Protein 6DLH (pdb70)

Solvent-accessible surface area: 29231 Å² total; per-residue (Å²): 131,43,84,44,107,83,5,0,97,28,0,79,38,1,70,12,1,0,0,0,2,0,18,0,66,74,2,3,19,13,47,0,25,1,33,23,0,43,98,0,18,91,52,0,142,97,0,23,17,0,13,0,0,2,0,0,0,0,5,50,70,54,55,1,5,1,0,0,0,1,7,89,29,0,40,62,4,47,127,39,43,85,58,108,106,42,60,21,39,5,0,0,3,0,59,100,110,50,3,26,0,1,62,23,0,0,126,20,0,65,68,30,3,1,55,2,1,0,13,0,1,0,20,0,0,0,25,63,79,97,104,80,105,39,85,42,10,50,58,0,21,51,50,0,50,116,53,0,45,110,50,100,56,0,54,72,40,5,106,65,85,128,68,6,97,48,94,65,44,19,52,28,0,4,0,0,2,55,47,0,0,60,35,0,2,103,97,6,18,90,33,3,8,0,3,2,0,26,9,0,21,56,0,0,62,120,32,0,49,6,60,11,67,19,100,71,35,93,50,0,36,0,0,32,19,0,1,77,4,1,34,52,19,13,88,99,0,0,0,0,7,16,12,63,51,21,70,144,132,41,29,8,9,49,44,2,0,10,19,6,0,0,8,9,9,48,2,18,32,58,104,24,34,3,11,93,97,148,49,25,61,73,64,0,36,80,1,0,51,39,0,80,101,38,85,0,32,1,5,132,86,63,140,50,113,47,0,46,48,0,0,0,1,0,13,0,3,1,0,30,83,38,59,9,21,13,124,67,47,17,5,82,57,103,59,0,25,63,0,0,14,20,0,0,28,118,1,0,0,0,0,1,0,0,0,0,56,92,9,44,22,94,88,71,47,56,23,30,2,21,98,36,0,42,64,1,0,44,78,1,4,91,81,2,54,77,98,44,59,85,17,97,1,24,20,4,18,44,58,10,72,14,57,32,0,39,42,26,70,107,11,82,50,77,0,51,61,27,64,22,0,16,11,9,95,64,119,16,15,90,18,13,80,23,51,66,101,53,4,113,39,21,81,45,45,98,85,55,140,11,23,14,11,0,33,23,71,0,71,124,99,19,85,54,102,35,70,5,54,0,32,0,86,5,99,81,23,65,41,72,36,104,1,135,2,52,43,46,99,76,41,102,54,25,117,76,60,68,92,14,22,0,26,21,110,47,104,62,13,118,28,74,99,2,47,1,38,62,99,10,50,19,22,0,43,69,23,81,25,0,18,1,17,39,46,59,110,6,78,5,63,52,77,56,40,47,140,26,4,66,36,69,87,44,10,102,62,1,16,82,0,25,14,90,0,58,5,67,30,40,34,92,10,52,3,40,0,26,0,24,22,74,159,68,55,32,86,4,59,0,62,1,61,3,61,65,24,91,72,30,100,77,109,64,91,18,8,0,22,10,49,44,109,90,10,111,18,86,80,6,40,0,76,119,80,12,90,66,60,0,73,35,15,87,16,2,0,2,25,74,37,60,96,20,59,4,67,62,80,56,30,53,137,36,0,79,29,142,86,88,77,85,63,6,22,88,0,34,22,69,0,103,67,98,34,60,27,109,11,55,0,45,0,25,0,32,21,141,126,54,53,30,86,6,51,0,35,0,38,2,88,40,72,147

Secondary structure (P-SEA, 3-state):
ccccccccccccccccccbbbbbbccccccccccccaaaaaaaacccccccbbbbbcccccccccccccccaaaaaaacccccccccccccccccccccaaaaaaaaaaaaacccbbbbbcccccccccccccccccccaaaaaaaaaacccccccccccccccccccaaaaaaaaacccaaaaaaaacccccbbbbcccccccccccccccccccccccaaaaaaaaaaaaacccbbbbbcccccccccccccccccccccccccccccccccccaaaaaaaaaaaaaaaaaacccccccccccccccbbbbbbcccccccccccccccccaaaaaaaaaaccccbbbbbcccccccccccccccccccaaaaaaaaaaaaaaacccccccccccccbbbbccccccbbbbbbbbcccccccccccccccccccccccccbbbbbccccbbbbbbbbcccccbbbbbbbbbbcccbbbbbbbbbbcccccccccccccccccccccccccccccccbbbbbbbbcccccccccccbbbbbbccccccbbbbbccccbbbbbbbbcccccccccbbbbbbcccccbbbbbbbbbbccccccccccccccccccccbbbbbbccbbbbbbbbcccccccccccbbbbbbccccccbbbbbccccbbbbbbbbccccccbbbbbbbbbcccbbbbbbbbbbbbccc

Nearest PDB structures (foldseek):
  6dlh-assembly1_A  TM=1.001E+00  e=0.000E+00  Mariniflexile fucanivorans
  6dms-assembly1_A  TM=1.001E+00  e=0.000E+00  Mariniflexile fucanivorans
  6dns-assembly1_A  TM=9.967E-01  e=0.000E+00  Mariniflexile fucanivorans
  4pbv-assembly2_D  TM=3.579E-01  e=7.797E-08  Gallus gallus
  2oz4-assembly1_A  TM=2.687E-01  e=7.898E-07  Homo sapiens

Radius of gyration: 29.97 Å; Cα contacts (8 Å, |Δi|>4): 1666; chains: 1; bounding box: 86×63×67 Å

InterPro domains:
  IPR013783 Immunoglobulin-like fold [G3DSA:2.60.40.10] (431-518)
  IPR013783 Immunoglobulin-like fold [G3DSA:2.60.40.10] (539-626)
  IPR013783 Immunoglobulin-like fold [G3DSA:2.60.40.10] (630-731)
  IPR015919 Cadherin-like superfamily [SSF49313] (432-517)
  IPR015919 Cadherin-like superfamily [SSF49313] (554-623)
  IPR015919 Cadherin-like superfamily [SSF49313] (654-728)
  IPR026444 Secretion system, C-terminal sorting domain [PF18962] (939-1007)
  IPR026444 Secretion system, C-terminal sorting domain [TIGR04183] (940-1007)

B-factor: mean 43.13, std 13.22, range [18.62, 89.32]

Organism: NCBI:txid264023

Structure (mmCIF, N/CA/C/O backbone):
data_6DLH
#
_entry.id   6DLH
#
_cell.length_a   156.600
_cell.length_b   156.600
_cell.length_c   84.571
_cell.angle_alpha   90.000
_cell.angle_beta   90.000
_cell.angle_gamma   120.000
#
_symmetry.space_group_name_H-M   'P 31 2 1'
#
loop_
_entity.id
_entity.type
_entity.pdbx_description
1 polymer Alpha-1,4-endofucoidanase
2 non-polymer 1,2-ETHANEDIOL
3 non-polymer 'CALCIUM ION'
4 non-polymer 'SODIUM ION'
5 water water
#
loop_
_atom_site.group_PDB
_atom_site.id
_atom_site.type_symbol
_atom_site.label_atom_id
_atom_site.label_alt_id
_atom_site.label_comp_id
_atom_site.label_asym_id
_atom_site.label_entity_id
_atom_site.label_seq_id
_atom_site.pdbx_PDB_ins_code
_atom_site.Cartn_x
_atom_site.Cartn_y
_atom_site.Cartn_z
_atom_site.occupancy
_atom_site.B_iso_or_equiv
_atom_site.auth_seq_id
_atom_site.auth_comp_id
_atom_site.auth_asym_id
_atom_site.auth_atom_id
_atom_site.pdbx_PDB_model_num
ATOM 1 N N . GLN A 1 29 ? 101.226 80.719 167.565 1.00 69.54 29 GLN A N 1
ATOM 2 C CA . GLN A 1 29 ? 102.366 79.832 167.175 1.00 75.29 29 GLN A CA 1
ATOM 3 C C . GLN A 1 29 ? 101.846 78.636 166.370 1.00 76.67 29 GLN A C 1
ATOM 4 O O . GLN A 1 29 ? 101.968 77.493 166.810 1.00 77.55 29 GLN A O 1
ATOM 6 N N . VAL A 1 30 ? 101.284 78.915 165.183 1.00 73.53 30 VAL A N 1
ATOM 7 C CA . VAL A 1 30 ? 100.634 77.925 164.333 1.00 72.24 30 VAL A CA 1
ATOM 8 C C . VAL A 1 30 ? 101.556 77.573 163.166 1.00 71.14 30 VAL A C 1
ATOM 9 O O . VAL A 1 30 ? 101.987 78.466 162.439 1.00 75.28 30 VAL A O 1
ATOM 11 N N . PRO A 1 31 ? 101.850 76.276 162.889 1.00 68.99 31 PRO A N 1
ATOM 12 C CA . PRO A 1 31 ? 101.195 75.137 163.542 1.00 65.84 31 PRO A CA 1
ATOM 13 C C . PRO A 1 31 ? 101.661 74.808 164.959 1.00 63.04 31 PRO A C 1
ATOM 14 O O . PRO A 1 31 ? 102.857 74.808 165.247 1.00 62.98 31 PRO A O 1
ATOM 18 N N . ASP A 1 32 ? 100.683 74.475 165.811 1.00 57.03 32 ASP A N 1
ATOM 19 C CA . ASP A 1 32 ? 100.839 74.283 167.243 1.00 54.05 32 ASP A CA 1
ATOM 20 C C . ASP A 1 32 ? 101.500 72.935 167.522 1.00 52.67 32 ASP A C 1
ATOM 21 O O . ASP A 1 32 ? 100.995 71.903 167.097 1.00 57.26 32 ASP A O 1
ATOM 26 N N . PRO A 1 33 ? 102.635 72.886 168.258 1.00 52.43 33 PRO A N 1
ATOM 27 C CA . PRO A 1 33 ? 103.337 71.623 168.510 1.00 50.17 33 PRO A CA 1
ATOM 28 C C . PRO A 1 33 ? 102.712 70.757 169.604 1.00 50.10 33 PRO A C 1
ATOM 29 O O . PRO A 1 33 ? 103.160 69.637 169.849 1.00 46.81 33 PRO A O 1
ATOM 33 N N . ASN A 1 34 ? 101.677 71.291 170.262 1.00 52.01 34 ASN A N 1
ATOM 34 C CA . ASN A 1 34 ? 100.960 70.563 171.297 1.00 52.57 34 ASN A CA 1
ATOM 35 C C . ASN A 1 34 ? 99.666 69.980 170.727 1.00 49.36 34 ASN A C 1
ATOM 36 O O . ASN A 1 34 ? 99.004 69.193 171.400 1.00 52.53 34 ASN A O 1
ATOM 41 N N . GLN A 1 35 ? 99.331 70.363 169.486 1.00 45.68 35 GLN A N 1
ATOM 42 C CA . GLN A 1 35 ? 98.125 69.911 168.803 1.00 44.99 35 GLN A CA 1
ATOM 43 C C . GLN A 1 35 ? 98.007 68.392 168.883 1.00 42.75 35 GLN A C 1
ATOM 44 O O . GLN A 1 35 ? 98.905 67.665 168.459 1.00 42.21 35 GLN A O 1
ATOM 50 N N . GLY A 1 36 ? 96.878 67.932 169.430 1.00 40.84 36 GLY A N 1
ATOM 51 C CA . GLY A 1 36 ? 96.600 66.512 169.516 1.00 39.45 36 GLY A CA 1
ATOM 52 C C . GLY A 1 36 ? 97.206 65.898 170.772 1.00 41.54 36 GLY A C 1
ATOM 53 O O . GLY A 1 36 ? 96.524 65.166 171.482 1.00 41.95 36 GLY A O 1
ATOM 54 N N . LEU A 1 37 ? 98.486 66.199 171.032 1.00 43.08 37 LEU A N 1
ATOM 55 C CA . LEU A 1 37 ? 99.190 65.677 172.196 1.00 43.64 37 LEU A CA 1
ATOM 56 C C . LEU A 1 37 ? 98.408 65.996 173.470 1.00 41.44 37 LEU A C 1
ATOM 57 O O . LEU A 1 37 ? 98.401 65.210 174.417 1.00 40.35 37 LEU A O 1
ATOM 62 N N . ARG A 1 38 ? 97.737 67.150 173.478 1.00 39.86 38 ARG A N 1
ATOM 63 C CA . ARG A 1 38 ? 97.037 67.582 174.674 1.00 44.22 38 ARG A CA 1
ATOM 64 C C . ARG A 1 38 ? 95.715 66.830 174.844 1.00 43.95 38 ARG A C 1
ATOM 65 O O . ARG A 1 38 ? 95.002 67.067 175.818 1.00 45.00 38 ARG A O 1
ATOM 73 N N . ALA A 1 39 ? 95.414 65.914 173.910 1.00 40.57 39 ALA A N 1
ATOM 74 C CA . ALA A 1 39 ? 94.252 65.044 173.992 1.00 36.99 39 ALA A CA 1
ATOM 75 C C . ALA A 1 39 ? 94.698 63.589 174.126 1.00 39.00 39 ALA A C 1
ATOM 76 O O . ALA A 1 39 ? 93.948 62.666 173.801 1.00 38.33 39 ALA A O 1
ATOM 78 N N . GLU A 1 40 ? 95.918 63.377 174.634 1.00 36.31 40 GLU A N 1
ATOM 79 C CA . GLU A 1 40 ? 96.466 62.030 174.708 1.00 36.67 40 GLU A CA 1
ATOM 80 C C . GLU A 1 40 ? 95.642 61.180 175.679 1.00 34.55 40 GLU A C 1
ATOM 81 O O . GLU A 1 40 ? 95.594 59.955 175.560 1.00 33.64 40 GLU A O 1
ATOM 87 N N . TRP A 1 41 ? 94.991 61.842 176.643 1.00 32.99 41 TRP A N 1
ATOM 88 C CA . TRP A 1 41 ? 94.195 61.160 177.652 1.00 32.01 41 TRP A CA 1
ATOM 89 C C . TRP A 1 41 ? 92.925 60.597 177.017 1.00 31.15 41 TRP A C 1
ATOM 90 O O . TRP A 1 41 ? 92.302 59.703 177.579 1.00 31.39 41 TRP A O 1
ATOM 101 N N . MET A 1 42 ? 92.561 61.153 175.855 1.00 30.98 42 MET A N 1
ATOM 102 C CA . MET A 1 42 ? 91.369 60.790 175.109 1.00 34.22 42 MET A CA 1
ATOM 103 C C . MET A 1 42 ? 91.527 59.394 174.495 1.00 33.09 42 MET A C 1
ATOM 104 O O . MET A 1 42 ? 90.533 58.719 174.231 1.00 31.97 42 MET A O 1
ATOM 109 N N . ARG A 1 43 ? 92.777 58.949 174.300 1.00 30.79 43 ARG A N 1
ATOM 110 C CA . ARG A 1 43 ? 93.043 57.610 173.793 1.00 29.52 43 ARG A CA 1
ATOM 111 C C . ARG A 1 43 ? 92.681 56.573 174.854 1.00 29.92 43 ARG A C 1
ATOM 112 O O . ARG A 1 43 ? 93.223 56.596 175.959 1.00 30.10 43 ARG A O 1
ATOM 120 N N . GLY A 1 44 ? 91.749 55.674 174.499 1.00 29.01 44 GLY A N 1
ATOM 121 C CA . GLY A 1 44 ? 91.235 54.659 175.407 1.00 27.96 44 GLY A CA 1
ATOM 122 C C . GLY A 1 44 ? 90.101 55.171 176.298 1.00 27.81 44 GLY A C 1
ATOM 123 O O . GLY A 1 44 ? 89.617 54.439 177.159 1.00 30.54 44 GLY A O 1
ATOM 124 N N . ALA A 1 45 ? 89.659 56.411 176.062 1.00 25.88 45 ALA A N 1
ATOM 125 C CA . ALA A 1 45 ? 88.760 57.120 176.967 1.00 27.01 45 ALA A CA 1
ATOM 126 C C . ALA A 1 45 ? 87.297 56.857 176.616 1.00 25.97 45 ALA A C 1
ATOM 127 O O . ALA A 1 45 ? 86.920 56.864 175.446 1.00 25.15 45 ALA A O 1
ATOM 129 N N . LEU A 1 46 ? 86.482 56.676 177.665 1.00 25.90 46 LEU A N 1
ATOM 130 C CA . LEU A 1 46 ? 85.061 56.393 177.548 1.00 24.51 46 LEU A CA 1
ATOM 131 C C . LEU A 1 46 ? 84.269 57.563 178.127 1.00 24.22 46 LEU A C 1
ATOM 132 O O . LEU A 1 46 ? 84.427 57.899 179.302 1.00 23.80 46 LEU A O 1
ATOM 137 N N . GLY A 1 47 ? 83.402 58.162 177.300 1.00 22.40 47 GLY A N 1
ATOM 138 C CA . GLY A 1 47 ? 82.637 59.328 177.723 1.00 22.09 47 GLY A CA 1
ATOM 139 C C . GLY A 1 47 ? 81.127 59.110 177.660 1.00 21.73 47 GLY A C 1
ATOM 140 O O . GLY A 1 47 ? 80.651 58.183 177.013 1.00 21.47 47 GLY A O 1
ATOM 141 N N . MET A 1 48 ? 80.384 59.979 178.354 1.00 22.44 48 MET A N 1
ATOM 142 C CA . MET A 1 48 ? 78.931 59.942 178.384 1.00 22.03 48 MET A CA 1
ATOM 143 C C . MET A 1 48 ? 78.416 61.347 178.079 1.00 23.06 48 MET A C 1
ATOM 144 O O . MET A 1 48 ? 79.209 62.285 177.965 1.00 22.37 48 MET A O 1
ATOM 149 N N . LEU A 1 49 ? 77.089 61.482 177.939 1.00 22.71 49 LEU A N 1
ATOM 150 C CA . LEU A 1 49 ? 76.497 62.761 177.586 1.00 22.91 49 LEU A CA 1
ATOM 151 C C . LEU A 1 49 ? 75.353 63.073 178.540 1.00 23.59 49 LEU A C 1
ATOM 152 O O . LEU A 1 49 ? 74.459 62.246 178.721 1.00 24.73 49 LEU A O 1
ATOM 157 N N . TRP A 1 50 ? 75.378 64.288 179.105 1.00 23.21 50 TRP A N 1
ATOM 158 C CA . TRP A 1 50 ? 74.329 64.758 179.998 1.00 24.13 50 TRP A CA 1
ATOM 159 C C . TRP A 1 50 ? 73.805 66.103 179.502 1.00 24.68 50 TRP A C 1
ATOM 160 O O . TRP A 1 50 ? 74.479 67.132 179.620 1.00 25.00 50 TRP A O 1
ATOM 171 N N . LEU A 1 51 ? 72.609 66.074 178.903 1.00 24.76 51 LEU A N 1
ATOM 172 C CA . LEU A 1 51 ? 72.135 67.226 178.153 1.00 25.54 51 LEU A CA 1
ATOM 173 C C . LEU A 1 51 ? 70.656 67.463 178.447 1.00 26.09 51 LEU A C 1
ATOM 174 O O . LEU A 1 51 ? 69.777 66.811 177.882 1.00 25.16 51 LEU A O 1
ATOM 179 N N . PRO A 1 52 ? 70.334 68.395 179.372 1.00 26.70 52 PRO A N 1
ATOM 180 C CA . PRO A 1 52 ? 68.955 68.860 179.544 1.00 28.19 52 PRO A CA 1
ATOM 181 C C . PRO A 1 52 ? 68.549 69.761 178.382 1.00 29.15 52 PRO A C 1
ATOM 182 O O . PRO A 1 52 ? 69.404 70.305 177.674 1.00 28.59 52 PRO A O 1
ATOM 186 N N . GLU A 1 53 ? 67.234 69.908 178.199 1.00 29.22 53 GLU A N 1
ATOM 187 C CA . GLU A 1 53 ? 66.712 70.688 177.092 1.00 32.53 53 GLU A CA 1
ATOM 188 C C . GLU A 1 53 ? 65.850 71.838 177.612 1.00 34.06 53 GLU A C 1
ATOM 189 O O . GLU A 1 53 ? 65.371 71.803 178.747 1.00 33.56 53 GLU A O 1
ATOM 195 N N . ARG A 1 54 ? 65.656 72.837 176.738 1.00 37.39 54 ARG A N 1
ATOM 196 C CA . ARG A 1 54 ? 64.837 74.020 176.973 1.00 35.27 54 ARG A CA 1
ATOM 197 C C . ARG A 1 54 ? 65.341 74.729 178.225 1.00 33.01 54 ARG A C 1
ATOM 198 O O . ARG A 1 54 ? 64.680 74.715 179.252 1.00 35.61 54 ARG A O 1
ATOM 206 N N . THR A 1 55 ? 66.537 75.319 178.131 1.00 33.57 55 THR A N 1
ATOM 207 C CA . THR A 1 55 ? 67.276 75.748 179.306 1.00 35.96 55 THR A CA 1
ATOM 208 C C . THR A 1 55 ? 67.042 77.226 179.608 1.00 38.79 55 THR A C 1
ATOM 209 O O . THR A 1 55 ? 67.506 77.716 180.633 1.00 36.98 55 THR A O 1
ATOM 213 N N . PHE A 1 56 ? 66.324 77.916 178.711 1.00 40.66 56 PHE A N 1
ATOM 214 C CA . PHE A 1 56 ? 66.210 79.368 178.688 1.00 42.22 56 PHE A CA 1
ATOM 215 C C . PHE A 1 56 ? 65.255 79.866 179.776 1.00 44.11 56 PHE A C 1
ATOM 216 O O . PHE A 1 56 ? 64.477 79.092 180.329 1.00 47.94 56 PHE A O 1
ATOM 224 N N . ASN A 1 57 ? 65.322 81.178 180.049 1.00 44.75 57 ASN A N 1
ATOM 225 C CA . ASN A 1 57 ? 64.318 81.913 180.808 1.00 42.22 57 ASN A CA 1
ATOM 226 C C . ASN A 1 57 ? 64.235 81.385 182.236 1.00 41.68 57 ASN A C 1
ATOM 227 O O . ASN A 1 57 ? 63.139 81.192 182.760 1.00 39.28 57 ASN A O 1
ATOM 232 N N . GLY A 1 58 ? 65.414 81.138 182.822 1.00 42.79 58 GLY A N 1
ATOM 233 C CA . GLY A 1 58 ? 65.557 80.688 184.198 1.00 45.93 58 GLY A CA 1
ATOM 234 C C . GLY A 1 58 ? 65.447 79.173 184.378 1.00 43.48 58 GLY A C 1
ATOM 235 O O . GLY A 1 58 ? 65.798 78.660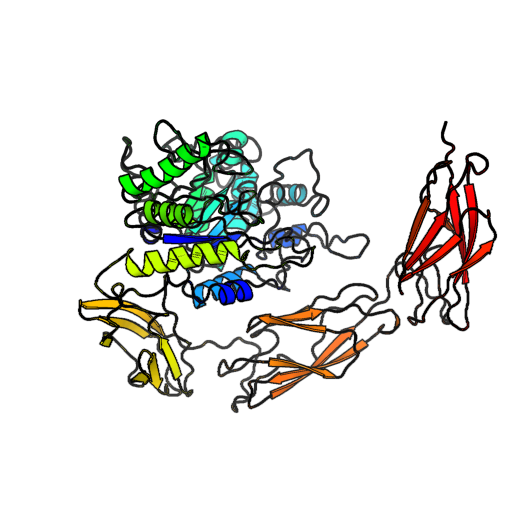 185.440 1.00 45.03 58 GLY A O 1
ATOM 236 N N . ASN A 1 59 ? 64.959 78.468 183.348 1.00 42.32 59 ASN A N 1
ATOM 237 C CA . ASN A 1 59 ? 64.721 77.031 183.406 1.00 42.16 59 ASN A CA 1
ATOM 238 C C . ASN A 1 59 ? 65.910 76.259 183.988 1.00 40.31 59 ASN A C 1
ATOM 239 O O . ASN A 1 59 ? 65.698 75.314 184.736 1.00 40.85 59 ASN A O 1
ATOM 244 N N . ILE A 1 60 ? 67.149 76.659 183.666 1.00 39.93 60 ILE A N 1
ATOM 245 C CA . ILE A 1 60 ? 68.333 75.875 184.006 1.00 39.19 60 ILE A CA 1
ATOM 246 C C . ILE A 1 60 ? 68.821 76.183 185.423 1.00 39.68 60 ILE A C 1
ATOM 247 O O . ILE A 1 60 ? 69.641 75.450 185.976 1.00 37.30 60 ILE A O 1
ATOM 252 N N . GLU A 1 61 ? 68.337 77.283 186.005 1.00 41.73 61 GLU A N 1
ATOM 253 C CA . GLU A 1 61 ? 68.742 77.669 187.348 1.00 41.43 61 GLU A CA 1
ATOM 254 C C . GLU A 1 61 ? 68.433 76.538 188.329 1.00 38.32 61 GLU A C 1
ATOM 255 O O . GLU A 1 61 ? 67.311 76.033 188.368 1.00 36.50 61 GLU A O 1
ATOM 261 N N . GLY A 1 62 ? 69.454 76.129 189.092 1.00 36.25 62 GLY A N 1
ATOM 262 C CA . GLY A 1 62 ? 69.275 75.178 190.180 1.00 37.69 62 GLY A CA 1
ATOM 263 C C . GLY A 1 62 ? 69.380 73.711 189.754 1.00 36.80 62 GLY A C 1
ATOM 264 O O . GLY A 1 62 ? 69.259 72.821 190.591 1.00 36.54 62 GLY A O 1
ATOM 265 N N . ILE A 1 63 ? 69.610 73.461 188.458 1.00 35.57 63 ILE A N 1
ATOM 266 C CA . ILE A 1 63 ? 69.657 72.104 187.936 1.00 32.23 63 ILE A CA 1
ATOM 267 C C . ILE A 1 63 ? 71.007 71.499 188.301 1.00 31.99 63 ILE A C 1
ATOM 268 O O . ILE A 1 63 ? 72.019 72.196 188.267 1.00 30.76 63 ILE A O 1
ATOM 273 N N . ARG A 1 64 ? 70.999 70.209 188.674 1.00 32.01 64 ARG A N 1
ATOM 274 C CA . ARG A 1 64 ? 72.183 69.566 189.229 1.00 32.42 64 ARG A CA 1
ATOM 275 C C . ARG A 1 64 ? 72.408 68.207 188.563 1.00 30.72 64 ARG A C 1
ATOM 276 O O . ARG A 1 64 ? 71.454 67.543 188.176 1.00 30.13 64 ARG A O 1
ATOM 284 N N . ILE A 1 65 ? 73.680 67.792 188.467 1.00 31.41 65 ILE A N 1
ATOM 285 C CA . ILE A 1 65 ? 74.042 66.529 187.841 1.00 29.45 65 ILE A CA 1
ATOM 286 C C . ILE A 1 65 ? 74.174 65.411 188.883 1.00 30.06 65 ILE A C 1
ATOM 287 O O . ILE A 1 65 ? 74.495 64.275 188.527 1.00 29.98 65 ILE A O 1
ATOM 292 N N . ASP A 1 66 ? 73.911 65.720 190.164 1.00 29.63 66 ASP A N 1
ATOM 293 C CA . ASP A 1 66 ? 74.245 64.842 191.283 1.00 29.91 66 ASP A CA 1
ATOM 294 C C . ASP A 1 66 ? 73.490 63.512 191.253 1.00 27.62 66 ASP A C 1
ATOM 295 O O . ASP A 1 66 ? 74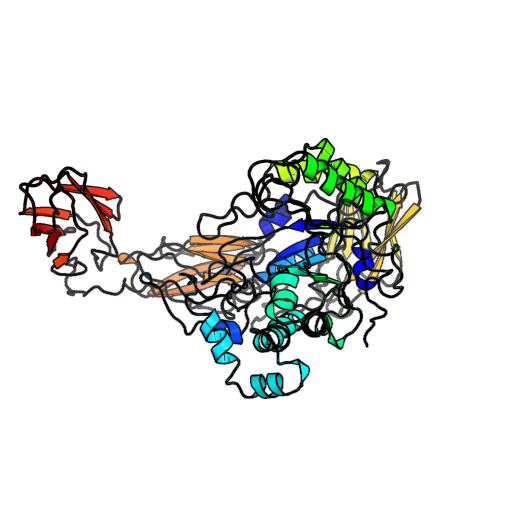.057 62.479 191.600 1.00 27.86 66 ASP A O 1
ATOM 300 N N . ASP A 1 67 ? 72.210 63.539 190.876 1.00 27.73 67 ASP A N 1
ATOM 301 C CA . ASP A 1 67 ? 71.420 62.319 190.789 1.00 27.83 67 ASP A CA 1
ATOM 302 C C . ASP A 1 67 ? 72.025 61.385 189.741 1.00 28.70 67 ASP A C 1
ATOM 303 O O . ASP A 1 67 ? 72.132 60.178 189.967 1.00 29.89 67 ASP A O 1
ATOM 308 N N . PHE A 1 68 ? 72.421 61.959 188.597 1.00 26.39 68 PHE A N 1
ATOM 309 C CA . PHE A 1 68 ? 73.069 61.195 187.546 1.00 24.71 68 PHE A CA 1
ATOM 310 C C . PHE A 1 68 ? 74.315 60.524 188.120 1.00 24.40 68 PHE A C 1
ATOM 311 O O . PHE A 1 68 ? 74.505 59.320 187.967 1.00 22.90 68 PHE A O 1
ATOM 319 N N . LEU A 1 69 ? 75.145 61.306 188.811 1.00 25.04 69 LEU A N 1
ATOM 320 C CA . LEU A 1 69 ? 76.410 60.790 189.306 1.00 24.65 69 LEU A CA 1
ATOM 321 C C . LEU A 1 69 ? 76.181 59.687 190.341 1.00 24.87 69 LEU A C 1
ATOM 322 O O . LEU A 1 69 ? 76.956 58.731 190.381 1.00 24.94 69 LEU A O 1
ATOM 327 N N . THR A 1 70 ? 75.118 59.804 191.150 1.00 23.70 70 THR A N 1
ATOM 328 C CA . THR A 1 70 ? 74.757 58.751 192.094 1.00 24.06 70 THR A CA 1
ATOM 329 C C . THR A 1 70 ? 74.449 57.466 191.328 1.00 23.63 70 THR A C 1
ATOM 330 O O . THR A 1 70 ? 74.943 56.399 191.682 1.00 24.55 70 THR A O 1
ATOM 334 N N . GLN A 1 71 ? 73.644 57.591 190.269 1.00 23.56 71 GLN A N 1
ATOM 335 C CA . GLN A 1 71 ? 73.217 56.456 189.469 1.00 24.52 71 GLN A CA 1
ATOM 336 C C . GLN A 1 71 ? 74.408 55.715 188.859 1.00 25.75 71 GLN A C 1
ATOM 337 O O . GLN A 1 71 ? 74.327 54.504 188.672 1.00 27.18 71 GLN A O 1
ATOM 343 N N . ILE A 1 72 ? 75.506 56.420 188.553 1.00 25.37 72 ILE A N 1
ATOM 344 C CA . ILE A 1 72 ? 76.591 55.791 187.811 1.00 25.96 72 ILE A CA 1
ATOM 345 C C . ILE A 1 72 ? 77.783 55.494 188.723 1.00 28.07 72 ILE A C 1
ATOM 346 O O . ILE A 1 72 ? 78.899 55.276 188.238 1.00 25.49 72 ILE A O 1
ATOM 351 N N . LYS A 1 73 ? 77.529 55.442 190.041 1.00 28.77 73 LYS A N 1
ATOM 352 C CA . LYS A 1 73 ? 78.567 55.219 191.038 1.00 31.05 73 LYS A CA 1
ATOM 353 C C . LYS A 1 73 ? 79.359 53.955 190.718 1.00 29.66 73 LYS A C 1
ATOM 354 O O . LYS A 1 73 ? 80.568 53.924 190.916 1.00 29.12 73 LYS A O 1
ATOM 360 N N . ASP A 1 74 ? 78.668 52.929 190.214 1.00 30.29 74 ASP A N 1
ATOM 361 C CA . ASP A 1 74 ? 79.251 51.611 190.009 1.00 32.51 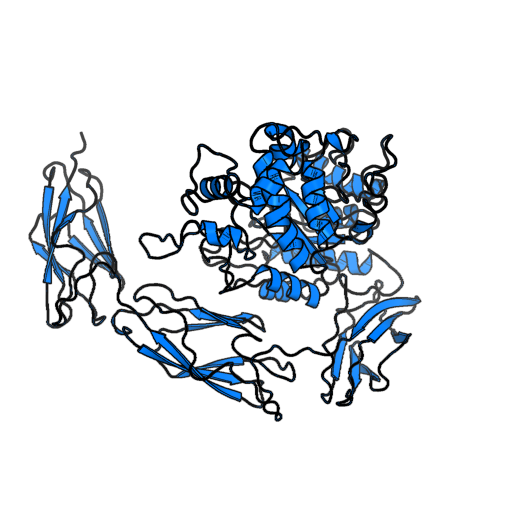74 ASP A CA 1
ATOM 362 C C . ASP A 1 74 ? 80.028 51.530 188.689 1.00 31.54 74 ASP A C 1
ATOM 363 O O . ASP A 1 74 ? 80.647 50.506 188.406 1.00 32.38 74 ASP A O 1
ATOM 368 N N . ILE A 1 75 ? 80.025 52.609 187.893 1.00 27.71 75 ILE A N 1
ATOM 369 C CA . ILE A 1 75 ? 80.764 52.625 186.636 1.00 25.92 75 ILE A CA 1
ATOM 370 C C . ILE A 1 75 ? 82.168 53.182 186.863 1.00 25.94 75 ILE A C 1
ATOM 371 O O . ILE A 1 75 ? 82.352 54.386 187.003 1.00 26.47 75 ILE A O 1
ATOM 376 N N . ARG A 1 76 ? 83.169 52.299 186.860 1.00 25.69 76 ARG A N 1
ATOM 377 C CA . ARG A 1 76 ? 84.478 52.670 187.372 1.00 26.10 76 ARG A CA 1
ATOM 378 C C . ARG A 1 76 ? 85.451 53.046 186.254 1.00 27.08 76 ARG A C 1
ATOM 379 O O . ARG A 1 76 ? 86.476 53.657 186.555 1.00 24.76 76 ARG A O 1
ATOM 387 N N . THR A 1 77 ? 85.139 52.679 184.991 1.00 25.69 77 THR A N 1
ATOM 388 C CA . THR A 1 77 ? 86.089 52.847 183.895 1.00 25.97 77 THR A CA 1
ATOM 389 C C . THR A 1 77 ? 85.757 54.050 183.021 1.00 25.61 77 THR A C 1
ATOM 390 O O . THR A 1 77 ? 86.551 54.410 182.149 1.00 26.96 77 THR A O 1
ATOM 394 N N . VAL A 1 78 ? 84.597 54.670 183.255 1.00 25.26 78 VAL A N 1
ATOM 395 C CA . VAL A 1 78 ? 84.223 55.867 182.518 1.00 24.86 78 VAL A CA 1
ATOM 396 C C . VAL A 1 78 ? 85.193 57.002 182.865 1.00 25.46 78 VAL A C 1
ATOM 397 O O . VAL A 1 78 ? 85.683 57.088 183.986 1.00 24.24 78 VAL A O 1
ATOM 401 N N . ASP A 1 79 ? 85.449 57.884 181.891 1.00 26.80 79 ASP A N 1
ATOM 402 C CA . ASP A 1 79 ? 86.544 58.835 181.974 1.00 24.70 79 ASP A CA 1
ATOM 403 C C . ASP A 1 79 ? 86.015 60.268 182.005 1.00 24.72 79 ASP A C 1
ATOM 404 O O . ASP A 1 79 ? 86.595 61.125 182.667 1.00 24.37 79 ASP A O 1
ATOM 409 N N . TYR A 1 80 ? 84.915 60.532 181.295 1.00 24.40 80 TYR A N 1
ATOM 410 C CA . TYR A 1 80 ? 84.468 61.908 181.140 1.00 23.73 80 TYR A CA 1
ATOM 411 C C . TYR A 1 80 ? 82.988 61.964 180.765 1.00 23.69 80 TYR A C 1
ATOM 412 O O . TYR A 1 80 ? 82.401 60.962 180.349 1.00 23.27 80 TYR A O 1
ATOM 421 N N . VAL A 1 81 ? 82.404 63.159 180.929 1.00 23.66 81 VAL A N 1
ATOM 422 C CA . VAL A 1 81 ? 81.028 63.453 180.568 1.00 22.93 81 VAL A CA 1
ATOM 423 C C . VAL A 1 81 ? 81.006 64.755 179.762 1.00 25.48 81 VAL A C 1
ATOM 424 O O . VAL A 1 81 ? 81.687 65.718 180.120 1.00 25.31 81 VAL A O 1
ATOM 428 N N . GLN A 1 82 ? 80.208 64.769 178.682 1.00 24.86 82 GLN A N 1
ATOM 429 C CA . GLN A 1 82 ? 79.963 65.958 177.881 1.00 25.74 82 GLN A CA 1
ATOM 430 C C . GLN A 1 82 ? 78.773 66.726 178.452 1.00 25.47 82 GLN A C 1
ATOM 431 O O . GLN A 1 82 ? 77.727 66.140 178.726 1.00 24.45 82 GLN A O 1
ATOM 437 N N . LEU A 1 83 ? 78.968 68.041 178.624 1.00 25.00 83 LEU A N 1
ATOM 438 C CA . LEU A 1 83 ? 77.962 68.961 179.131 1.00 26.50 83 LEU A CA 1
ATOM 439 C C . LEU A 1 83 ? 77.709 70.044 178.087 1.00 27.32 83 LEU A C 1
ATOM 440 O O . LEU A 1 83 ? 78.604 70.398 177.323 1.00 29.31 83 LEU A O 1
ATOM 445 N N . PRO A 1 84 ? 76.501 70.639 178.029 1.00 28.21 84 PRO A N 1
ATOM 446 C CA . PRO A 1 84 ? 76.297 71.815 177.185 1.00 29.32 84 PRO A CA 1
ATOM 447 C C . PRO A 1 84 ? 77.007 72.995 177.839 1.00 31.07 84 PRO A C 1
ATOM 448 O O . PRO A 1 84 ? 77.114 73.038 179.066 1.00 29.27 84 PRO A O 1
ATOM 452 N N . LEU A 1 85 ? 77.553 73.895 177.005 1.00 33.02 85 LEU A N 1
ATOM 453 C CA . LEU A 1 85 ? 77.582 75.312 177.341 1.00 34.65 85 LEU A CA 1
ATOM 454 C C . LEU A 1 85 ? 76.398 75.968 176.637 1.00 35.89 85 LEU A C 1
ATOM 455 O O . LEU A 1 85 ? 75.682 76.754 177.250 1.00 36.26 85 LEU A O 1
ATOM 460 N N . THR A 1 86 ? 76.197 75.609 175.357 1.00 36.14 86 THR A N 1
ATOM 461 C CA . THR A 1 86 ? 74.986 75.956 174.625 1.00 34.71 86 THR A CA 1
ATOM 462 C C . THR A 1 86 ? 74.262 74.677 174.230 1.00 33.41 86 THR A C 1
ATOM 463 O O . THR A 1 86 ? 74.845 73.597 174.283 1.00 35.04 86 THR A O 1
ATOM 467 N N . SER A 1 87 ? 72.996 74.823 173.829 1.00 31.53 87 SER A N 1
ATOM 468 C CA . SER A 1 87 ? 72.218 73.735 173.266 1.00 32.75 87 SER A CA 1
ATOM 469 C C . SER A 1 87 ? 72.388 73.715 171.746 1.00 34.96 87 SER A C 1
ATOM 470 O O . SER A 1 87 ? 72.959 74.641 171.176 1.00 36.06 87 SER A O 1
ATOM 473 N N . PRO A 1 88 ? 72.014 72.622 171.041 1.00 36.72 88 PRO A N 1
ATOM 474 C CA . PRO A 1 88 ? 72.152 72.577 169.580 1.00 38.55 88 PRO A CA 1
ATOM 475 C C . PRO A 1 88 ? 71.150 73.401 168.766 1.00 39.39 88 PRO A C 1
ATOM 476 O O . PRO A 1 88 ? 70.163 73.896 169.296 1.00 36.11 88 PRO A O 1
ATOM 480 N N . ASN A 1 89 ? 71.424 73.546 167.461 1.00 43.67 89 ASN A N 1
ATOM 481 C CA . ASN A 1 89 ? 70.404 73.898 166.482 1.00 45.03 89 ASN A CA 1
ATOM 482 C C . ASN A 1 89 ? 69.840 75.287 166.793 1.00 44.07 89 ASN A C 1
ATOM 483 O O . ASN A 1 89 ? 70.595 76.210 167.094 1.00 40.44 89 ASN A O 1
ATOM 488 N N . ILE A 1 90 ? 68.507 75.421 166.740 1.00 43.79 90 ILE A N 1
ATOM 489 C CA . ILE A 1 90 ? 67.837 76.696 166.959 1.00 45.10 90 ILE A CA 1
ATOM 490 C C . ILE A 1 90 ? 67.930 77.108 168.428 1.00 47.50 90 ILE A C 1
ATOM 491 O O . ILE A 1 90 ? 67.475 78.190 168.788 1.00 50.84 90 ILE A O 1
ATOM 496 N N . PHE A 1 91 ? 68.534 76.256 169.266 1.00 45.32 91 PHE A N 1
ATOM 497 C CA . PHE A 1 91 ? 68.697 76.556 170.682 1.00 40.25 91 PHE A CA 1
ATOM 498 C C . PHE A 1 91 ? 70.133 76.987 170.972 1.00 38.56 91 PHE A C 1
ATOM 499 O O . PHE A 1 91 ? 70.523 77.116 172.132 1.00 40.87 91 PHE A O 1
ATOM 507 N N . SER A 1 92 ? 70.907 77.239 169.912 1.00 36.36 92 SER A N 1
ATOM 508 C CA . SER A 1 92 ? 72.308 77.607 170.059 1.00 39.09 92 SER A CA 1
ATOM 509 C C . SER A 1 92 ? 72.511 78.886 170.876 1.00 41.43 92 SER A C 1
ATOM 510 O O . SER A 1 92 ? 73.583 79.056 171.454 1.00 43.42 92 SER A O 1
ATOM 513 N N . PRO A 1 93 ? 71.561 79.856 170.919 1.00 42.34 93 PRO A N 1
ATOM 514 C CA . PRO A 1 93 ? 71.686 81.006 171.821 1.00 45.14 93 PRO A CA 1
ATOM 515 C C . PRO A 1 93 ? 71.595 80.702 173.318 1.00 44.31 93 PRO A C 1
ATOM 516 O O . PRO A 1 93 ? 72.208 81.396 174.128 1.00 41.32 93 PRO A O 1
ATOM 520 N N . THR A 1 94 ? 70.829 79.665 173.679 1.00 43.51 94 THR A N 1
ATOM 521 C CA . THR A 1 94 ? 70.567 79.358 175.077 1.00 41.65 94 THR A CA 1
ATOM 522 C C . THR A 1 94 ? 71.815 78.767 175.733 1.00 41.61 94 THR A C 1
ATOM 523 O O . THR A 1 94 ? 72.273 77.695 175.340 1.00 43.04 94 THR A O 1
ATOM 527 N N . HIS A 1 95 ? 72.348 79.490 176.729 1.00 36.18 95 HIS A N 1
ATOM 528 C CA . HIS A 1 95 ? 73.520 79.093 177.494 1.00 36.91 95 HIS A CA 1
ATOM 529 C C . HIS A 1 95 ? 73.087 78.599 178.873 1.00 38.03 95 HIS A C 1
ATOM 530 O O . HIS A 1 95 ? 72.005 78.951 179.342 1.00 38.99 95 HIS A O 1
ATOM 537 N N . VAL A 1 96 ? 73.959 77.812 179.519 1.00 36.15 96 VAL A N 1
ATOM 538 C CA . VAL A 1 96 ? 73.673 77.238 180.826 1.00 36.31 96 VAL A CA 1
ATOM 539 C C . VAL A 1 96 ? 74.608 77.832 181.879 1.00 36.41 96 VAL A C 1
ATOM 540 O O . VAL A 1 96 ? 74.607 77.385 183.021 1.00 35.42 96 VAL A O 1
ATOM 544 N N . ALA A 1 97 ? 75.419 78.823 181.483 1.00 38.67 97 ALA A N 1
ATOM 545 C CA . ALA A 1 97 ? 76.348 79.482 182.388 1.00 41.16 97 ALA A CA 1
ATOM 546 C C . ALA A 1 97 ? 76.172 80.994 182.277 1.00 46.58 97 ALA A C 1
ATOM 547 O O . ALA A 1 97 ? 75.902 81.499 181.190 1.00 51.48 97 ALA A O 1
ATOM 549 N N . PRO A 1 98 ? 76.306 81.765 183.383 1.00 47.06 98 PRO A N 1
ATOM 550 C CA . PRO A 1 98 ? 75.953 83.185 183.370 1.00 47.88 98 PRO A CA 1
ATOM 551 C C . PRO A 1 98 ? 77.039 84.058 182.742 1.00 48.84 98 PRO A C 1
ATOM 552 O O . PRO A 1 98 ? 78.233 83.817 182.936 1.00 49.23 98 PRO A O 1
ATOM 556 N N . HIS A 1 99 ? 76.595 85.071 181.987 1.00 49.73 99 HIS A N 1
ATOM 557 C CA . HIS A 1 99 ? 77.478 86.043 181.361 1.00 51.84 99 HIS A CA 1
ATOM 558 C C . HIS A 1 99 ? 76.820 87.423 181.381 1.00 50.89 99 HIS A C 1
ATOM 559 O O . HIS A 1 99 ? 75.656 87.565 181.001 1.00 48.21 99 HIS A O 1
ATOM 566 N N . PRO A 1 100 ? 77.555 88.471 181.828 1.00 53.31 100 PRO A N 1
ATOM 567 C CA . PRO A 1 100 ? 77.035 89.842 181.873 1.00 53.48 100 PRO A CA 1
ATOM 568 C C . PRO A 1 100 ? 76.395 90.314 180.568 1.00 53.72 100 PRO A C 1
ATOM 569 O O . PRO A 1 100 ? 75.275 90.830 180.572 1.00 51.31 100 PRO A O 1
ATOM 573 N N . ILE A 1 101 ? 77.118 90.120 179.456 1.00 54.80 101 ILE A N 1
ATOM 574 C CA . ILE A 1 101 ? 76.685 90.560 178.137 1.00 51.79 101 ILE A CA 1
ATOM 575 C C . ILE A 1 101 ? 75.382 89.858 177.752 1.00 52.79 101 ILE A C 1
ATOM 576 O O . ILE A 1 101 ? 74.446 90.509 177.291 1.00 52.64 101 ILE A O 1
ATOM 581 N N . ILE A 1 102 ? 75.314 88.535 177.963 1.00 51.46 102 ILE A N 1
ATOM 582 C CA . ILE A 1 102 ? 74.147 87.767 177.550 1.00 50.21 102 ILE A CA 1
ATOM 583 C C . ILE A 1 102 ? 72.946 88.151 178.416 1.00 49.98 102 ILE A C 1
ATOM 584 O O . ILE A 1 102 ? 71.809 88.160 177.938 1.00 46.16 102 ILE A O 1
ATOM 589 N N . GLU A 1 103 ? 73.208 88.448 179.696 1.00 51.54 103 GLU A N 1
ATOM 590 C CA . GLU A 1 103 ? 72.148 88.805 180.630 1.00 54.29 103 GLU A CA 1
ATOM 591 C C . GLU A 1 103 ? 71.541 90.159 180.252 1.00 53.02 103 GLU A C 1
ATOM 592 O O . GLU A 1 103 ? 70.328 90.341 180.351 1.00 50.31 103 GLU A O 1
ATOM 598 N N . SER A 1 104 ? 72.392 91.087 179.791 1.00 54.01 104 SER A N 1
ATOM 599 C CA . SER A 1 104 ? 71.952 92.404 179.351 1.00 57.99 104 SER A CA 1
ATOM 600 C C . SER A 1 104 ? 70.939 92.290 178.210 1.00 58.78 104 SER A C 1
ATOM 601 O O . SER A 1 104 ? 69.978 93.059 178.159 1.00 61.23 104 SER A O 1
ATOM 604 N N . LEU A 1 105 ? 71.163 91.321 177.311 1.00 54.28 105 LEU A N 1
ATOM 605 C CA . LEU A 1 105 ? 70.314 91.081 176.155 1.00 51.82 105 LEU A CA 1
ATOM 606 C C . LEU A 1 105 ? 68.888 90.767 176.601 1.00 52.56 105 LEU A C 1
ATOM 607 O O . LEU A 1 105 ? 67.954 90.847 175.805 1.00 51.40 105 LEU A O 1
ATOM 612 N N . TRP A 1 106 ? 68.736 90.369 177.868 1.00 52.84 106 TRP A N 1
ATOM 613 C CA . TRP A 1 106 ? 67.427 90.072 178.429 1.00 53.10 106 TRP A CA 1
ATOM 614 C C . TRP A 1 106 ? 66.564 91.332 178.429 1.00 56.73 106 TRP A C 1
ATOM 615 O O . TRP A 1 106 ? 65.480 91.334 177.848 1.00 60.55 106 TRP A O 1
ATOM 626 N N . GLN A 1 107 ? 67.060 92.384 179.100 1.00 61.58 107 GLN A N 1
ATOM 627 C CA . GLN A 1 107 ? 66.372 93.659 179.262 1.00 68.04 107 GLN A CA 1
ATOM 628 C C . GLN A 1 107 ? 65.113 93.484 180.114 1.00 69.92 107 GLN A C 1
ATOM 629 O O . GLN A 1 107 ? 64.251 94.361 180.140 1.00 74.07 107 GLN A O 1
ATOM 635 N N . GLY A 1 108 ? 65.018 92.341 180.804 1.00 66.27 108 GLY A N 1
ATOM 636 C CA . GLY A 1 108 ? 63.994 92.111 181.811 1.00 63.27 108 GLY A CA 1
ATOM 637 C C . GLY A 1 108 ? 62.605 91.862 181.228 1.00 61.82 108 GLY A C 1
ATOM 638 O O . GLY A 1 108 ? 61.615 91.971 181.946 1.00 64.47 108 GLY A O 1
ATOM 639 N N . ASP A 1 109 ? 62.534 91.507 179.938 1.00 63.71 109 ASP A N 1
ATOM 640 C CA . ASP A 1 109 ? 61.250 91.325 179.273 1.00 65.14 109 ASP A CA 1
ATOM 641 C C . ASP A 1 109 ? 60.528 90.134 179.897 1.00 66.68 109 ASP A C 1
ATOM 642 O O . ASP A 1 109 ? 61.172 89.192 180.359 1.00 66.09 109 ASP A O 1
ATOM 647 N N . THR A 1 110 ? 59.189 90.191 179.912 1.00 66.64 110 THR A N 1
ATOM 648 C CA . THR A 1 110 ? 58.399 89.184 180.604 1.00 69.97 110 THR A CA 1
ATOM 649 C C . THR A 1 110 ? 57.240 88.692 179.741 1.00 70.06 110 THR A C 1
ATOM 650 O O . THR A 1 110 ? 56.918 89.266 178.704 1.00 71.83 110 THR A O 1
ATOM 654 N N . ASP A 1 111 ? 56.612 87.618 180.220 1.00 72.60 111 ASP A N 1
ATOM 655 C CA . ASP A 1 111 ? 55.582 86.878 179.516 1.00 74.74 111 ASP A CA 1
ATOM 656 C C . ASP A 1 111 ? 54.225 87.311 180.074 1.00 76.31 111 ASP A C 1
ATOM 657 O O . ASP A 1 111 ? 54.165 88.021 181.075 1.00 76.75 111 ASP A O 1
ATOM 662 N N . ALA A 1 112 ? 53.138 86.885 179.419 1.00 78.36 112 ALA A N 1
ATOM 663 C CA . ALA A 1 112 ? 51.784 87.160 179.881 1.00 80.40 112 ALA A CA 1
ATOM 664 C C . ALA A 1 112 ? 51.493 86.438 181.200 1.00 80.77 112 ALA A C 1
ATOM 665 O O . ALA A 1 112 ? 50.369 86.489 181.701 1.00 82.73 112 ALA A O 1
ATOM 667 N N . ASN A 1 113 ? 52.514 85.774 181.760 1.00 75.85 113 ASN A N 1
ATOM 668 C CA . ASN A 1 113 ? 52.387 85.086 183.036 1.00 70.38 113 ASN A CA 1
ATOM 669 C C . ASN A 1 113 ? 53.433 85.604 184.021 1.00 65.84 113 ASN A C 1
ATOM 670 O O . ASN A 1 113 ? 53.474 85.167 185.169 1.00 66.75 113 ASN A O 1
ATOM 675 N N . GLY A 1 114 ? 54.265 86.545 183.558 1.00 61.50 114 GLY A N 1
ATOM 676 C CA . GLY A 1 114 ? 55.290 87.160 184.387 1.00 60.58 114 GLY A CA 1
ATOM 677 C C . GLY A 1 114 ? 56.620 86.416 184.298 1.00 61.67 114 GLY A C 1
ATOM 678 O O . GLY A 1 114 ? 57.634 86.882 184.817 1.00 60.68 114 GLY A O 1
ATOM 679 N N . ASP A 1 115 ? 56.594 85.254 183.633 1.00 61.43 115 ASP A N 1
ATOM 680 C CA . ASP A 1 115 ? 57.775 84.429 183.434 1.00 58.97 115 ASP A CA 1
ATOM 681 C C . ASP A 1 115 ? 58.711 85.142 182.463 1.00 54.61 115 ASP A C 1
ATOM 682 O O . ASP A 1 115 ? 58.243 85.812 181.545 1.00 56.48 115 ASP A O 1
ATOM 687 N N . PRO A 1 116 ? 60.050 85.039 182.641 1.00 51.74 116 PRO A N 1
ATOM 688 C CA . PRO A 1 116 ? 61.002 85.670 181.724 1.00 51.16 116 PRO A CA 1
ATOM 689 C C . PRO A 1 116 ? 60.867 85.257 180.256 1.00 53.25 116 PRO A C 1
ATOM 690 O O . PRO A 1 116 ? 60.267 84.229 179.922 1.00 51.21 116 PRO A O 1
ATOM 694 N N . ILE A 1 117 ? 61.414 86.118 179.390 1.00 53.75 117 ILE A N 1
ATOM 695 C CA . ILE A 1 117 ? 61.471 85.931 177.950 1.00 53.40 117 ILE A CA 1
ATOM 696 C C . ILE A 1 117 ? 62.724 86.661 177.468 1.00 53.16 117 ILE A C 1
ATOM 697 O O . ILE A 1 117 ? 63.129 87.652 178.074 1.00 51.61 117 ILE A O 1
ATOM 702 N N . ASN A 1 118 ? 63.373 86.118 176.431 1.00 52.65 118 ASN A N 1
ATOM 703 C CA . ASN A 1 118 ? 64.627 86.653 175.916 1.00 49.16 118 ASN A CA 1
ATOM 704 C C . ASN A 1 118 ? 65.766 86.473 176.917 1.00 47.61 118 ASN A C 1
ATOM 705 O O . ASN A 1 118 ? 66.799 87.126 176.788 1.00 46.95 118 ASN A O 1
ATOM 710 N N . LEU A 1 119 ? 65.592 85.587 177.908 1.00 47.29 119 LEU A N 1
ATOM 711 C CA . LEU A 1 119 ? 66.685 85.276 178.818 1.00 48.12 119 LEU A CA 1
ATOM 712 C C . LEU A 1 119 ? 67.309 83.938 178.418 1.00 48.04 119 LEU A C 1
ATOM 713 O O . LEU A 1 119 ? 66.658 82.896 178.496 1.00 46.93 119 LEU A O 1
ATOM 718 N N . VAL A 1 120 ? 68.572 83.987 177.979 1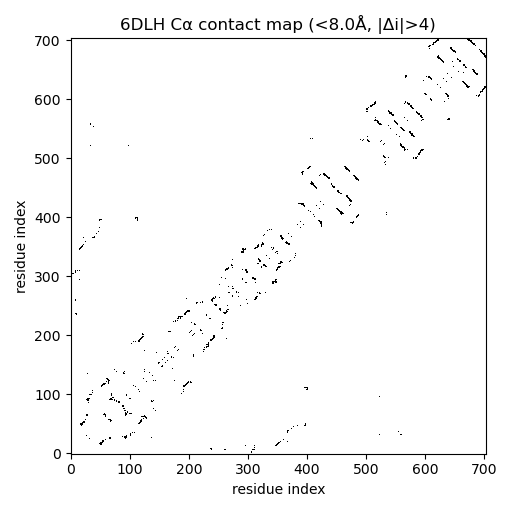.00 44.55 120 VAL A N 1
ATOM 719 C CA . VAL A 1 120 ? 69.208 82.828 177.372 1.00 45.04 120 VAL A CA 1
ATOM 720 C C . VAL A 1 120 ? 70.485 82.489 178.130 1.00 45.80 120 VAL A C 1
ATOM 721 O O . VAL A 1 120 ? 71.380 81.842 177.592 1.00 46.79 120 VAL A O 1
ATOM 725 N N . ALA A 1 121 ? 70.554 82.946 179.383 1.00 45.51 121 ALA A N 1
ATOM 726 C CA . ALA A 1 121 ? 71.527 82.443 180.337 1.00 44.15 121 ALA A CA 1
ATOM 727 C C . ALA A 1 121 ? 70.863 82.351 181.709 1.00 47.19 121 ALA A C 1
ATOM 728 O O . ALA A 1 121 ? 69.764 82.869 181.902 1.00 44.38 121 ALA A O 1
ATOM 730 N N . PRO A 1 122 ? 71.477 81.650 182.689 1.00 48.92 122 PRO A N 1
ATOM 731 C CA . PRO A 1 122 ? 71.046 81.761 184.083 1.00 49.33 122 PRO A CA 1
ATOM 732 C C . PRO A 1 122 ? 71.499 83.110 184.642 1.00 48.32 122 PRO A C 1
ATOM 733 O O . PRO A 1 122 ? 72.633 83.531 184.405 1.00 46.70 122 PRO A O 1
ATOM 737 N N . ARG A 1 123 ? 70.601 83.776 185.384 1.00 48.70 123 ARG A N 1
ATOM 738 C CA . ARG A 1 123 ? 70.881 85.078 185.980 1.00 49.09 123 ARG A CA 1
ATOM 739 C C . ARG A 1 123 ? 72.062 84.949 186.939 1.00 50.76 123 ARG A C 1
ATOM 740 O O . ARG A 1 123 ? 72.062 84.091 187.820 1.00 55.89 123 ARG A O 1
ATOM 748 N N . GLU A 1 124 ? 73.067 85.809 186.751 1.00 53.63 124 GLU A N 1
ATOM 749 C CA . GLU A 1 124 ? 74.332 85.720 187.467 1.00 55.89 124 GLU A CA 1
ATOM 750 C C . GLU A 1 124 ? 74.108 85.740 188.979 1.00 58.16 124 GLU A C 1
ATOM 751 O O . GLU A 1 124 ? 74.930 85.227 189.737 1.00 60.49 124 GLU A O 1
ATOM 757 N N . SER A 1 125 ? 72.993 86.333 189.418 1.00 56.44 125 SER A N 1
ATOM 758 C CA . SER A 1 125 ? 72.747 86.516 190.841 1.00 56.88 125 SER A CA 1
ATOM 759 C C . SER A 1 125 ? 72.035 85.298 191.434 1.00 55.06 125 SER A C 1
ATOM 760 O O . SER A 1 125 ? 71.882 85.199 192.651 1.00 51.41 125 SER A O 1
ATOM 763 N N . VAL A 1 126 ? 71.621 84.367 190.566 1.00 53.18 126 VAL A N 1
ATOM 764 C CA . VAL A 1 126 ? 70.814 83.228 190.976 1.00 50.71 126 VAL A CA 1
ATOM 765 C C . VAL A 1 126 ? 71.671 81.964 191.031 1.00 50.70 126 VAL A C 1
ATOM 766 O O . VAL A 1 126 ? 71.809 81.365 192.094 1.00 52.17 126 VAL A O 1
ATOM 770 N N . ASP A 1 127 ? 72.253 81.566 189.891 1.00 48.52 127 ASP A N 1
ATOM 771 C CA . ASP A 1 127 ? 72.932 80.279 189.828 1.00 44.95 127 ASP A CA 1
ATOM 772 C C . ASP A 1 127 ? 73.907 80.208 188.654 1.00 44.01 127 ASP A C 1
ATOM 773 O O . ASP A 1 127 ? 73.625 80.718 187.568 1.00 45.51 127 ASP A O 1
ATOM 778 N N . ASP A 1 128 ? 75.048 79.547 188.894 1.00 42.61 128 ASP A N 1
ATOM 779 C CA . ASP A 1 128 ? 75.902 79.031 187.834 1.00 41.22 128 ASP A CA 1
ATOM 780 C C . ASP A 1 128 ? 75.804 77.502 187.801 1.00 38.11 128 ASP A C 1
ATOM 781 O O . ASP A 1 128 ? 76.614 76.815 188.423 1.00 37.90 128 ASP A O 1
ATOM 786 N N . PRO A 1 129 ? 74.823 76.915 187.075 1.00 36.56 129 PRO A N 1
ATOM 787 C CA . PRO A 1 129 ? 74.675 75.456 187.005 1.00 35.44 129 PRO A CA 1
ATOM 788 C C . PRO A 1 129 ? 75.898 74.717 186.460 1.00 36.68 129 PRO A C 1
ATOM 789 O O . PRO A 1 129 ? 76.266 73.662 186.970 1.00 37.82 129 PRO A O 1
ATOM 793 N N . LEU A 1 130 ? 76.552 75.293 185.448 1.00 36.28 130 LEU A N 1
ATOM 794 C CA . LEU A 1 130 ? 77.696 74.652 184.820 1.00 37.21 130 LEU A CA 1
ATOM 795 C C . LEU A 1 130 ? 78.825 74.446 185.828 1.00 39.12 130 LEU A C 1
ATOM 796 O O . LEU A 1 130 ? 79.408 73.363 185.875 1.00 43.68 130 LEU A O 1
ATOM 801 N N . LEU A 1 131 ? 79.132 75.476 186.629 1.00 37.52 131 LEU A N 1
ATOM 802 C CA . LEU A 1 131 ? 80.199 75.368 187.614 1.00 36.18 131 LEU A CA 1
ATOM 803 C C . LEU A 1 131 ? 79.878 74.249 188.600 1.00 35.20 131 LEU A C 1
ATOM 804 O O . LEU A 1 131 ? 80.776 73.536 189.056 1.00 37.01 131 LEU A O 1
ATOM 809 N N . SER A 1 132 ? 78.589 74.122 188.930 1.00 31.85 132 SER A N 1
ATOM 810 C CA . SER A 1 132 ? 78.127 73.048 189.791 1.00 32.67 132 SER A CA 1
ATOM 811 C C . SER A 1 132 ? 78.513 71.692 189.185 1.00 31.73 132 SER A C 1
ATOM 812 O O . SER A 1 132 ? 79.223 70.898 189.816 1.00 29.27 132 SER A O 1
ATOM 815 N N . TRP A 1 133 ? 78.072 71.465 187.938 1.00 30.26 133 TRP A N 1
ATOM 816 C CA . TRP A 1 133 ? 78.286 70.208 187.236 1.00 28.77 133 TRP A CA 1
ATOM 817 C C . TRP A 1 133 ? 79.782 69.934 187.098 1.00 30.91 133 TRP A C 1
ATOM 818 O O . TRP A 1 133 ? 80.241 68.814 187.348 1.00 31.67 133 TRP A O 1
ATOM 829 N N . LEU A 1 134 ? 80.543 70.978 186.741 1.00 31.22 134 LEU A N 1
ATOM 830 C CA . LEU A 1 134 ? 81.979 70.855 186.531 1.00 29.86 134 LEU A CA 1
ATOM 831 C C . LEU A 1 134 ? 82.668 70.346 187.800 1.00 29.68 134 LEU A C 1
ATOM 832 O O . LEU A 1 134 ? 83.537 69.477 187.724 1.00 30.00 134 LEU A O 1
ATOM 837 N N . LYS A 1 135 ? 82.274 70.880 188.964 1.00 30.21 135 LYS A N 1
ATOM 838 C CA . LYS A 1 135 ? 82.923 70.542 190.227 1.00 31.92 135 LYS A CA 1
ATOM 839 C C . LYS A 1 135 ? 82.480 69.163 190.711 1.00 29.02 135 LYS A C 1
ATOM 840 O O . LYS A 1 135 ? 83.287 68.405 191.242 1.00 30.72 135 LYS A O 1
ATOM 846 N N . ALA A 1 136 ? 81.202 68.841 190.510 1.00 28.22 136 ALA A N 1
ATOM 847 C CA . ALA A 1 136 ? 80.675 67.524 190.840 1.00 28.74 136 ALA A CA 1
ATOM 848 C C . ALA A 1 136 ? 81.381 66.438 190.023 1.00 28.45 136 ALA A C 1
ATOM 849 O O . ALA A 1 136 ? 81.677 65.358 190.538 1.00 28.40 136 ALA A O 1
ATOM 851 N N . LEU A 1 137 ? 81.683 66.742 188.755 1.00 28.89 137 LEU A N 1
ATOM 852 C CA . LEU A 1 137 ? 82.357 65.783 187.896 1.00 28.85 137 LEU A CA 1
ATOM 853 C C . LEU A 1 137 ? 83.801 65.595 188.351 1.00 30.37 137 LEU A C 1
ATOM 854 O O . LEU A 1 137 ? 84.298 64.467 188.387 1.00 30.69 137 LEU A O 1
ATOM 859 N N . ARG A 1 138 ? 84.458 66.710 188.699 1.00 31.84 138 ARG A N 1
ATOM 860 C CA . ARG A 1 138 ? 85.811 66.680 189.236 1.00 30.93 138 ARG A CA 1
ATOM 861 C C . ARG A 1 138 ? 85.827 65.814 190.492 1.00 30.61 138 ARG A C 1
ATOM 862 O O . ARG A 1 138 ? 86.650 64.912 190.618 1.00 30.80 138 ARG A O 1
ATOM 870 N N . ALA A 1 139 ? 84.900 66.087 191.416 1.00 29.56 139 ALA A N 1
ATOM 871 C CA . ALA A 1 139 ? 84.906 65.388 192.691 1.00 30.20 139 ALA A CA 1
ATOM 872 C C . ALA A 1 139 ? 84.656 63.900 192.457 1.00 31.64 139 ALA A C 1
ATOM 873 O O . ALA A 1 139 ? 85.110 63.067 193.242 1.00 33.78 139 ALA A O 1
ATOM 875 N N . ALA A 1 140 ? 83.974 63.583 191.344 1.00 31.60 140 ALA A N 1
ATOM 876 C CA . ALA A 1 140 ? 83.574 62.219 191.027 1.00 29.06 140 ALA A CA 1
ATOM 877 C C . ALA A 1 140 ? 84.676 61.504 190.248 1.00 29.63 140 ALA A C 1
ATOM 878 O O . ALA A 1 140 ? 84.525 60.336 189.885 1.00 28.16 140 ALA A O 1
ATOM 880 N N . GLY A 1 141 ? 85.786 62.215 190.000 1.00 28.83 141 GLY A N 1
ATOM 881 C CA . GLY A 1 141 ? 86.962 61.620 189.391 1.00 29.07 141 GLY A CA 1
ATOM 882 C C . GLY A 1 141 ? 86.936 61.643 187.861 1.00 29.00 141 GLY A C 1
ATOM 883 O O . GLY A 1 141 ? 87.696 60.907 187.232 1.00 29.35 141 GLY A O 1
ATOM 884 N N . LEU A 1 142 ? 86.118 62.533 187.280 1.00 29.63 142 LEU A N 1
ATOM 885 C CA . LEU A 1 142 ? 85.851 62.555 185.846 1.00 30.36 142 LEU A CA 1
ATOM 886 C C . LEU A 1 142 ? 86.342 63.860 185.215 1.00 30.24 142 LEU A C 1
ATOM 887 O O . LEU A 1 142 ? 86.257 64.918 185.829 1.00 30.17 142 LEU A O 1
ATOM 892 N N . ARG A 1 143 ? 86.821 63.765 183.964 1.00 30.69 143 ARG A N 1
ATOM 893 C CA . ARG A 1 143 ? 87.152 64.906 183.120 1.00 29.97 143 ARG A CA 1
ATOM 894 C C . ARG A 1 143 ? 85.879 65.380 182.427 1.00 29.56 143 ARG A C 1
ATOM 895 O O . ARG A 1 143 ? 84.834 64.748 182.563 1.00 28.48 143 ARG A O 1
ATOM 903 N N . THR A 1 144 ? 85.960 66.512 181.716 1.00 29.55 144 THR A N 1
ATOM 904 C CA . THR A 1 144 ? 84.774 67.104 181.113 1.00 29.85 144 THR A CA 1
ATOM 905 C C . THR A 1 144 ? 85.047 67.489 179.659 1.00 28.48 144 THR A C 1
ATOM 906 O O . THR A 1 144 ? 86.178 67.809 179.284 1.00 27.73 144 THR A O 1
ATOM 910 N N . GLU A 1 145 ? 83.979 67.422 178.856 1.00 28.13 145 GLU A N 1
ATOM 911 C CA . GLU A 1 145 ? 83.940 67.857 177.467 1.00 27.08 145 GLU A CA 1
ATOM 912 C C . GLU A 1 145 ? 82.759 68.811 177.361 1.00 27.20 145 GLU A C 1
ATOM 913 O O . GLU A 1 145 ? 81.689 68.515 177.887 1.00 29.57 145 GLU A O 1
ATOM 919 N N . ILE A 1 146 ? 82.957 69.952 176.694 1.00 27.06 146 ILE A N 1
ATOM 920 C CA . ILE A 1 146 ? 81.928 70.977 176.674 1.00 27.28 146 ILE A CA 1
ATOM 921 C C . ILE A 1 146 ? 81.430 71.172 175.249 1.00 28.08 146 ILE A C 1
ATOM 922 O O . ILE A 1 146 ? 82.230 71.371 174.334 1.00 29.37 146 ILE A O 1
ATOM 927 N N . TYR A 1 147 ? 80.101 71.123 175.091 1.00 28.53 147 TYR A N 1
ATOM 928 C CA . TYR A 1 147 ? 79.458 71.274 173.799 1.00 31.15 147 TYR A CA 1
ATOM 929 C C . TYR A 1 147 ? 79.069 72.731 173.567 1.00 33.67 147 TYR A C 1
ATOM 930 O O . TYR A 1 147 ? 78.416 73.345 174.408 1.00 34.37 147 TYR A O 1
ATOM 939 N N . VAL A 1 148 ? 79.450 73.252 172.393 1.00 35.18 148 VAL A N 1
ATOM 940 C CA . VAL A 1 148 ? 79.071 74.583 171.946 1.00 34.44 148 VAL A CA 1
ATOM 941 C C . VAL A 1 148 ? 78.624 74.478 170.494 1.00 34.33 148 VAL A C 1
ATOM 942 O O . VAL A 1 148 ? 79.345 73.940 169.662 1.00 34.21 148 VAL A O 1
ATOM 946 N N . ASN A 1 149 ? 77.415 74.962 170.208 1.00 35.03 149 ASN A N 1
ATOM 947 C CA . ASN A 1 149 ? 76.987 75.054 168.827 1.00 38.04 149 ASN A CA 1
ATOM 948 C C . ASN A 1 149 ? 77.614 76.310 168.232 1.00 42.49 149 ASN A C 1
ATOM 949 O O . ASN A 1 149 ? 77.597 77.370 168.856 1.00 43.81 149 ASN A O 1
ATOM 954 N N . SER A 1 150 ? 78.180 76.163 167.031 1.00 42.12 150 SER A N 1
ATOM 955 C CA . SER A 1 150 ? 79.028 77.178 166.426 1.00 40.88 150 SER A CA 1
ATOM 956 C C . SER A 1 150 ? 78.239 78.442 166.086 1.00 38.98 150 SER A C 1
ATOM 957 O O . SER A 1 150 ? 78.817 79.525 166.073 1.00 40.02 150 SER A O 1
ATOM 960 N N . TYR A 1 151 ? 76.933 78.290 165.824 1.00 37.98 151 TYR A N 1
ATOM 961 C CA . TYR A 1 151 ? 76.044 79.387 165.469 1.00 40.19 151 TYR A CA 1
ATOM 962 C C . TYR A 1 151 ? 75.803 80.294 166.674 1.00 43.85 151 TYR A C 1
ATOM 963 O O . TYR A 1 151 ? 75.405 81.442 166.501 1.00 43.20 151 TYR A O 1
ATOM 972 N N . ASN A 1 152 ? 76.004 79.748 167.882 1.00 45.84 152 ASN A N 1
ATOM 973 C CA . ASN A 1 152 ? 75.996 80.493 169.132 1.00 46.52 152 ASN A CA 1
ATOM 974 C C . ASN A 1 152 ? 74.782 81.423 169.187 1.00 47.35 152 ASN A C 1
ATOM 975 O O . ASN A 1 152 ? 73.657 80.972 168.981 1.00 48.61 152 ASN A O 1
ATOM 980 N N . LEU A 1 153 ? 75.018 82.721 169.426 1.00 51.66 153 LEU A N 1
ATOM 981 C CA . LEU A 1 153 ? 73.957 83.694 169.659 1.00 52.06 153 LEU A CA 1
ATOM 982 C C . LEU A 1 153 ? 73.258 84.110 168.361 1.00 51.61 153 LEU A C 1
ATOM 983 O O . LEU A 1 153 ? 72.153 84.653 168.404 1.00 51.14 153 LEU A O 1
ATOM 988 N N . LEU A 1 154 ? 73.880 83.828 167.209 1.00 51.99 154 LEU A N 1
ATOM 989 C CA . LEU A 1 154 ? 73.264 84.105 165.917 1.00 50.79 154 LEU A CA 1
ATOM 990 C C . LEU A 1 154 ? 72.062 83.189 165.706 1.00 52.13 154 LEU A C 1
ATOM 991 O O . LEU A 1 154 ? 71.932 82.162 166.371 1.00 54.31 154 LEU A O 1
ATOM 996 N N . ALA A 1 155 ? 71.189 83.578 164.772 1.00 51.80 155 ALA A N 1
ATOM 997 C CA . ALA A 1 155 ? 70.030 82.779 164.413 1.00 54.43 155 ALA A CA 1
ATOM 998 C C . ALA A 1 155 ? 70.367 81.889 163.218 1.00 57.03 155 ALA A C 1
ATOM 999 O O . ALA A 1 155 ? 70.789 82.377 162.172 1.00 59.78 155 ALA A O 1
ATOM 1001 N N . ARG A 1 156 ? 70.164 80.580 163.392 1.00 57.51 156 ARG A N 1
ATOM 1002 C CA . ARG A 1 156 ? 70.492 79.595 162.375 1.00 58.32 156 ARG A CA 1
ATOM 1003 C C . ARG A 1 156 ? 69.553 79.778 161.187 1.00 58.99 156 ARG A C 1
ATOM 1004 O O . ARG A 1 156 ? 69.990 79.751 160.040 1.00 60.40 156 ARG A O 1
ATOM 1012 N N . ILE A 1 157 ? 68.263 79.954 161.488 1.00 59.70 157 ILE A N 1
ATOM 1013 C CA . ILE A 1 157 ? 67.234 80.244 160.504 1.00 60.92 157 ILE A CA 1
ATOM 1014 C C . ILE A 1 157 ? 66.744 81.670 160.761 1.00 64.42 157 ILE A C 1
ATOM 1015 O O . ILE A 1 157 ? 65.810 81.869 161.539 1.00 62.53 157 ILE A O 1
ATOM 1020 N N . PRO A 1 158 ? 67.365 82.706 160.142 1.00 65.71 158 PRO A N 1
ATOM 1021 C CA . PRO A 1 158 ? 66.999 84.105 160.398 1.00 68.31 158 PRO A CA 1
ATOM 1022 C C . PRO A 1 158 ? 65.563 84.507 160.054 1.00 66.79 158 PRO A C 1
ATOM 1023 O O . PRO A 1 158 ? 65.061 85.497 160.580 1.00 65.93 158 PRO A O 1
ATOM 1027 N N . GLU A 1 159 ? 64.913 83.735 159.175 1.00 70.35 159 GLU A N 1
ATOM 1028 C CA . GLU A 1 159 ? 63.540 84.001 158.769 1.00 75.21 159 GLU A CA 1
ATOM 1029 C C . GLU A 1 159 ? 62.577 83.158 159.605 1.00 77.55 159 GLU A C 1
ATOM 1030 O O . GLU A 1 159 ? 61.417 82.976 159.235 1.00 73.10 159 GLU A O 1
ATOM 1032 N N . ASP A 1 160 ? 63.089 82.635 160.728 1.00 78.80 160 ASP A N 1
ATOM 1033 C CA . ASP A 1 160 ? 62.274 82.066 161.790 1.00 77.21 160 ASP A CA 1
ATOM 1034 C C . ASP A 1 160 ? 62.410 82.955 163.026 1.00 71.81 160 ASP A C 1
ATOM 1035 O O . ASP A 1 160 ? 63.410 83.658 163.179 1.00 64.31 160 ASP A O 1
ATOM 1040 N N . THR A 1 161 ? 61.385 82.931 163.889 1.00 68.13 161 THR A N 1
ATOM 1041 C CA . THR A 1 161 ? 61.420 83.643 165.158 1.00 67.25 161 THR A CA 1
ATOM 1042 C C . THR A 1 161 ? 61.201 82.643 166.292 1.00 62.42 161 THR A C 1
ATOM 1043 O O . THR A 1 161 ? 60.297 81.809 166.223 1.00 60.05 161 THR A O 1
ATOM 1047 N N . GLN A 1 162 ? 62.041 82.748 167.328 1.00 57.09 162 GLN A N 1
ATOM 1048 C CA . GLN A 1 162 ? 61.997 81.831 168.457 1.00 56.98 162 GLN A CA 1
ATOM 1049 C C . GLN A 1 162 ? 61.160 82.432 169.586 1.00 53.24 162 GLN A C 1
ATOM 1050 O O . GLN A 1 162 ? 61.592 83.363 170.258 1.00 52.69 162 GLN A O 1
ATOM 1056 N N . ALA A 1 163 ? 59.974 81.849 169.799 1.00 54.74 163 ALA A N 1
ATOM 1057 C CA . ALA A 1 163 ? 58.929 82.412 170.642 1.00 55.30 163 ALA A CA 1
ATOM 1058 C C . ALA A 1 163 ? 59.278 82.352 172.131 1.00 57.14 163 ALA A C 1
ATOM 1059 O O . ALA A 1 163 ? 58.401 82.577 172.965 1.00 58.74 163 ALA A O 1
ATOM 1061 N N . ASP A 1 164 ? 60.546 82.066 172.466 1.00 53.23 164 ASP A N 1
ATOM 1062 C CA . ASP A 1 164 ? 60.985 82.038 173.855 1.00 52.86 164 ASP A CA 1
ATOM 1063 C C . ASP A 1 164 ? 62.105 83.052 174.072 1.00 52.16 164 ASP A C 1
ATOM 1064 O O . ASP A 1 164 ? 62.300 83.537 175.184 1.00 51.53 164 ASP A O 1
ATOM 1069 N N . TYR A 1 165 ? 62.842 83.350 172.998 1.00 54.50 165 TYR A N 1
ATOM 1070 C CA . TYR A 1 165 ? 63.860 84.389 172.992 1.00 56.39 165 TYR A CA 1
ATOM 1071 C C . TYR A 1 165 ? 63.741 85.169 171.682 1.00 59.76 165 TYR A C 1
ATOM 1072 O O . TYR A 1 165 ? 64.716 85.297 170.941 1.00 58.35 165 TYR A O 1
ATOM 1081 N N . PRO A 1 166 ? 62.549 85.749 171.383 1.00 63.79 166 PRO A N 1
ATOM 1082 C CA . PRO A 1 166 ? 62.218 86.241 170.041 1.00 63.38 166 PRO A CA 1
ATOM 1083 C C . PRO A 1 166 ? 63.214 87.171 169.351 1.00 60.10 166 PRO A C 1
ATOM 1084 O O . PRO A 1 166 ? 63.305 87.149 168.127 1.00 60.66 166 PRO A O 1
ATOM 1088 N N . ASP A 1 167 ? 63.965 87.966 170.123 1.00 58.44 167 ASP A N 1
ATOM 1089 C CA . ASP A 1 167 ? 64.846 88.947 169.502 1.00 61.51 167 ASP A CA 1
ATOM 1090 C C . ASP A 1 167 ? 66.195 89.041 170.212 1.00 59.92 167 ASP A C 1
ATOM 1091 O O . ASP A 1 167 ? 66.825 90.096 170.190 1.00 61.16 167 ASP A O 1
ATOM 1096 N N . VAL A 1 168 ? 66.652 87.925 170.796 1.00 59.90 168 VAL A N 1
ATOM 1097 C CA . VAL A 1 168 ? 67.970 87.871 171.411 1.00 56.87 168 VAL A CA 1
ATOM 1098 C C . VAL A 1 168 ? 69.044 87.914 170.325 1.00 57.10 168 VAL A C 1
ATOM 1099 O O . VAL A 1 168 ? 70.082 88.551 170.508 1.00 52.68 168 VAL A O 1
ATOM 1103 N N . SER A 1 169 ? 68.790 87.219 169.205 1.00 59.00 169 SER A N 1
ATOM 1104 C CA . SER A 1 169 ? 69.737 87.183 168.100 1.00 63.74 169 SER A CA 1
ATOM 1105 C C . SER A 1 169 ? 69.970 88.600 167.575 1.00 65.16 169 SER A C 1
ATOM 1106 O O . SER A 1 169 ? 71.117 89.040 167.439 1.00 62.67 169 SER A O 1
ATOM 1109 N N . ALA A 1 170 ? 68.858 89.307 167.319 1.00 65.12 170 ALA A N 1
ATOM 1110 C CA . ALA A 1 170 ? 68.869 90.709 166.920 1.00 63.41 170 ALA A CA 1
ATOM 1111 C C . ALA A 1 170 ? 69.734 91.527 167.877 1.00 59.15 170 ALA A C 1
ATOM 1112 O O . ALA A 1 170 ? 70.665 92.205 167.445 1.00 57.32 170 ALA A O 1
ATOM 1114 N N . ARG A 1 171 ? 69.447 91.415 169.182 1.00 55.82 171 ARG A N 1
ATOM 1115 C CA . ARG A 1 171 ? 70.067 92.266 170.185 1.00 53.89 171 ARG A CA 1
ATOM 1116 C C . ARG A 1 171 ? 71.560 91.973 170.309 1.00 53.49 171 ARG A C 1
ATOM 1117 O O . ARG A 1 171 ? 72.339 92.871 170.629 1.00 56.60 171 ARG A O 1
ATOM 1125 N N . TRP A 1 172 ? 71.952 90.714 170.081 1.00 52.09 172 TRP A N 1
ATOM 1126 C CA . TRP A 1 172 ? 73.361 90.353 170.152 1.00 51.33 172 TRP A CA 1
ATOM 1127 C C . TRP A 1 172 ? 74.141 91.099 169.074 1.00 51.69 172 TRP A C 1
ATOM 1128 O O . TRP A 1 172 ? 75.191 91.674 169.357 1.00 50.24 172 TRP A O 1
ATOM 1139 N N . MET A 1 173 ? 73.620 91.044 167.840 1.00 55.72 173 MET A N 1
ATOM 1140 C CA . MET A 1 173 ? 74.188 91.758 166.706 1.00 60.92 173 MET A CA 1
ATOM 1141 C C . MET A 1 173 ? 74.193 93.257 167.012 1.00 62.71 173 MET A C 1
ATOM 1142 O O . MET A 1 173 ? 75.212 93.921 166.830 1.00 58.30 173 MET A O 1
ATOM 1147 N N . GLU A 1 174 ? 73.056 93.759 167.522 1.00 65.68 174 GLU A N 1
ATOM 1148 C CA . GLU A 1 174 ? 72.901 95.145 167.938 1.00 68.17 174 GLU A CA 1
ATOM 1149 C C . GLU A 1 174 ? 74.043 95.543 168.870 1.00 68.47 174 GLU A C 1
ATOM 1150 O O . GLU A 1 174 ? 74.700 96.557 168.644 1.00 71.20 174 GLU A O 1
ATOM 1156 N N . TRP A 1 175 ? 74.281 94.727 169.907 1.00 66.14 175 TRP A N 1
ATOM 1157 C CA . TRP A 1 175 ? 75.320 95.004 170.888 1.00 65.35 175 TRP A CA 1
ATOM 1158 C C . TRP A 1 175 ? 76.684 95.089 170.208 1.00 66.15 175 TRP A C 1
ATOM 1159 O O . TRP A 1 175 ? 77.583 95.776 170.692 1.00 67.37 175 TRP A O 1
ATOM 1170 N N . CYS A 1 176 ? 76.824 94.373 169.088 1.00 70.26 176 CYS A N 1
ATOM 1171 C CA . CYS A 1 176 ? 78.124 94.123 168.490 1.00 75.46 176 CYS A CA 1
ATOM 1172 C C . CYS A 1 176 ? 78.616 95.344 167.713 1.00 77.82 176 CYS A C 1
ATOM 1173 O O . CYS A 1 176 ? 79.787 95.708 167.820 1.00 74.96 176 CYS A O 1
ATOM 1176 N N . ASP A 1 177 ? 77.713 95.975 166.950 1.00 79.72 177 ASP A N 1
ATOM 1177 C CA . ASP A 1 177 ? 78.073 97.127 166.136 1.00 82.83 177 ASP A CA 1
ATOM 1178 C C . ASP A 1 177 ? 77.702 98.430 166.846 1.00 82.21 177 ASP A C 1
ATOM 1183 N N . THR A 1 178 ? 77.936 98.470 168.166 1.00 79.92 178 THR A N 1
ATOM 1184 C CA . THR A 1 178 ? 77.908 99.686 168.966 1.00 75.96 178 THR A CA 1
ATOM 1185 C C . THR A 1 178 ? 78.380 99.365 170.381 1.00 71.92 178 THR A C 1
ATOM 1186 O O . THR A 1 178 ? 77.561 99.159 171.273 1.00 68.51 178 THR A O 1
ATOM 1190 N N . ASN A 1 179 ? 79.705 99.314 170.564 1.00 68.92 179 ASN A N 1
ATOM 1191 C CA . ASN A 1 179 ? 80.305 99.082 171.869 1.00 69.98 179 ASN A CA 1
ATOM 1192 C C . ASN A 1 179 ? 81.774 99.490 171.828 1.00 71.27 179 ASN A C 1
ATOM 1193 O O . ASN A 1 179 ? 82.526 99.041 170.965 1.00 68.75 179 ASN A O 1
ATOM 1198 N N . THR A 1 180 ? 82.166 100.337 172.785 1.00 77.73 180 THR A N 1
ATOM 1199 C CA . THR A 1 180 ? 83.524 100.852 172.875 1.00 85.31 180 THR A CA 1
ATOM 1200 C C . THR A 1 180 ? 84.532 99.737 172.590 1.00 87.65 180 THR A C 1
ATOM 1201 O O . THR A 1 180 ? 85.307 99.834 171.639 1.00 89.32 180 THR A O 1
ATOM 1203 N N . GLU A 1 181 ? 84.501 98.673 173.405 1.00 85.99 181 GLU A N 1
ATOM 1204 C CA . GLU A 1 181 ? 85.479 97.598 173.316 1.00 80.16 181 GLU A CA 1
ATOM 1205 C C . GLU A 1 181 ? 85.202 96.729 172.088 1.00 77.60 181 GLU A C 1
ATOM 1206 O O . GLU A 1 181 ? 86.137 96.222 171.467 1.00 70.41 181 GLU A O 1
ATOM 1208 N N . ALA A 1 182 ? 83.916 96.602 171.731 1.00 76.25 182 ALA A N 1
ATOM 1209 C CA . ALA A 1 182 ? 83.445 95.644 170.740 1.00 75.31 182 ALA A CA 1
ATOM 1210 C C . ALA A 1 182 ? 83.345 96.271 169.352 1.00 74.81 182 ALA A C 1
ATOM 1211 O O . ALA A 1 182 ? 82.521 95.857 168.536 1.00 72.38 182 ALA A O 1
ATOM 1213 N N . GLN A 1 183 ? 84.177 97.283 169.098 1.00 72.50 183 GLN A N 1
ATOM 1214 C CA . GLN A 1 183 ? 84.413 97.760 167.745 1.00 68.29 183 GLN A CA 1
ATOM 1215 C C . GLN A 1 183 ? 85.914 97.971 167.596 1.00 67.32 183 GLN A C 1
ATOM 1216 O O . GLN A 1 183 ? 86.499 97.674 166.557 1.00 63.84 183 GLN A O 1
ATOM 1222 N N . ALA A 1 184 ? 86.521 98.455 168.682 1.00 69.53 184 ALA A N 1
ATOM 1223 C CA . ALA A 1 184 ? 87.961 98.407 168.853 1.00 71.92 184 ALA A CA 1
ATOM 1224 C C . ALA A 1 184 ? 88.451 96.976 168.632 1.00 72.47 184 ALA A C 1
ATOM 1225 O O . ALA A 1 184 ? 89.618 96.774 168.305 1.00 74.31 184 ALA A O 1
ATOM 1227 N N . PHE A 1 185 ? 87.552 95.992 168.803 1.00 70.74 185 PHE A N 1
ATOM 1228 C CA . PHE A 1 185 ? 87.903 94.609 168.515 1.00 63.28 185 PHE A CA 1
ATOM 1229 C C . PHE A 1 185 ? 87.582 94.245 167.065 1.00 57.53 185 PHE A C 1
ATOM 1230 O O . PHE A 1 185 ? 88.454 93.751 166.355 1.00 54.30 185 PHE A O 1
ATOM 1238 N N . ILE A 1 186 ? 86.334 94.481 166.636 1.00 55.98 186 ILE A N 1
ATOM 1239 C CA . ILE A 1 186 ? 85.925 94.168 165.274 1.00 56.48 186 ILE A CA 1
ATOM 1240 C C . ILE A 1 186 ? 86.905 94.796 164.281 1.00 62.47 186 ILE A C 1
ATOM 1241 O O . ILE A 1 186 ? 87.147 94.225 163.220 1.00 63.68 186 ILE A O 1
ATOM 1246 N N . ASN A 1 187 ? 87.469 95.962 164.635 1.00 67.79 187 ASN A N 1
ATOM 1247 C CA . ASN A 1 187 ? 88.333 96.715 163.735 1.00 67.19 187 ASN A CA 1
ATOM 1248 C C . ASN A 1 187 ? 89.805 96.473 164.064 1.00 66.07 187 ASN A C 1
ATOM 1249 O O . ASN A 1 187 ? 90.676 96.921 163.321 1.00 65.26 187 ASN A O 1
ATOM 1254 N N . SER A 1 188 ? 90.073 95.747 165.158 1.00 64.00 188 SER A N 1
ATOM 1255 C CA . SER A 1 188 ? 91.435 95.548 165.638 1.00 68.86 188 SER A CA 1
ATOM 1256 C C . SER A 1 188 ? 92.265 94.735 164.647 1.00 69.86 188 SER A C 1
ATOM 1257 O O . SER A 1 188 ? 93.491 94.763 164.705 1.00 75.53 188 SER A O 1
ATOM 1260 N N . GLN A 1 189 ? 91.587 94.006 163.754 1.00 73.01 189 GLN A N 1
ATOM 1261 C CA . GLN A 1 189 ? 92.253 93.159 162.777 1.00 75.17 189 GLN A CA 1
ATOM 1262 C C . GLN A 1 189 ? 91.488 93.214 161.457 1.00 77.49 189 GLN A C 1
ATOM 1263 O O . GLN A 1 189 ? 90.304 93.546 161.433 1.00 76.60 189 GLN A O 1
ATOM 1269 N N . THR A 1 190 ? 92.186 92.871 160.367 1.00 81.22 190 THR A N 1
ATOM 1270 C CA . THR A 1 190 ? 91.662 92.993 159.014 1.00 82.11 190 THR A CA 1
ATOM 1271 C C . THR A 1 190 ? 90.797 91.780 158.666 1.00 79.22 190 THR A C 1
ATOM 1272 O O . THR A 1 190 ? 89.793 91.912 157.968 1.00 76.42 190 THR A O 1
ATOM 1276 N N . TYR A 1 191 ? 91.194 90.606 159.176 1.00 78.86 191 TYR A N 1
ATOM 1277 C CA . TYR A 1 191 ? 90.579 89.333 158.829 1.00 75.49 191 TYR A CA 1
ATOM 1278 C C . TYR A 1 191 ? 89.308 89.090 159.642 1.00 73.76 191 TYR A C 1
ATOM 1279 O O . TYR A 1 191 ? 88.720 88.014 159.558 1.00 74.57 191 TYR A O 1
ATOM 1288 N N . HIS A 1 192 ? 88.893 90.096 160.421 1.00 70.20 192 HIS A N 1
ATOM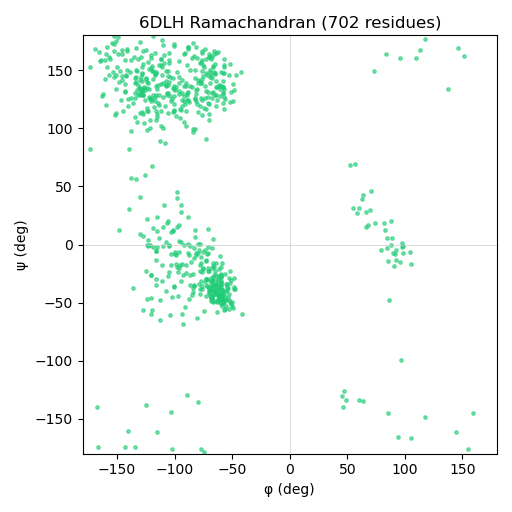 1289 C CA . HIS A 1 192 ? 87.704 89.995 161.251 1.00 69.18 192 HIS A CA 1
ATOM 1290 C C . HIS A 1 192 ? 86.448 90.122 160.395 1.00 67.57 192 HIS A C 1
ATOM 1291 O O . HIS A 1 192 ? 85.381 89.664 160.798 1.00 72.25 192 HIS A O 1
ATOM 1298 N N . GLU A 1 193 ? 86.582 90.758 159.225 1.00 66.78 193 GLU A N 1
ATOM 1299 C CA . GLU A 1 193 ? 85.426 91.026 158.384 1.00 63.21 193 GLU A CA 1
ATOM 1300 C C . GLU A 1 193 ? 85.495 90.185 157.109 1.00 58.52 193 GLU A C 1
ATOM 1301 O O . GLU A 1 193 ? 86.560 89.699 156.732 1.00 55.16 193 GLU A O 1
ATOM 1307 N N . GLY A 1 194 ? 84.331 90.013 156.472 1.00 54.25 194 GLY A N 1
ATOM 1308 C CA . GLY A 1 194 ? 84.164 89.112 155.345 1.00 54.34 194 GLY A CA 1
ATOM 1309 C C . GLY A 1 194 ? 82.696 88.739 155.156 1.00 58.86 194 GLY A C 1
ATOM 1310 O O . GLY A 1 194 ? 81.811 89.550 155.431 1.00 58.33 194 GLY A O 1
ATOM 1311 N N . ASN A 1 195 ? 82.456 87.491 154.727 1.00 58.77 195 ASN A N 1
ATOM 1312 C CA . ASN A 1 195 ? 81.155 87.048 154.243 1.00 61.63 195 ASN A CA 1
ATOM 1313 C C . ASN A 1 195 ? 80.208 86.774 155.411 1.00 60.81 195 ASN A C 1
ATOM 1314 O O . ASN A 1 195 ? 80.651 86.503 156.526 1.00 62.66 195 ASN A O 1
ATOM 1319 N N . GLY A 1 196 ? 78.898 86.846 155.130 1.00 58.03 196 GLY A N 1
ATOM 1320 C CA . GLY A 1 196 ? 77.851 86.605 156.111 1.00 57.50 196 GLY A CA 1
ATOM 1321 C C . GLY A 1 196 ? 78.117 87.322 157.434 1.00 59.46 196 GLY A C 1
ATOM 1322 O O . GLY A 1 196 ? 78.605 88.451 157.445 1.00 59.75 196 GLY A O 1
ATOM 1323 N N . ARG A 1 197 ? 77.829 86.628 158.543 1.00 56.80 197 ARG A N 1
ATOM 1324 C CA . ARG A 1 197 ? 77.852 87.210 159.877 1.00 51.47 197 ARG A CA 1
ATOM 1325 C C . ARG A 1 197 ? 79.206 86.979 160.547 1.00 49.17 197 ARG A C 1
ATOM 1326 O O . ARG A 1 197 ? 79.276 86.844 161.767 1.00 51.54 197 ARG A O 1
ATOM 1334 N N . ARG A 1 198 ? 80.276 86.989 159.744 1.00 47.24 198 ARG A N 1
ATOM 1335 C CA . ARG A 1 198 ? 81.627 86.675 160.185 1.00 49.52 198 ARG A CA 1
ATOM 1336 C C . ARG A 1 198 ? 82.043 87.513 161.395 1.00 54.29 198 ARG A C 1
ATOM 1337 O O . ARG A 1 198 ? 82.674 86.988 162.315 1.00 57.07 198 ARG A O 1
ATOM 1345 N N . LYS A 1 199 ? 81.728 88.818 161.379 1.00 57.48 199 LYS A N 1
ATOM 1346 C CA . LYS A 1 199 ? 82.275 89.721 162.386 1.00 59.37 199 LYS A CA 1
ATOM 1347 C C . LYS A 1 199 ? 81.713 89.362 163.762 1.00 56.80 199 LYS A C 1
ATOM 1348 O O . LYS A 1 199 ? 82.443 89.379 164.753 1.00 53.75 199 LYS A O 1
ATOM 1354 N N . TYR A 1 200 ? 80.423 89.001 163.788 1.00 57.50 200 TYR A N 1
ATOM 1355 C CA . TYR A 1 200 ? 79.724 88.597 164.998 1.00 60.04 200 TYR A CA 1
ATOM 1356 C C . TYR A 1 200 ? 80.336 87.322 165.580 1.00 60.40 200 TYR A C 1
ATOM 1357 O O . TYR A 1 200 ? 80.365 87.153 166.797 1.00 61.40 200 TYR A O 1
ATOM 1366 N N . MET A 1 201 ? 80.826 86.429 164.707 1.00 58.63 201 MET A N 1
ATOM 1367 C CA . MET A 1 201 ? 81.422 85.174 165.144 1.00 54.27 201 MET A CA 1
ATOM 1368 C C . MET A 1 201 ? 82.671 85.456 165.973 1.00 53.29 201 MET A C 1
ATOM 1369 O O . MET A 1 201 ? 82.891 84.808 166.996 1.00 49.34 201 MET A O 1
ATOM 1374 N N . PHE A 1 202 ? 83.475 86.428 165.523 1.00 54.17 202 PHE A N 1
ATOM 1375 C CA . PHE A 1 202 ? 84.688 86.816 166.231 1.00 53.10 202 PHE A CA 1
ATOM 1376 C C . PHE A 1 202 ? 84.329 87.504 167.550 1.00 53.51 202 PHE A C 1
ATOM 1377 O O . PHE A 1 202 ? 85.082 87.403 168.517 1.00 51.20 202 PHE A O 1
ATOM 1385 N N . CYS A 1 203 ? 83.180 88.199 167.574 1.00 55.72 203 CYS A N 1
ATOM 1386 C CA . CYS A 1 203 ? 82.645 88.789 168.794 1.00 60.08 203 CYS A CA 1
ATOM 1387 C C . CYS A 1 203 ? 82.555 87.706 169.870 1.00 62.21 203 CYS A C 1
ATOM 1388 O O . CYS A 1 203 ? 83.132 87.848 170.950 1.00 59.55 203 CYS A O 1
ATOM 1391 N N . TYR A 1 204 ? 81.853 86.614 169.530 1.00 58.59 204 TYR A N 1
ATOM 1392 C CA . TYR A 1 204 ? 81.557 85.524 170.446 1.00 55.54 204 TYR A CA 1
ATOM 1393 C C . TYR A 1 204 ? 82.843 84.921 171.006 1.00 53.62 204 TYR A C 1
ATOM 1394 O O . TYR A 1 204 ? 82.959 84.719 172.214 1.00 54.29 204 TYR A O 1
ATOM 1403 N N . ALA A 1 205 ? 83.810 84.646 170.128 1.00 50.76 205 ALA A N 1
ATOM 1404 C CA . ALA A 1 205 ? 85.058 84.036 170.558 1.00 51.09 205 ALA A CA 1
ATOM 1405 C C . ALA A 1 205 ? 85.761 84.909 171.598 1.00 54.25 205 ALA A C 1
ATOM 1406 O O . ALA A 1 205 ? 86.282 84.390 172.585 1.00 53.63 205 ALA A O 1
ATOM 1408 N N . GLU A 1 206 ? 85.760 86.232 171.378 1.00 55.01 206 GLU A N 1
ATOM 1409 C CA . GLU A 1 206 ? 86.587 87.136 172.168 1.00 56.04 206 GLU A CA 1
ATOM 1410 C C . GLU A 1 206 ? 85.884 87.533 173.466 1.00 51.45 206 GLU A C 1
ATOM 1411 O O . GLU A 1 206 ? 86.520 87.552 174.514 1.00 48.57 206 GLU A O 1
ATOM 1417 N N . PHE A 1 207 ? 84.583 87.838 173.394 1.00 53.78 207 PHE A N 1
ATOM 1418 C CA . PHE A 1 207 ? 83.887 88.444 174.521 1.00 60.07 207 PHE A CA 1
ATOM 1419 C C . PHE A 1 207 ? 83.058 87.430 175.312 1.00 62.00 207 PHE A C 1
ATOM 1420 O O . PHE A 1 207 ? 82.956 87.540 176.536 1.00 56.42 207 PHE A O 1
ATOM 1428 N N . ILE A 1 208 ? 82.460 86.458 174.611 1.00 58.99 208 ILE A N 1
ATOM 1429 C CA . ILE A 1 208 ? 81.643 85.456 175.275 1.00 57.27 208 ILE A CA 1
ATOM 1430 C C . ILE A 1 208 ? 82.489 84.227 175.601 1.00 55.12 208 ILE A C 1
ATOM 1431 O O . ILE A 1 208 ? 82.639 83.884 176.772 1.00 58.69 208 ILE A O 1
ATOM 1436 N N . LEU A 1 209 ? 83.059 83.589 174.570 1.00 52.94 209 LEU A N 1
ATOM 1437 C CA . LEU A 1 209 ? 83.689 82.285 174.717 1.00 49.54 209 LEU A CA 1
ATOM 1438 C C . LEU A 1 209 ? 84.921 82.357 175.616 1.00 50.21 209 LEU A C 1
ATOM 1439 O O . LEU A 1 209 ? 85.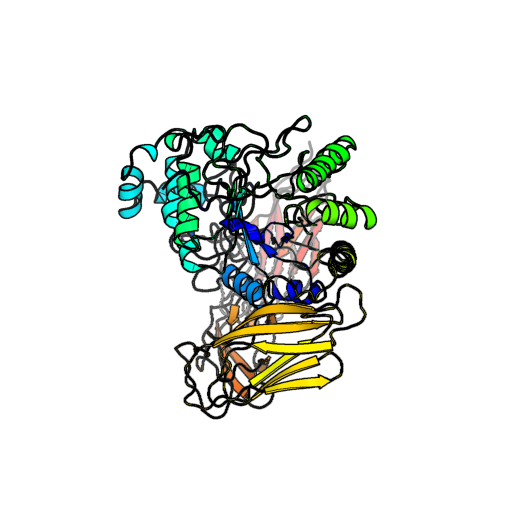138 81.457 176.426 1.00 53.65 209 LEU A O 1
ATOM 1444 N N . LYS A 1 210 ? 85.721 83.424 175.481 1.00 50.21 210 LYS A N 1
ATOM 1445 C CA . LYS A 1 210 ? 86.994 83.492 176.186 1.00 49.36 210 LYS A CA 1
ATOM 1446 C C . LYS A 1 210 ? 86.771 83.707 177.683 1.00 45.67 210 LYS A C 1
ATOM 1447 O O . LYS A 1 210 ? 87.581 83.263 178.494 1.00 45.10 210 LYS A O 1
ATOM 1453 N N . GLU A 1 211 ? 85.673 84.387 178.036 1.00 44.07 211 GLU A N 1
ATOM 1454 C CA . GLU A 1 211 ? 85.379 84.726 179.422 1.00 46.82 211 GLU A CA 1
ATOM 1455 C C . GLU A 1 211 ? 85.071 83.439 180.186 1.00 47.02 211 GLU A C 1
ATOM 1456 O O . GLU A 1 211 ? 85.587 83.210 181.282 1.00 49.36 211 GLU A O 1
ATOM 1458 N N . TYR A 1 212 ? 84.234 82.598 179.568 1.00 43.40 212 TYR A N 1
ATOM 1459 C CA . TYR A 1 212 ? 83.912 81.281 180.087 1.00 38.97 212 TYR A CA 1
ATOM 1460 C C . TYR A 1 212 ? 85.184 80.462 180.305 1.00 39.33 212 TYR A C 1
ATOM 1461 O O . TYR A 1 212 ? 85.416 79.955 181.399 1.00 40.18 212 TYR A O 1
ATOM 1470 N N . ALA A 1 213 ? 86.025 80.360 179.272 1.00 39.59 213 ALA A N 1
ATOM 1471 C CA . ALA A 1 213 ? 87.179 79.479 179.348 1.00 43.56 213 ALA A CA 1
ATOM 1472 C C . ALA A 1 213 ? 88.093 79.903 180.494 1.00 46.28 213 ALA A C 1
ATOM 1473 O O . ALA A 1 213 ? 88.639 79.052 181.200 1.00 47.83 213 ALA A O 1
ATOM 1475 N N . GLN A 1 214 ? 88.226 81.226 180.676 1.00 48.29 214 GLN A N 1
ATOM 1476 C CA . GLN A 1 214 ? 89.117 81.807 181.672 1.00 48.37 214 GLN A CA 1
ATOM 1477 C C . GLN A 1 214 ? 88.578 81.559 183.081 1.00 43.99 214 GLN A C 1
ATOM 1478 O O . GLN A 1 214 ? 89.338 81.246 183.994 1.00 42.89 214 GLN A O 1
ATOM 1484 N N . ARG A 1 215 ? 87.258 81.689 183.231 1.00 40.52 215 ARG A N 1
ATOM 1485 C CA . ARG A 1 215 ? 86.560 81.416 184.474 1.00 42.12 215 ARG A CA 1
ATOM 1486 C C . ARG A 1 215 ? 86.847 79.986 184.939 1.00 44.77 215 ARG A C 1
ATOM 1487 O O . ARG A 1 215 ? 87.325 79.778 186.056 1.00 44.58 215 ARG A O 1
ATOM 1495 N N . TYR A 1 216 ? 86.580 79.005 184.062 1.00 44.75 216 TYR A N 1
ATOM 1496 C CA . TYR A 1 216 ? 86.483 77.615 184.486 1.00 41.25 216 TYR A CA 1
ATOM 1497 C C . TYR A 1 216 ? 87.853 76.951 184.558 1.00 41.57 216 TYR A C 1
ATOM 1498 O O . TYR A 1 216 ? 88.029 76.018 185.338 1.00 45.31 216 TYR A O 1
ATOM 1507 N N . GLY A 1 217 ? 88.821 77.455 183.783 1.00 39.95 217 GLY A N 1
ATOM 1508 C CA . GLY A 1 217 ? 90.176 76.936 183.857 1.00 37.35 217 GLY A CA 1
ATOM 1509 C C . GLY A 1 217 ? 90.226 75.449 183.516 1.00 40.67 217 GLY A C 1
ATOM 1510 O O . GLY A 1 217 ? 89.610 75.006 182.546 1.00 42.47 217 GLY A O 1
ATOM 1511 N N . ASP A 1 218 ? 90.947 74.680 184.337 1.00 40.77 218 ASP A N 1
ATOM 1512 C CA . ASP A 1 218 ? 91.212 73.280 184.051 1.00 41.37 218 ASP A CA 1
ATOM 1513 C C . ASP A 1 218 ? 90.036 72.393 184.475 1.00 40.23 218 ASP A C 1
ATOM 1514 O O . ASP A 1 218 ? 90.169 71.170 184.525 1.00 38.29 218 ASP A O 1
ATOM 1519 N N . LEU A 1 219 ? 88.888 73.009 184.783 1.00 37.52 219 LEU A N 1
ATOM 1520 C CA . LEU A 1 219 ? 87.679 72.257 185.076 1.00 37.09 219 LEU A CA 1
ATOM 1521 C C . LEU A 1 219 ? 87.071 71.739 183.769 1.00 38.89 219 LEU A C 1
ATOM 1522 O O . LEU A 1 219 ? 86.162 70.906 183.790 1.00 36.00 219 LEU A O 1
ATOM 1527 N N . ILE A 1 220 ? 87.596 72.242 182.640 1.00 39.14 220 ILE A N 1
ATOM 1528 C CA . ILE A 1 220 ? 87.156 71.896 181.294 1.00 39.13 220 ILE A CA 1
ATOM 1529 C C . ILE A 1 220 ? 88.322 71.248 180.553 1.00 38.22 220 ILE A C 1
ATOM 1530 O O . ILE A 1 220 ? 89.339 71.903 180.339 1.00 43.03 220 ILE A O 1
ATOM 1535 N N . ASP A 1 221 ? 88.163 69.983 180.135 1.00 33.25 221 ASP A N 1
ATOM 1536 C CA . ASP A 1 221 ? 89.267 69.277 179.497 1.00 32.36 221 ASP A CA 1
ATOM 1537 C C . ASP A 1 221 ? 89.171 69.336 177.973 1.00 30.49 221 ASP A C 1
ATOM 1538 O O . ASP A 1 221 ? 90.180 69.186 177.291 1.00 29.71 221 ASP A O 1
ATOM 1543 N N . ALA A 1 222 ? 87.958 69.541 177.444 1.00 32.42 222 ALA A N 1
ATOM 1544 C CA . ALA A 1 222 ? 87.720 69.436 176.010 1.00 30.66 222 ALA A CA 1
ATOM 1545 C C . ALA A 1 222 ? 86.538 70.311 175.624 1.00 29.95 222 ALA A C 1
ATOM 1546 O O . ALA A 1 222 ? 85.633 70.492 176.429 1.00 30.44 222 ALA A O 1
ATOM 1548 N N . TRP A 1 223 ? 86.580 70.836 174.390 1.00 29.99 223 TRP A N 1
ATOM 1549 C CA . TRP A 1 223 ? 85.487 71.565 173.768 1.00 29.81 223 TRP A CA 1
ATOM 1550 C C . TRP A 1 223 ? 85.160 70.916 172.423 1.00 29.98 223 TRP A C 1
ATOM 1551 O O . TRP A 1 223 ? 86.055 70.678 171.619 1.00 31.42 223 TRP A O 1
ATOM 1562 N N . CYS A 1 224 ? 83.878 70.669 172.146 1.00 29.23 224 CYS A N 1
ATOM 1563 C CA . CYS A 1 224 ? 83.522 70.234 170.805 1.00 30.16 224 CYS A CA 1
ATOM 1564 C C . CYS A 1 224 ? 82.522 71.219 170.209 1.00 30.75 224 CYS A C 1
ATOM 1565 O O . CYS A 1 224 ? 81.485 71.477 170.817 1.00 31.12 224 CYS A O 1
ATOM 1568 N N . PHE A 1 225 ? 82.853 71.750 169.019 1.00 30.03 225 PHE A N 1
ATOM 1569 C CA . PHE A 1 225 ? 82.063 72.785 168.368 1.00 30.17 225 PHE A CA 1
ATOM 1570 C C . PHE A 1 225 ? 81.283 72.192 167.201 1.00 30.68 225 PHE A C 1
ATOM 1571 O O . PHE A 1 225 ? 81.863 71.799 166.193 1.00 33.90 225 PHE A O 1
ATOM 1579 N N . ASP A 1 226 ? 79.957 72.174 167.345 1.00 31.45 226 ASP A N 1
ATOM 1580 C CA . ASP A 1 226 ? 79.050 71.599 166.370 1.00 33.74 226 ASP A CA 1
ATOM 1581 C C . ASP A 1 226 ? 78.741 72.636 165.292 1.00 36.70 226 ASP A C 1
ATOM 1582 O O . ASP A 1 226 ? 78.940 73.830 165.510 1.00 36.58 226 ASP A O 1
ATOM 1587 N N . SER A 1 227 ? 78.255 72.163 164.134 1.00 34.53 227 SER A N 1
ATOM 1588 C CA . SER A 1 227 ? 77.757 73.013 163.062 1.00 36.34 227 SER A CA 1
ATOM 1589 C C . SER A 1 227 ? 78.834 73.978 162.572 1.00 35.72 227 SER A C 1
ATOM 1590 O O . SER A 1 227 ? 78.512 75.046 162.059 1.00 37.18 227 SER A O 1
ATOM 1593 N N . ALA A 1 228 ? 80.101 73.571 162.718 1.00 36.42 228 ALA A N 1
ATOM 1594 C CA . ALA A 1 228 ? 81.265 74.407 162.468 1.00 37.34 228 ALA A CA 1
ATOM 1595 C C . ALA A 1 228 ? 81.432 74.701 160.975 1.00 39.92 228 ALA A C 1
ATOM 1596 O O . ALA A 1 228 ? 81.685 75.840 160.605 1.00 43.18 228 ALA A O 1
ATOM 1598 N N . ASP A 1 229 ? 81.279 73.690 160.114 1.00 39.08 229 ASP A N 1
ATOM 1599 C CA . ASP A 1 229 ? 81.417 73.931 158.686 1.00 40.97 229 ASP A CA 1
ATOM 1600 C C . ASP A 1 229 ? 80.208 74.700 158.155 1.00 42.68 229 ASP A C 1
ATOM 1601 O O . ASP A 1 229 ? 80.339 75.452 157.192 1.00 45.84 229 ASP A O 1
ATOM 1606 N N . ASN A 1 230 ? 79.039 74.511 158.785 1.00 41.62 230 ASN A N 1
ATOM 1607 C CA . ASN A 1 230 ? 77.824 75.198 158.369 1.00 40.45 230 ASN A CA 1
ATOM 1608 C C . ASN A 1 230 ? 78.029 76.714 158.403 1.00 42.70 230 ASN A C 1
ATOM 1609 O O . ASN A 1 230 ? 77.592 77.415 157.492 1.00 41.91 230 ASN A O 1
ATOM 1614 N N . VAL A 1 231 ? 78.681 77.217 159.462 1.00 45.01 231 VAL A N 1
ATOM 1615 C CA . VAL A 1 231 ? 78.732 78.652 159.704 1.00 46.03 231 VAL A CA 1
ATOM 1616 C C . VAL A 1 231 ? 80.120 79.216 159.399 1.00 47.27 231 VAL A C 1
ATOM 1617 O O . VAL A 1 231 ? 80.228 80.305 158.838 1.00 51.14 231 VAL A O 1
ATOM 1621 N N . MET A 1 232 ? 81.175 78.484 159.764 1.00 45.13 232 MET A N 1
ATOM 1622 C CA . MET A 1 232 ? 82.526 78.989 159.577 1.00 46.77 232 MET A CA 1
ATOM 1623 C C . MET A 1 232 ? 82.986 78.842 158.129 1.00 49.59 232 MET A C 1
ATOM 1624 O O . MET A 1 232 ? 83.731 79.688 157.638 1.00 49.56 232 MET A O 1
ATOM 1629 N N . GLU A 1 233 ? 82.537 77.775 157.454 1.00 49.13 233 GLU A N 1
ATOM 1630 C CA . GLU A 1 233 ? 82.910 77.557 156.065 1.00 48.08 233 GLU A CA 1
ATOM 1631 C C . GLU A 1 233 ? 81.859 78.169 155.143 1.00 46.70 233 GLU A C 1
ATOM 1632 O O . GLU A 1 233 ? 82.131 79.161 154.474 1.00 48.77 233 GLU A O 1
ATOM 1638 N N . ASP A 1 234 ? 80.660 77.576 155.136 1.00 47.51 234 ASP A N 1
ATOM 1639 C CA . ASP A 1 234 ? 79.622 77.881 154.164 1.00 50.45 234 ASP A CA 1
ATOM 1640 C C . ASP A 1 234 ? 79.161 79.338 154.257 1.00 52.92 234 ASP A C 1
ATOM 1641 O O . ASP A 1 234 ? 78.744 79.911 153.253 1.00 51.21 234 ASP A O 1
ATOM 1646 N N . GLU A 1 235 ? 79.220 79.928 155.458 1.00 52.36 235 GLU A N 1
ATOM 1647 C CA . GLU A 1 235 ? 78.671 81.260 155.665 1.00 55.47 235 GLU A CA 1
ATOM 1648 C C . GLU A 1 235 ? 79.778 82.313 155.699 1.00 53.09 235 GLU A C 1
ATOM 1649 O O . GLU A 1 235 ? 79.650 83.350 155.055 1.00 57.03 235 GLU A O 1
ATOM 1651 N N . CYS A 1 236 ? 80.861 82.034 156.433 1.00 50.88 236 CYS A N 1
ATOM 1652 C CA . CYS A 1 236 ? 81.812 83.064 156.826 1.00 50.52 236 CYS A CA 1
ATOM 1653 C C . CYS A 1 236 ? 83.187 82.835 156.193 1.00 52.87 236 CYS A C 1
ATOM 1654 O O . CYS A 1 236 ? 84.170 83.461 156.594 1.00 53.11 236 CYS A O 1
ATOM 1657 N N . GLY A 1 237 ? 83.251 81.910 155.226 1.00 53.18 237 GLY A N 1
ATOM 1658 C CA . GLY A 1 237 ? 84.293 81.910 154.208 1.00 49.59 237 GLY A CA 1
ATOM 1659 C C . GLY A 1 237 ? 85.613 81.265 154.629 1.00 49.00 237 GLY A C 1
ATOM 1660 O O . GLY A 1 237 ? 86.611 81.398 153.922 1.00 48.67 237 GLY A O 1
ATOM 1661 N N . ASP A 1 238 ? 85.622 80.547 155.757 1.00 47.78 238 ASP A N 1
ATOM 1662 C CA . ASP A 1 238 ? 86.812 79.804 156.145 1.00 45.63 238 ASP A CA 1
ATOM 1663 C C . ASP A 1 238 ? 86.906 78.529 155.310 1.00 42.18 238 ASP A C 1
ATOM 1664 O O . ASP A 1 238 ? 85.901 78.060 154.786 1.00 39.65 238 ASP A O 1
ATOM 1669 N N . ASP A 1 239 ? 88.125 77.989 155.184 1.00 43.21 239 ASP A N 1
ATOM 1670 C CA . ASP A 1 239 ? 88.340 76.732 154.482 1.00 46.01 239 ASP A CA 1
ATOM 1671 C C . ASP A 1 239 ? 88.978 75.715 155.428 1.00 44.68 239 ASP A C 1
ATOM 1672 O O . ASP A 1 239 ? 90.188 75.739 155.657 1.00 43.43 239 ASP A O 1
ATOM 1677 N N . PRO A 1 240 ? 88.178 74.781 155.993 1.00 42.11 240 PRO A N 1
ATOM 1678 C CA . PRO A 1 240 ? 88.698 73.773 156.920 1.00 41.70 240 PRO A CA 1
ATOM 1679 C C . PRO A 1 240 ? 89.683 72.775 156.307 1.00 41.49 240 PRO A C 1
ATOM 1680 O O . PRO A 1 240 ? 90.491 72.194 157.026 1.00 41.07 240 PRO A O 1
ATOM 1684 N N . ALA A 1 241 ? 89.623 72.605 154.979 1.00 42.24 241 ALA A N 1
ATOM 1685 C CA . ALA A 1 241 ? 90.469 71.666 154.251 1.00 43.27 241 ALA A CA 1
ATOM 1686 C C . ALA A 1 241 ? 91.898 72.191 154.103 1.00 44.89 241 ALA A C 1
ATOM 1687 O O . ALA A 1 241 ? 92.821 71.412 153.868 1.00 43.68 241 ALA A O 1
ATOM 1689 N N . SER A 1 242 ? 92.070 73.512 154.238 1.00 49.19 242 SER A N 1
ATOM 1690 C CA . SER A 1 242 ? 93.337 74.178 153.973 1.00 51.29 242 SER A CA 1
ATOM 1691 C C . SER A 1 242 ? 94.331 73.939 155.108 1.00 53.88 242 SER A C 1
ATOM 1692 O O . SER A 1 242 ? 93.948 73.467 156.178 1.00 58.34 242 SER A O 1
ATOM 1695 N N . GLU A 1 243 ? 95.610 74.257 154.860 1.00 53.76 243 GLU A N 1
ATOM 1696 C CA . GLU A 1 243 ? 96.619 74.275 155.912 1.00 54.46 243 GLU A CA 1
ATOM 1697 C C . GLU A 1 243 ? 97.206 75.682 156.051 1.00 54.71 243 GLU A C 1
ATOM 1698 O O . GLU A 1 243 ? 98.224 75.885 156.713 1.00 52.65 243 GLU A O 1
ATOM 1704 N N . ASP A 1 244 ? 96.517 76.655 155.445 1.00 54.80 244 ASP A N 1
ATOM 1705 C CA . ASP A 1 244 ? 96.871 78.059 155.546 1.00 57.40 244 ASP A CA 1
ATOM 1706 C C . ASP A 1 244 ? 96.070 78.694 156.680 1.00 55.68 244 ASP A C 1
ATOM 1707 O O . ASP A 1 244 ? 94.849 78.804 156.601 1.00 52.60 244 ASP A O 1
ATOM 1712 N N . VAL A 1 245 ? 96.790 79.142 157.715 1.00 58.76 245 VAL A N 1
ATOM 1713 C CA . VAL A 1 245 ? 96.209 79.727 158.913 1.00 57.79 245 VAL A CA 1
ATOM 1714 C C . VAL A 1 245 ? 95.255 80.860 158.539 1.00 58.28 245 VAL A C 1
ATOM 1715 O O . VAL A 1 245 ? 94.288 81.118 159.254 1.00 58.92 245 VAL A O 1
ATOM 1719 N N . ASN A 1 246 ? 95.522 81.512 157.400 1.00 57.12 246 ASN A N 1
ATOM 1720 C CA . ASN A 1 246 ? 94.727 82.635 156.930 1.00 55.45 246 ASN A CA 1
ATOM 1721 C C . ASN A 1 246 ? 93.368 82.156 156.421 1.00 56.54 246 ASN A C 1
ATOM 1722 O O . ASN A 1 246 ? 92.455 82.960 156.233 1.00 56.24 246 ASN A O 1
ATOM 1727 N N . ASP A 1 247 ? 93.235 80.842 156.202 1.00 56.75 247 ASP A N 1
ATOM 1728 C CA . ASP A 1 247 ? 91.971 80.280 155.749 1.00 56.93 247 ASP A CA 1
ATOM 1729 C C . ASP A 1 247 ? 91.094 79.882 156.937 1.00 55.37 247 ASP A C 1
ATOM 1730 O O . ASP A 1 247 ? 89.886 79.712 156.777 1.00 52.35 247 ASP A O 1
ATOM 1735 N N . GLN A 1 248 ? 91.708 79.751 158.122 1.00 55.07 248 GLN A N 1
ATOM 1736 C CA . GLN A 1 248 ? 91.035 79.200 159.291 1.00 55.60 248 GLN A CA 1
ATOM 1737 C C . GLN A 1 248 ? 91.144 80.167 160.470 1.00 58.53 248 GLN A C 1
ATOM 1738 O O . GLN A 1 248 ? 91.690 79.810 161.514 1.00 61.46 248 GLN A O 1
ATOM 1744 N N . ARG A 1 249 ? 90.616 81.387 160.303 1.00 56.55 249 ARG A N 1
ATOM 1745 C CA . ARG A 1 249 ? 90.818 82.429 161.300 1.00 55.74 249 ARG A CA 1
ATOM 1746 C C . ARG A 1 249 ? 89.790 82.280 162.417 1.00 55.54 249 ARG A C 1
ATOM 1747 O O . ARG A 1 249 ? 90.127 82.440 163.590 1.00 55.10 249 ARG A O 1
ATOM 1755 N N . ILE A 1 250 ? 88.543 81.975 162.030 1.00 50.02 250 ILE A N 1
ATOM 1756 C CA . ILE A 1 250 ? 87.475 81.705 162.978 1.00 46.94 250 ILE A CA 1
ATOM 1757 C C . ILE A 1 250 ? 87.831 80.469 163.804 1.00 46.36 250 ILE A C 1
ATOM 1758 O O . ILE A 1 250 ? 87.667 80.477 165.021 1.00 46.09 250 ILE A O 1
ATOM 1763 N N . TYR A 1 251 ? 88.343 79.424 163.137 1.00 44.53 251 TYR A N 1
ATOM 1764 C CA . TYR A 1 251 ? 88.785 78.221 163.824 1.00 43.14 251 TYR A CA 1
ATOM 1765 C C . TYR A 1 251 ? 89.803 78.593 164.897 1.00 45.35 251 TYR A C 1
ATOM 1766 O O . TYR A 1 251 ? 89.758 78.059 166.005 1.00 45.50 251 TYR A O 1
ATOM 1775 N N . GLN A 1 252 ? 90.685 79.539 164.551 1.00 46.34 252 GLN A N 1
ATOM 1776 C CA . GLN A 1 252 ? 91.739 80.023 165.430 1.00 48.55 252 GLN A CA 1
ATOM 1777 C C . GLN A 1 252 ? 91.138 80.801 166.598 1.00 47.05 252 GLN A C 1
ATOM 1778 O O . GLN A 1 252 ? 91.536 80.606 167.745 1.00 47.49 252 GLN A O 1
ATOM 1784 N N . ALA A 1 253 ? 90.179 81.680 166.289 1.00 47.02 253 ALA A N 1
ATOM 1785 C CA . ALA A 1 253 ? 89.581 82.543 167.293 1.00 49.82 253 ALA A CA 1
ATOM 1786 C C . ALA A 1 253 ? 89.009 81.688 168.422 1.00 50.84 253 ALA A C 1
ATOM 1787 O O . ALA A 1 253 ? 89.250 81.962 169.598 1.00 52.66 253 ALA A O 1
ATOM 1789 N N . PHE A 1 254 ? 88.295 80.624 168.034 1.00 47.53 254 PHE A N 1
ATOM 1790 C CA . PHE A 1 254 ? 87.605 79.748 168.965 1.00 42.57 254 PHE A CA 1
ATOM 1791 C C . PHE A 1 254 ? 88.618 78.956 169.788 1.00 45.20 254 PHE A C 1
ATOM 1792 O O . PHE A 1 254 ? 88.519 78.918 171.015 1.00 47.00 254 PHE A O 1
ATOM 1800 N N . ALA A 1 255 ? 89.608 78.355 169.115 1.00 44.50 255 ALA A N 1
ATOM 1801 C CA . ALA A 1 255 ? 90.587 77.535 169.811 1.00 46.72 255 ALA A CA 1
ATOM 1802 C C . ALA A 1 255 ? 91.382 78.368 170.817 1.00 48.99 255 ALA A C 1
ATOM 1803 O O . ALA A 1 255 ? 91.562 77.947 171.957 1.00 49.05 255 ALA A O 1
ATOM 1805 N N . ASP A 1 256 ? 91.852 79.547 170.383 1.00 52.18 256 ASP A N 1
ATOM 1806 C CA . ASP A 1 256 ? 92.651 80.440 171.213 1.00 50.87 256 ASP A CA 1
ATOM 1807 C C . ASP A 1 256 ? 91.850 80.907 172.429 1.00 44.94 256 ASP A C 1
ATOM 1808 O O . ASP A 1 256 ? 92.390 81.006 173.526 1.00 47.10 256 ASP A O 1
ATOM 1813 N N . ALA A 1 257 ? 90.564 81.207 172.215 1.00 41.80 257 ALA A N 1
ATOM 1814 C CA . ALA A 1 257 ? 89.676 81.633 173.283 1.00 40.99 257 ALA A CA 1
ATOM 1815 C C . ALA A 1 257 ? 89.585 80.560 174.369 1.00 44.97 257 ALA A C 1
ATOM 1816 O O . ALA A 1 257 ? 89.464 80.892 175.545 1.00 48.88 257 ALA A O 1
ATOM 1818 N N . CYS A 1 258 ? 89.647 79.282 173.961 1.00 41.38 258 CYS A N 1
ATOM 1819 C CA . CYS A 1 258 ? 89.591 78.147 174.868 1.00 41.87 258 CYS A CA 1
ATOM 1820 C C . CYS A 1 258 ? 90.951 77.966 175.540 1.00 43.78 258 CYS A C 1
ATOM 1821 O O . CYS A 1 258 ? 91.029 77.633 176.725 1.00 45.79 258 CYS A O 1
ATOM 1824 N N . HIS A 1 259 ? 92.023 78.178 174.768 1.00 44.10 259 HIS A N 1
ATOM 1825 C CA . HIS A 1 259 ? 93.365 77.905 175.258 1.00 45.53 259 HIS A CA 1
ATOM 1826 C C . HIS A 1 259 ? 93.843 79.017 176.192 1.00 46.23 259 HIS A C 1
ATOM 1827 O O . HIS A 1 259 ? 94.782 78.812 176.957 1.00 44.60 259 HIS A O 1
ATOM 1834 N N . ALA A 1 260 ? 93.177 80.178 176.137 1.00 46.27 260 ALA A N 1
ATOM 1835 C CA . ALA A 1 260 ? 93.455 81.276 177.049 1.00 48.69 260 ALA A CA 1
ATOM 1836 C C . ALA A 1 260 ? 93.140 80.852 178.483 1.00 50.86 260 ALA A C 1
ATOM 1837 O O . ALA A 1 260 ? 93.856 81.232 179.408 1.00 53.24 260 ALA A O 1
ATOM 1839 N N . GLY A 1 261 ? 92.082 80.042 178.648 1.00 49.26 261 GLY A N 1
ATOM 1840 C CA . GLY A 1 261 ? 91.651 79.554 179.953 1.00 46.21 261 GLY A CA 1
ATOM 1841 C C . GLY A 1 261 ? 92.362 78.267 180.369 1.00 46.02 261 GLY A C 1
ATOM 1842 O O . GLY A 1 261 ? 92.825 78.145 181.504 1.00 44.14 261 GLY A O 1
ATOM 1843 N N . ASN A 1 262 ? 92.423 77.303 179.442 1.00 47.30 262 ASN A N 1
ATOM 1844 C CA . ASN A 1 262 ? 93.130 76.051 179.669 1.00 47.82 262 ASN A CA 1
ATOM 1845 C C . ASN A 1 262 ? 93.973 75.741 178.437 1.00 49.23 262 ASN A C 1
ATOM 1846 O O . ASN A 1 262 ? 93.429 75.409 177.388 1.00 51.79 262 ASN A O 1
ATOM 1851 N N . PRO A 1 263 ? 95.321 75.840 178.525 1.00 49.63 263 PRO A N 1
ATOM 1852 C CA . PRO A 1 263 ? 96.178 75.637 177.358 1.00 49.55 263 PRO A CA 1
ATOM 1853 C C . PRO A 1 263 ? 96.237 74.165 176.953 1.00 49.11 263 PRO A C 1
ATOM 1854 O O . PRO A 1 263 ? 96.782 73.835 175.904 1.00 48.68 263 PRO A O 1
ATOM 1858 N N . ASN A 1 264 ? 95.670 73.295 177.796 1.00 47.93 264 ASN A N 1
ATOM 1859 C CA . ASN A 1 264 ? 95.709 71.860 177.569 1.00 46.84 264 ASN A CA 1
ATOM 1860 C C . ASN A 1 264 ? 94.346 71.363 177.091 1.00 44.13 264 ASN A C 1
ATOM 1861 O O . ASN A 1 264 ? 94.171 70.172 176.849 1.00 46.21 264 ASN A O 1
ATOM 1866 N N . ALA A 1 265 ? 93.382 72.279 176.971 1.00 40.03 265 ALA A N 1
ATOM 1867 C CA . ALA A 1 265 ? 92.047 71.915 176.530 1.00 39.73 265 ALA A CA 1
ATOM 1868 C C . ALA A 1 265 ? 92.105 71.397 175.092 1.00 38.71 265 ALA A C 1
ATOM 1869 O O . ALA A 1 265 ? 92.685 72.045 174.223 1.00 38.99 265 ALA A O 1
ATOM 1871 N N . ALA A 1 266 ? 91.510 70.217 174.862 1.00 37.22 266 ALA A N 1
ATOM 1872 C CA . ALA A 1 266 ? 91.447 69.597 173.543 1.00 32.69 266 ALA A CA 1
ATOM 1873 C C . ALA A 1 266 ? 90.231 70.123 172.784 1.00 31.87 266 ALA A C 1
ATOM 1874 O O . ALA A 1 266 ? 89.145 70.232 173.356 1.00 33.31 266 ALA A O 1
ATOM 1876 N N . ILE A 1 267 ? 90.422 70.439 171.494 1.00 31.28 267 ILE A N 1
ATOM 1877 C CA . ILE A 1 267 ? 89.409 71.126 170.695 1.00 30.61 267 ILE A CA 1
ATOM 1878 C C . ILE A 1 267 ? 89.003 70.231 169.528 1.00 30.48 267 ILE A C 1
ATOM 1879 O O . ILE A 1 267 ? 89.856 69.570 168.932 1.00 31.49 267 ILE A O 1
ATOM 1884 N N . ALA A 1 268 ? 87.704 70.250 169.195 1.00 29.38 268 ALA A N 1
ATOM 1885 C CA . ALA A 1 268 ? 87.196 69.542 168.031 1.00 30.94 268 ALA A CA 1
ATOM 1886 C C . ALA A 1 268 ? 86.088 70.360 167.379 1.00 30.88 268 ALA A C 1
ATOM 1887 O O . ALA A 1 268 ? 85.229 70.884 168.077 1.00 32.35 268 ALA A O 1
ATOM 1889 N N . PHE A 1 269 ? 86.106 70.419 166.039 1.00 31.06 269 PHE A N 1
ATOM 1890 C CA . PHE A 1 269 ? 85.095 71.106 165.251 1.00 30.63 269 PHE A CA 1
ATOM 1891 C C . PHE A 1 269 ? 84.343 70.095 164.390 1.00 30.02 269 PHE A C 1
ATOM 1892 O O . PHE A 1 269 ? 84.955 69.223 163.784 1.00 29.28 269 PHE A O 1
ATOM 1900 N N . ASN A 1 270 ? 83.014 70.224 164.333 1.00 30.05 270 ASN A N 1
ATOM 1901 C CA . ASN A 1 270 ? 82.219 69.374 163.463 1.00 30.47 270 ASN A CA 1
ATOM 1902 C C . ASN A 1 270 ? 82.235 69.936 162.042 1.00 31.27 270 ASN A C 1
ATOM 1903 O O . ASN A 1 270 ? 81.477 70.856 161.730 1.00 30.49 270 ASN A O 1
ATOM 1908 N N . ASN A 1 271 ? 83.086 69.352 161.190 1.00 31.84 271 ASN A N 1
ATOM 1909 C CA . ASN A 1 271 ? 83.135 69.696 159.775 1.00 31.76 271 ASN A CA 1
ATOM 1910 C C . ASN A 1 271 ? 82.581 68.540 158.939 1.00 33.43 271 ASN A C 1
ATOM 1911 O O . ASN A 1 271 ? 83.030 68.308 157.813 1.00 35.11 271 ASN A O 1
ATOM 1916 N N . SER A 1 272 ? 81.582 67.837 159.493 1.00 31.71 272 SER A N 1
ATOM 1917 C CA . SER A 1 272 ? 80.845 66.783 158.809 1.00 32.39 272 SER A CA 1
ATOM 1918 C C . SER A 1 272 ? 81.569 65.440 158.885 1.00 30.64 272 SER A C 1
ATOM 1919 O O . SER A 1 272 ? 82.757 65.363 159.205 1.00 30.10 272 SER A O 1
ATOM 1922 N N . VAL A 1 273 ? 80.813 64.379 158.583 1.00 29.25 273 VAL A N 1
ATOM 1923 C CA . VAL A 1 273 ? 81.328 63.019 158.552 1.00 29.61 273 VAL A CA 1
ATOM 1924 C C . VAL A 1 273 ? 82.331 62.892 157.402 1.00 30.57 273 VAL A C 1
ATOM 1925 O O . VAL A 1 273 ? 82.257 63.630 156.421 1.00 30.38 273 VAL A O 1
ATOM 1929 N N . GLY A 1 274 ? 83.284 61.962 157.542 1.00 30.40 274 GLY A N 1
ATOM 1930 C CA . GLY A 1 274 ? 84.238 61.680 156.481 1.00 29.51 274 GLY A CA 1
ATOM 1931 C C . GLY A 1 274 ? 83.657 60.783 155.390 1.00 28.73 274 GLY A C 1
ATOM 1932 O O . GLY A 1 274 ? 82.520 60.963 154.965 1.00 29.18 274 GLY A O 1
ATOM 1933 N N . ASP A 1 275 ? 84.448 59.787 154.982 1.00 31.11 275 ASP A N 1
ATOM 1934 C CA . ASP A 1 275 ? 84.209 59.016 153.772 1.00 32.48 275 ASP A CA 1
ATOM 1935 C C . ASP A 1 275 ? 84.220 57.520 154.091 1.00 32.74 275 ASP A C 1
ATOM 1936 O O . ASP A 1 275 ? 85.173 57.012 154.684 1.00 32.55 275 ASP A O 1
ATOM 1941 N N . ARG A 1 276 ? 83.162 56.820 153.655 1.00 33.23 276 ARG A N 1
ATOM 1942 C CA . ARG A 1 276 ? 83.018 55.381 153.837 1.00 32.03 276 ARG A CA 1
ATOM 1943 C C . ARG A 1 276 ? 84.060 54.626 153.010 1.00 32.51 276 ARG A C 1
ATOM 1944 O O . ARG A 1 276 ? 84.328 53.456 153.273 1.00 31.92 276 ARG A O 1
ATOM 1952 N N . GLU A 1 277 ? 84.612 55.282 151.981 1.00 33.21 277 GLU A N 1
ATOM 1953 C CA . GLU A 1 277 ? 85.604 54.644 151.128 1.00 33.01 277 GLU A CA 1
ATOM 1954 C C . GLU A 1 277 ? 87.002 55.058 151.578 1.00 32.82 277 GLU A C 1
ATOM 1955 O O . GLU A 1 277 ? 87.969 54.864 150.845 1.00 34.47 277 GLU A O 1
ATOM 1961 N N . GLY A 1 278 ? 87.115 55.625 152.786 1.00 29.79 278 GLY A N 1
ATOM 1962 C CA . GLY A 1 278 ? 88.390 56.201 153.179 1.00 27.68 278 GLY A CA 1
ATOM 1963 C C . GLY A 1 278 ? 88.431 56.518 154.667 1.00 27.94 278 GLY A C 1
ATOM 1964 O O . GLY A 1 278 ? 87.933 55.748 155.482 1.00 27.35 278 GLY A O 1
ATOM 1965 N N . ASN A 1 279 ? 89.026 57.667 154.999 1.00 28.26 279 ASN A N 1
ATOM 1966 C CA . ASN A 1 279 ? 89.075 58.122 156.377 1.00 28.60 279 ASN A CA 1
ATOM 1967 C C . ASN A 1 279 ? 87.668 58.543 156.792 1.00 28.53 279 ASN A C 1
ATOM 1968 O O . ASN A 1 279 ? 87.043 59.379 156.141 1.00 27.41 279 ASN A O 1
ATOM 1973 N N . PRO A 1 280 ? 87.101 57.932 157.857 1.00 27.52 280 PRO A N 1
ATOM 1974 C CA . PRO A 1 280 ? 85.757 58.290 158.316 1.00 26.78 280 PRO A CA 1
ATOM 1975 C C . PRO A 1 280 ? 85.689 59.662 158.985 1.00 27.00 280 PRO A C 1
ATOM 1976 O O . PRO A 1 280 ? 84.597 60.123 159.315 1.00 26.46 280 PRO A O 1
ATOM 1980 N N . PHE A 1 281 ? 86.856 60.292 159.198 1.00 25.24 281 PHE A N 1
ATOM 1981 C CA . PHE A 1 281 ? 86.894 61.608 159.812 1.00 27.08 281 PHE A CA 1
ATOM 1982 C C . PHE A 1 281 ? 87.323 62.651 158.783 1.00 29.56 281 PHE A C 1
ATOM 1983 O O . PHE A 1 281 ? 88.351 62.491 158.125 1.00 29.19 281 PHE A O 1
ATOM 1991 N N . THR A 1 282 ? 86.510 63.705 158.644 1.00 30.97 282 THR A N 1
ATOM 1992 C CA . THR A 1 282 ? 86.923 64.924 157.965 1.00 34.62 282 THR A CA 1
ATOM 1993 C C . THR A 1 282 ? 88.275 65.374 158.529 1.00 34.72 282 THR A C 1
ATOM 1994 O O . THR A 1 282 ? 88.508 65.303 159.735 1.00 32.91 282 THR A O 1
ATOM 1998 N N . SER A 1 283 ? 89.171 65.806 157.635 1.00 34.95 283 SER A N 1
ATOM 1999 C CA . SER A 1 283 ? 90.551 66.114 157.976 1.00 34.71 283 SER A CA 1
ATOM 2000 C C . SER A 1 283 ? 90.639 67.188 159.062 1.00 33.71 283 SER A C 1
ATOM 2001 O O . SER A 1 283 ? 89.804 68.087 159.138 1.00 34.65 283 SER A O 1
ATOM 2004 N N . ALA A 1 284 ? 91.673 67.082 159.898 1.00 32.40 284 ALA A N 1
ATOM 2005 C CA . ALA A 1 284 ? 91.909 68.030 160.974 1.00 35.04 284 ALA A CA 1
ATOM 2006 C C . ALA A 1 284 ? 92.192 69.423 160.408 1.00 37.25 284 ALA A C 1
ATOM 2007 O O . ALA A 1 284 ? 92.960 69.571 159.455 1.00 36.29 284 ALA A O 1
ATOM 2009 N N . THR A 1 285 ? 91.560 70.443 161.007 1.00 37.41 285 THR A N 1
ATOM 2010 C CA . THR A 1 285 ? 92.023 71.808 160.837 1.00 38.02 285 THR A CA 1
ATOM 2011 C C . THR A 1 285 ? 93.292 71.975 161.667 1.00 40.28 285 THR A C 1
ATOM 2012 O O . THR A 1 285 ? 93.753 71.024 162.296 1.00 39.19 285 THR A O 1
ATOM 2016 N N . LEU A 1 286 ? 93.849 73.191 161.667 1.00 44.20 286 LEU A N 1
ATOM 2017 C CA . LEU A 1 286 ? 95.042 73.471 162.450 1.00 46.08 286 LEU A CA 1
ATOM 2018 C C . LEU A 1 286 ? 94.687 73.542 163.937 1.00 45.87 286 LEU A C 1
ATOM 2019 O O . LEU A 1 286 ? 95.574 73.665 164.778 1.00 47.77 286 LEU A O 1
ATOM 2024 N N . PHE A 1 287 ? 93.391 73.435 164.259 1.00 45.68 287 PHE A N 1
ATOM 2025 C CA . PHE A 1 287 ? 92.933 73.736 165.608 1.00 46.87 287 PHE A CA 1
ATOM 2026 C C . PHE A 1 287 ? 92.189 72.556 166.237 1.00 44.61 287 PHE A C 1
ATOM 2027 O O . PHE A 1 287 ? 91.703 72.670 167.359 1.00 45.68 287 PHE A O 1
ATOM 2035 N N . ASP A 1 288 ? 92.142 71.420 165.525 1.00 42.38 288 ASP A N 1
ATOM 2036 C CA . ASP A 1 288 ? 91.552 70.188 166.028 1.00 36.73 288 ASP A CA 1
ATOM 2037 C C . ASP A 1 288 ? 92.599 69.389 166.802 1.00 35.15 288 ASP A C 1
ATOM 2038 O O . ASP A 1 288 ? 93.643 69.040 166.258 1.00 32.95 288 ASP A O 1
ATOM 2043 N N . ASP A 1 289 ? 92.302 69.092 168.072 1.00 33.54 289 ASP A N 1
ATOM 2044 C CA . ASP A 1 289 ? 93.121 68.188 168.863 1.00 33.14 289 ASP A CA 1
ATOM 2045 C C . ASP A 1 289 ? 92.560 66.775 168.737 1.00 31.59 289 ASP A C 1
ATOM 2046 O O . ASP A 1 289 ? 93.289 65.804 168.910 1.00 30.50 289 ASP A O 1
ATOM 2051 N N . TYR A 1 290 ? 91.252 66.680 168.463 1.00 31.74 290 TYR A N 1
ATOM 2052 C CA . TYR A 1 290 ? 90.603 65.398 168.226 1.00 30.36 290 TYR A CA 1
ATOM 2053 C C . TYR A 1 290 ? 89.496 65.557 167.191 1.00 30.11 290 TYR A C 1
ATOM 2054 O O . TYR A 1 290 ? 89.055 66.672 166.910 1.00 29.59 290 TYR A O 1
ATOM 2063 N N . THR A 1 291 ? 89.057 64.422 166.637 1.00 29.07 291 THR A N 1
ATOM 2064 C CA . THR A 1 291 ? 87.982 64.421 165.661 1.00 28.34 291 THR A CA 1
ATOM 2065 C C . THR A 1 291 ? 86.648 64.500 166.386 1.00 28.03 291 THR A C 1
ATOM 2066 O O . THR A 1 291 ? 86.402 63.729 167.310 1.00 31.20 291 THR A O 1
ATOM 2070 N N . PHE A 1 292 ? 85.803 65.439 165.949 1.00 26.87 292 PHE A N 1
ATOM 2071 C CA . PHE A 1 292 ? 84.446 65.560 166.451 1.00 26.00 292 PHE A CA 1
ATOM 2072 C C . PHE A 1 292 ? 83.752 64.204 166.330 1.00 26.91 292 PHE A C 1
ATOM 2073 O O . PHE A 1 292 ? 83.120 63.732 167.285 1.00 26.36 292 PHE A O 1
ATOM 2081 N N . GLY A 1 293 ? 83.883 63.599 165.143 1.00 24.87 293 GLY A N 1
ATOM 2082 C CA . GLY A 1 293 ? 83.529 62.207 164.906 1.00 25.25 293 GLY A CA 1
ATOM 2083 C C . GLY A 1 293 ? 82.023 61.952 164.925 1.00 24.67 293 GLY A C 1
ATOM 2084 O O . GLY A 1 293 ? 81.568 60.993 165.530 1.00 25.12 293 GLY A O 1
ATOM 2085 N N . HIS A 1 294 ? 81.261 62.812 164.246 1.00 26.46 294 HIS A N 1
ATOM 2086 C CA . HIS A 1 294 ? 79.840 62.610 164.015 1.00 27.42 294 HIS A CA 1
ATOM 2087 C C . HIS A 1 294 ? 79.653 61.320 163.210 1.00 27.19 294 HIS A C 1
ATOM 2088 O O . HIS A 1 294 ? 80.408 61.058 162.276 1.00 25.98 294 HIS A O 1
ATOM 2095 N N . PRO A 1 295 ? 78.667 60.458 163.546 1.00 24.91 295 PRO A N 1
ATOM 2096 C CA . PRO A 1 295 ? 78.432 59.238 162.774 1.00 25.05 295 PRO A CA 1
ATOM 2097 C C . PRO A 1 295 ? 77.861 59.490 161.377 1.00 25.84 295 PRO A C 1
ATOM 2098 O O . PRO A 1 295 ? 77.318 60.555 161.097 1.00 25.32 295 PRO A O 1
ATOM 2102 N N . PHE A 1 296 ? 77.991 58.488 160.502 1.00 25.03 296 PHE A N 1
ATOM 2103 C CA . PHE A 1 296 ? 77.303 58.498 159.225 1.00 25.77 296 PHE A CA 1
ATOM 2104 C C . PHE A 1 296 ? 75.798 58.383 159.461 1.00 26.87 296 PHE A C 1
ATOM 2105 O O . PHE A 1 296 ? 75.362 57.816 160.462 1.00 24.81 296 PHE A O 1
ATOM 2113 N N . GLY A 1 297 ? 75.014 58.912 158.516 1.00 29.72 297 GLY A N 1
ATOM 2114 C CA . GLY A 1 297 ? 73.564 58.895 158.618 1.00 33.63 297 GLY A CA 1
ATOM 2115 C C . GLY A 1 297 ? 73.039 60.198 159.210 1.00 36.91 297 GLY A C 1
ATOM 2116 O O . GLY A 1 297 ? 73.774 60.945 159.847 1.00 37.66 297 GLY A O 1
ATOM 2117 N N . GLY A 1 298 ? 71.756 60.479 158.993 1.00 43.66 298 GLY A N 1
ATOM 2118 C CA . GLY A 1 298 ? 71.248 61.771 159.420 1.00 47.43 298 GLY A CA 1
ATOM 2119 C C . GLY A 1 298 ? 70.729 61.728 160.853 1.00 49.43 298 GLY A C 1
ATOM 2120 O O . GLY A 1 298 ? 71.412 61.267 161.772 1.00 49.27 2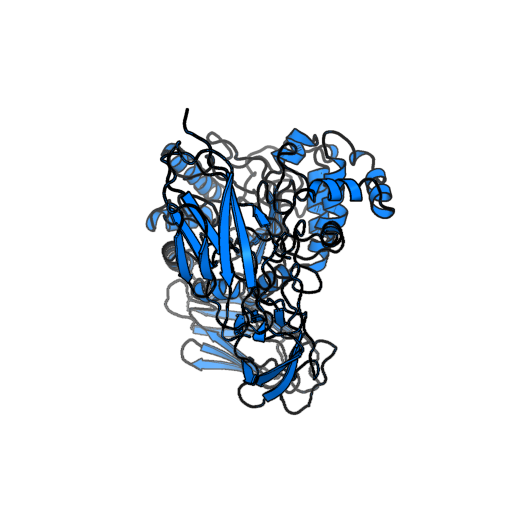98 GLY A O 1
ATOM 2121 N N . ALA A 1 299 ? 69.506 62.237 161.013 1.00 47.77 299 ALA A N 1
ATOM 2122 C CA . ALA A 1 299 ? 68.759 62.092 162.246 1.00 45.48 299 ALA A CA 1
ATOM 2123 C C . ALA A 1 299 ? 68.345 60.630 162.374 1.00 40.44 299 ALA A C 1
ATOM 2124 O O . ALA A 1 299 ? 68.389 59.875 161.403 1.00 41.70 299 ALA A O 1
ATOM 2126 N N . GLY A 1 300 ? 67.942 60.246 163.582 1.00 37.24 300 GLY A N 1
ATOM 2127 C CA . GLY A 1 300 ? 67.394 58.921 163.803 1.00 34.94 300 GLY A CA 1
ATOM 2128 C C . GLY A 1 300 ? 68.480 57.880 164.056 1.00 32.14 300 GLY A C 1
ATOM 2129 O O . GLY A 1 300 ? 69.509 58.166 164.660 1.00 32.32 300 GLY A O 1
ATOM 2130 N N . ASN A 1 301 ? 68.219 56.669 163.570 1.00 28.85 301 ASN A N 1
ATOM 2131 C CA . ASN A 1 301 ? 68.926 55.477 163.992 1.00 26.92 301 ASN A CA 1
ATOM 2132 C C . ASN A 1 301 ? 70.257 55.400 163.246 1.00 25.79 301 ASN A C 1
ATOM 2133 O O . ASN A 1 301 ? 70.273 55.331 162.027 1.00 24.77 301 ASN A O 1
ATOM 2138 N N . MET A 1 302 ? 71.374 55.376 163.978 1.00 25.10 302 MET A N 1
ATOM 2139 C CA . MET A 1 302 ? 72.677 55.429 163.326 1.00 25.68 302 MET A CA 1
ATOM 2140 C C . MET A 1 302 ? 73.093 54.060 162.772 1.00 25.93 302 MET A C 1
ATOM 2141 O O . MET A 1 302 ? 74.178 53.946 162.187 1.00 26.65 302 MET A O 1
ATOM 2146 N N . VAL A 1 303 ? 72.246 53.026 162.939 1.00 24.27 303 VAL A N 1
ATOM 2147 C CA . VAL A 1 303 ? 72.555 51.723 162.357 1.00 24.22 303 VAL A CA 1
ATOM 2148 C C . VAL A 1 303 ? 71.401 51.182 161.508 1.00 26.42 303 VAL A C 1
ATOM 2149 O O . VAL A 1 303 ? 71.462 50.024 161.083 1.00 26.72 303 VAL A O 1
ATOM 2153 N N . VAL A 1 304 ? 70.353 51.995 161.287 1.00 26.36 304 VAL A N 1
ATOM 2154 C CA . VAL A 1 304 ? 69.265 51.648 160.379 1.00 27.67 304 VAL A CA 1
ATOM 2155 C C . VAL A 1 304 ? 68.999 52.830 159.442 1.00 29.55 304 VAL A C 1
ATOM 2156 O O . VAL A 1 304 ? 68.818 53.953 159.908 1.00 30.40 304 VAL A O 1
ATOM 2160 N N . PRO A 1 305 ? 68.951 52.648 158.095 1.00 30.67 305 PRO A N 1
ATOM 2161 C CA . PRO A 1 305 ? 69.171 51.352 157.442 1.00 30.48 305 PRO A CA 1
ATOM 2162 C C . PRO A 1 305 ? 70.560 50.728 157.603 1.00 30.64 305 PRO A C 1
ATOM 2163 O O . PRO A 1 305 ? 71.527 51.388 157.991 1.00 30.44 305 PRO A O 1
ATOM 2167 N N . GLU A 1 306 ? 70.615 49.438 157.272 1.00 28.95 306 GLU A N 1
ATOM 2168 C CA . GLU A 1 306 ? 71.668 48.491 157.604 1.00 29.67 306 GLU A CA 1
ATOM 2169 C C . GLU A 1 306 ? 73.057 48.945 157.147 1.00 26.46 306 GLU A C 1
ATOM 2170 O O . GLU A 1 306 ? 74.050 48.616 157.797 1.00 25.06 306 GLU A O 1
ATOM 2176 N N . ALA A 1 307 ? 73.131 49.643 156.006 1.00 24.13 307 ALA A N 1
ATOM 2177 C CA . ALA A 1 307 ? 74.382 50.176 155.484 1.00 25.20 307 ALA A CA 1
ATOM 2178 C C . ALA A 1 307 ? 75.079 51.046 156.534 1.00 25.04 307 ALA A C 1
ATOM 2179 O O . ALA A 1 307 ? 76.306 51.024 156.630 1.00 24.52 307 ALA A O 1
ATOM 2181 N N . LEU A 1 308 ? 74.297 51.801 157.322 1.00 23.40 308 LEU A N 1
ATOM 2182 C CA . LEU A 1 308 ? 74.863 52.661 158.357 1.00 22.98 308 LEU A CA 1
ATOM 2183 C C . LEU A 1 308 ? 75.564 51.826 159.434 1.00 23.23 308 LEU A C 1
ATOM 2184 O O . LEU A 1 308 ? 76.585 52.252 159.984 1.00 21.19 308 LEU A O 1
ATOM 2189 N N . TYR A 1 309 ? 75.039 50.623 159.708 1.00 22.99 309 TYR A N 1
ATOM 2190 C CA . TYR A 1 309 ? 75.708 49.741 160.657 1.00 24.04 309 TYR A CA 1
ATOM 2191 C C . TYR A 1 309 ? 77.157 49.508 160.210 1.00 23.58 309 TYR A C 1
ATOM 2192 O O . TYR A 1 309 ? 78.086 49.626 161.007 1.00 24.90 309 TYR A O 1
ATOM 2201 N N . THR A 1 310 ? 77.341 49.184 158.927 1.00 21.95 310 THR A N 1
ATOM 2202 C CA . THR A 1 310 ? 78.652 48.921 158.361 1.00 23.26 310 THR A CA 1
ATOM 2203 C C . THR A 1 310 ? 79.517 50.175 158.426 1.00 23.26 310 THR A C 1
ATOM 2204 O O . THR A 1 310 ? 80.668 50.103 158.856 1.00 24.31 310 THR A O 1
ATOM 2208 N N . TYR A 1 311 ? 78.965 51.310 157.967 1.00 21.49 311 TYR A N 1
ATOM 2209 C CA . TYR A 1 311 ? 79.732 52.545 157.886 1.00 21.41 311 TYR A CA 1
ATOM 2210 C C . TYR A 1 311 ? 80.234 52.948 159.270 1.00 20.43 311 TYR A C 1
ATOM 2211 O O . TYR A 1 311 ? 81.389 53.339 159.428 1.00 20.20 311 TYR A O 1
ATOM 2220 N N . ASN A 1 312 ? 79.349 52.866 160.265 1.00 20.06 312 ASN A N 1
ATOM 2221 C CA . ASN A 1 312 ? 79.669 53.339 161.602 1.00 20.87 312 ASN A CA 1
ATOM 2222 C C . ASN A 1 312 ? 80.580 52.353 162.331 1.00 21.81 312 ASN A C 1
ATOM 2223 O O . ASN A 1 312 ? 81.439 52.784 163.102 1.00 22.22 312 ASN A O 1
ATOM 2228 N N . HIS A 1 313 ? 80.383 51.046 162.095 1.00 21.38 313 HIS A N 1
ATOM 2229 C CA . HIS A 1 313 ? 81.222 50.044 162.734 1.00 22.41 313 HIS A CA 1
ATOM 2230 C C . HIS A 1 313 ? 82.625 50.065 162.129 1.00 23.36 313 HIS A C 1
ATOM 2231 O O . HIS A 1 313 ? 83.602 49.865 162.846 1.00 24.73 313 HIS A O 1
ATOM 2238 N N . ASP A 1 314 ? 82.721 50.328 160.816 1.00 23.51 314 ASP A N 1
ATOM 2239 C CA . ASP A 1 314 ? 84.012 50.505 160.157 1.00 23.36 314 ASP A CA 1
ATOM 2240 C C . ASP A 1 314 ? 84.747 51.723 160.710 1.00 22.72 314 ASP A C 1
ATOM 2241 O O . ASP A 1 314 ? 85.974 51.754 160.693 1.00 22.62 314 ASP A O 1
ATOM 2246 N N . LEU A 1 315 ? 83.997 52.732 161.173 1.00 21.82 315 LEU A N 1
ATOM 2247 C CA . LEU A 1 315 ? 84.615 53.901 161.782 1.00 22.08 315 LEU A CA 1
ATOM 2248 C C . LEU A 1 315 ? 85.315 53.479 163.074 1.00 22.44 315 LEU A C 1
ATOM 2249 O O . LEU A 1 315 ? 86.427 53.911 163.363 1.00 23.89 315 LEU A O 1
ATOM 2254 N N . VAL A 1 316 ? 84.645 52.629 163.850 1.00 21.86 316 VAL A N 1
ATOM 2255 C CA . VAL A 1 316 ? 85.176 52.177 165.121 1.00 23.89 316 VAL A CA 1
ATOM 2256 C C . VAL A 1 316 ? 86.382 51.265 164.877 1.00 25.11 316 VAL A C 1
ATOM 2257 O O . VAL A 1 316 ? 87.391 51.377 165.572 1.00 23.50 316 VAL A O 1
ATOM 2261 N N . VAL A 1 317 ? 86.302 50.410 163.843 1.00 24.49 317 VAL A N 1
ATOM 2262 C CA . VAL A 1 317 ? 87.414 49.544 163.484 1.00 24.82 317 VAL A CA 1
ATOM 2263 C C . VAL A 1 317 ? 88.593 50.404 163.031 1.00 25.62 317 VAL A C 1
ATOM 2264 O O . VAL A 1 317 ? 89.731 50.113 163.390 1.00 25.13 317 VAL A O 1
ATOM 2268 N N . PHE A 1 318 ? 88.308 51.482 162.285 1.00 25.13 318 PHE A N 1
ATOM 2269 C CA . PHE A 1 318 ? 89.333 52.428 161.855 1.00 25.02 318 PHE A CA 1
ATOM 2270 C C . PHE A 1 318 ? 90.131 52.961 163.048 1.00 27.01 318 PHE A C 1
ATOM 2271 O O . PHE A 1 318 ? 91.339 53.178 162.944 1.00 26.19 318 PHE A O 1
ATOM 2279 N N . MET A 1 319 ? 89.434 53.214 164.165 1.00 26.91 319 MET A N 1
ATOM 2280 C CA . MET A 1 319 ? 90.052 53.749 165.368 1.00 27.34 319 MET A CA 1
ATOM 2281 C C . MET A 1 319 ? 90.995 52.703 165.956 1.00 26.73 319 MET A C 1
ATOM 2282 O O . MET A 1 319 ? 92.091 53.031 166.399 1.00 27.32 319 MET A O 1
ATOM 2287 N N . GLN A 1 320 ? 90.575 51.437 165.911 1.00 27.08 320 GLN A N 1
ATOM 2288 C CA . GLN A 1 320 ? 91.401 50.335 166.377 1.00 27.10 320 GLN A CA 1
ATOM 2289 C C . GLN A 1 320 ? 92.638 50.161 165.493 1.00 28.68 320 GLN A C 1
ATOM 2290 O O . GLN A 1 320 ? 93.753 50.067 166.006 1.00 26.86 320 GLN A O 1
ATOM 2296 N N . THR A 1 321 ? 92.440 50.120 164.165 1.00 30.18 321 THR A N 1
ATOM 2297 C CA . THR A 1 321 ? 93.526 49.827 163.236 1.00 29.65 321 THR A CA 1
ATOM 2298 C C . THR A 1 321 ? 94.628 50.871 163.382 1.00 30.35 321 THR A C 1
ATOM 2299 O O . THR A 1 321 ? 95.809 50.556 163.243 1.00 31.42 321 THR A O 1
ATOM 2303 N N . ASN A 1 322 ? 94.221 52.105 163.693 1.00 29.41 322 ASN A N 1
ATOM 2304 C CA . ASN A 1 322 ? 95.118 53.245 163.676 1.00 29.66 322 ASN A CA 1
ATOM 2305 C C . ASN A 1 322 ? 95.578 53.618 165.087 1.00 30.19 322 ASN A C 1
ATOM 2306 O O . ASN A 1 322 ? 96.137 54.696 165.284 1.00 27.96 322 ASN A O 1
ATOM 2311 N N . ASN A 1 323 ? 95.305 52.741 166.066 1.00 30.65 323 ASN A N 1
ATOM 2312 C CA . ASN A 1 323 ? 95.776 52.902 167.438 1.00 33.68 323 ASN A CA 1
ATOM 2313 C C . ASN A 1 323 ? 95.358 54.251 168.031 1.00 31.86 323 ASN A C 1
ATOM 2314 O O . ASN A 1 323 ? 96.073 54.796 168.867 1.00 32.18 323 ASN A O 1
ATOM 2319 N N . GLY A 1 324 ? 94.204 54.784 167.608 1.00 30.72 324 GLY A N 1
ATOM 2320 C CA . GLY A 1 324 ? 93.649 55.979 168.225 1.00 30.29 324 GLY A CA 1
ATOM 2321 C C . GLY A 1 324 ? 94.136 57.288 167.605 1.00 30.06 324 GLY A C 1
ATOM 2322 O O . GLY A 1 324 ? 93.795 58.355 168.104 1.00 29.34 324 GLY A O 1
ATOM 2323 N N . TYR A 1 325 ? 94.909 57.202 166.514 1.00 30.97 325 TYR A N 1
ATOM 2324 C CA . TYR A 1 325 ? 95.369 58.380 165.786 1.00 30.35 325 TYR A CA 1
ATOM 2325 C C . TYR A 1 325 ? 94.602 58.501 164.472 1.00 29.37 325 TYR A C 1
ATOM 2326 O O . TYR A 1 325 ? 94.506 57.542 163.710 1.00 28.78 325 TYR A O 1
ATOM 2335 N N . ALA A 1 326 ? 94.064 59.694 164.211 1.00 30.02 326 ALA A N 1
ATOM 2336 C CA . ALA A 1 326 ? 93.104 59.861 163.131 1.00 32.35 326 ALA A CA 1
ATOM 2337 C C . ALA A 1 326 ? 93.776 60.037 161.770 1.00 34.41 326 ALA A C 1
ATOM 2338 O O . ALA A 1 326 ? 93.225 59.607 160.759 1.00 34.50 326 ALA A O 1
ATOM 2340 N N . PHE A 1 327 ? 94.942 60.699 161.729 1.00 34.40 327 PHE A N 1
ATOM 2341 C CA . PHE A 1 327 ? 95.407 61.218 160.452 1.00 34.89 327 PHE A CA 1
ATOM 2342 C C . PHE A 1 327 ? 96.856 60.832 160.161 1.00 36.37 327 PHE A C 1
ATOM 2343 O O . PHE A 1 327 ? 97.597 61.632 159.601 1.00 37.85 327 PHE A O 1
ATOM 2351 N N . ARG A 1 328 ? 97.238 59.591 160.479 1.00 36.87 328 ARG A N 1
ATOM 2352 C CA . ARG A 1 328 ? 98.591 59.144 160.181 1.00 39.77 328 ARG A CA 1
ATOM 2353 C C . ARG A 1 328 ? 98.651 58.554 158.771 1.00 40.49 328 ARG A C 1
ATOM 2354 O O . ARG A 1 328 ? 99.560 57.790 158.456 1.00 39.51 328 ARG A O 1
ATOM 2362 N N . ASP A 1 329 ? 97.710 58.972 157.912 1.00 43.40 329 ASP A N 1
ATOM 2363 C CA . ASP A 1 329 ? 97.459 58.317 156.637 1.00 42.96 329 ASP A CA 1
ATOM 2364 C C . ASP A 1 329 ? 97.637 59.288 155.468 1.00 41.27 329 ASP A C 1
ATOM 2365 O O . ASP A 1 329 ? 97.466 58.901 154.319 1.00 44.06 329 ASP A O 1
ATOM 2370 N N . ASP A 1 330 ? 97.968 60.549 155.757 1.00 41.13 330 ASP A N 1
ATOM 2371 C CA . ASP A 1 330 ? 98.054 61.564 154.718 1.00 40.40 330 ASP A CA 1
ATOM 2372 C C . ASP A 1 330 ? 99.495 62.064 154.592 1.00 42.89 330 ASP A C 1
ATOM 2373 O O . ASP A 1 330 ? 100.427 61.422 155.077 1.00 41.37 330 ASP A O 1
ATOM 2378 N N . THR A 1 331 ? 99.654 63.238 153.964 1.00 44.17 331 THR A N 1
ATOM 2379 C CA . THR A 1 331 ? 100.963 63.772 153.617 1.00 48.56 331 THR A CA 1
ATOM 2380 C C . THR A 1 331 ? 101.359 64.919 154.549 1.00 51.22 331 THR A C 1
ATOM 2381 O O . THR A 1 331 ? 102.452 65.462 154.413 1.00 55.84 331 THR A O 1
ATOM 2385 N N . ARG A 1 332 ? 100.478 65.282 155.494 1.00 49.00 332 ARG A N 1
ATOM 2386 C CA . ARG A 1 332 ? 100.759 66.347 156.449 1.00 47.10 332 ARG A CA 1
ATOM 2387 C C . ARG A 1 332 ? 101.291 65.743 157.749 1.00 47.67 332 ARG A C 1
ATOM 2388 O O . ARG A 1 332 ? 100.708 64.803 158.275 1.00 52.24 332 ARG A O 1
ATOM 2396 N N . THR A 1 333 ? 102.395 66.286 158.274 1.00 49.96 333 THR A N 1
ATOM 2397 C CA . THR A 1 333 ? 103.016 65.743 159.477 1.00 49.29 333 THR A CA 1
ATOM 2398 C C . THR A 1 333 ? 102.391 66.347 160.734 1.00 47.07 333 THR A C 1
ATOM 2399 O O . THR A 1 333 ? 102.407 65.737 161.802 1.00 50.47 333 THR A O 1
ATOM 2403 N N . TRP A 1 334 ? 101.856 67.560 160.604 1.00 42.33 334 TRP A N 1
ATOM 2404 C CA . TRP A 1 334 ? 101.517 68.362 161.766 1.00 45.32 334 TRP A CA 1
ATOM 2405 C C . TRP A 1 334 ? 100.278 67.823 162.486 1.00 46.13 334 TRP A C 1
ATOM 2406 O O . TRP A 1 334 ? 100.006 68.229 163.615 1.00 47.54 334 TRP A O 1
ATOM 2417 N N . ASN A 1 335 ? 99.539 66.914 161.833 1.00 42.26 335 ASN A N 1
ATOM 2418 C CA . ASN A 1 335 ? 98.263 66.438 162.347 1.00 40.98 335 ASN A CA 1
ATOM 2419 C C . ASN A 1 335 ? 98.394 65.017 162.890 1.00 40.96 335 ASN A C 1
ATOM 2420 O O . ASN A 1 335 ? 97.390 64.331 163.073 1.00 42.70 335 ASN A O 1
ATOM 2425 N N . ASP A 1 336 ? 99.629 64.594 163.172 1.00 39.55 336 ASP A N 1
ATOM 2426 C CA . ASP A 1 336 ? 99.922 63.191 163.414 1.00 38.40 336 ASP A CA 1
ATOM 2427 C C . ASP A 1 336 ? 99.585 62.777 164.843 1.00 37.05 336 ASP A C 1
ATOM 2428 O O . ASP A 1 336 ? 99.631 61.588 165.154 1.00 38.87 336 ASP A O 1
ATOM 2433 N N . ASN A 1 337 ? 99.263 63.744 165.709 1.00 36.64 337 ASN A N 1
ATOM 2434 C CA . ASN A 1 337 ? 98.933 63.418 167.088 1.00 36.33 337 ASN A CA 1
ATOM 2435 C C . ASN A 1 337 ? 97.449 63.647 167.368 1.00 34.16 337 ASN A C 1
ATOM 2436 O O . ASN A 1 337 ? 96.999 63.389 168.480 1.00 35.22 337 ASN A O 1
ATOM 2441 N N . VAL A 1 338 ? 96.705 64.122 166.361 1.00 33.28 338 VAL A N 1
ATOM 2442 C CA . VAL A 1 338 ? 95.263 64.293 166.474 1.00 33.49 338 VAL A CA 1
ATOM 2443 C C . VAL A 1 338 ? 94.625 62.938 166.810 1.00 31.69 338 VAL A C 1
ATOM 2444 O O . VAL A 1 338 ? 94.936 61.920 166.202 1.00 29.61 338 VAL A O 1
ATOM 2448 N N . VAL A 1 339 ? 93.766 62.929 167.831 1.00 30.75 339 VAL A N 1
ATOM 2449 C CA . VAL A 1 339 ? 93.243 61.691 168.384 1.00 29.78 339 VAL A CA 1
ATOM 2450 C C . VAL A 1 339 ? 91.935 61.314 167.683 1.00 28.01 339 VAL A C 1
ATOM 2451 O O . VAL A 1 339 ? 91.078 62.159 167.431 1.00 26.77 339 VAL A O 1
ATOM 2455 N N . ALA A 1 340 ? 91.801 60.027 167.356 1.00 26.05 340 ALA A N 1
ATOM 2456 C CA . ALA A 1 340 ? 90.578 59.528 166.754 1.00 25.29 340 ALA A CA 1
ATOM 2457 C C . ALA A 1 340 ? 89.500 59.459 167.832 1.00 24.73 340 ALA A C 1
ATOM 2458 O O . ALA A 1 340 ? 89.711 58.852 168.877 1.00 24.36 340 ALA A O 1
ATOM 2460 N N . HIS A 1 341 ? 88.353 60.095 167.570 1.00 24.90 341 HIS A N 1
ATOM 2461 C CA . HIS A 1 341 ? 87.275 60.124 168.543 1.00 25.47 341 HIS A CA 1
ATOM 2462 C C . HIS A 1 341 ? 85.926 60.019 167.836 1.00 25.22 341 HIS A C 1
ATOM 2463 O O . HIS A 1 341 ? 85.748 60.545 166.742 1.00 26.51 341 HIS A O 1
ATOM 2470 N N . PHE A 1 342 ? 84.973 59.356 168.497 1.00 24.48 342 PHE A N 1
ATOM 2471 C CA . PHE A 1 342 ? 83.680 59.037 167.911 1.00 22.65 342 PHE A CA 1
ATOM 2472 C C . PHE A 1 342 ? 82.589 59.605 168.818 1.00 22.37 342 PHE A C 1
ATOM 2473 O O . PHE A 1 342 ? 82.725 59.530 170.040 1.00 21.56 342 PHE A O 1
ATOM 2481 N N . PHE A 1 343 ? 81.529 60.174 168.207 1.00 20.79 343 PHE A N 1
ATOM 2482 C CA . PHE A 1 343 ? 80.373 60.699 168.928 1.00 20.60 343 PHE A CA 1
ATOM 2483 C C . PHE A 1 343 ? 79.090 59.977 168.511 1.00 20.56 343 PHE A C 1
ATOM 2484 O O . PHE A 1 343 ? 78.187 60.586 167.941 1.00 20.12 343 PHE A O 1
ATOM 2492 N N . PRO A 1 344 ? 78.929 58.674 168.839 1.00 20.79 344 PRO A N 1
ATOM 2493 C CA . PRO A 1 344 ? 77.730 57.922 168.451 1.00 20.35 344 PRO A CA 1
ATOM 2494 C C . PRO A 1 344 ? 76.545 58.172 169.384 1.00 20.42 344 PRO A C 1
ATOM 2495 O O . PRO A 1 344 ? 76.702 58.786 170.440 1.00 20.09 344 PRO A O 1
ATOM 2499 N N . LYS A 1 345 ? 75.362 57.691 168.979 1.00 21.07 345 LYS A N 1
ATOM 2500 C CA . LYS A 1 345 ? 74.168 57.713 169.813 1.00 22.66 345 LYS A CA 1
ATOM 2501 C C . LYS A 1 345 ? 73.866 56.298 170.291 1.00 21.36 345 LYS A C 1
ATOM 2502 O O . LYS A 1 345 ? 73.951 55.357 169.509 1.00 20.66 345 LYS A O 1
ATOM 2508 N N . GLN A 1 346 ? 73.437 56.179 171.551 1.00 20.52 346 GLN A N 1
ATOM 2509 C CA . GLN A 1 346 ? 73.142 54.887 172.150 1.00 21.10 346 GLN A CA 1
ATOM 2510 C C . GLN A 1 346 ? 71.701 54.465 171.855 1.00 21.69 346 GLN A C 1
ATOM 2511 O O . GLN A 1 346 ? 71.438 53.278 171.689 1.00 22.44 346 GLN A O 1
ATOM 2517 N N . SER A 1 347 ? 70.780 55.440 171.795 1.00 21.78 347 SER A N 1
ATOM 2518 C CA . SER A 1 347 ? 69.377 55.179 171.500 1.00 22.20 347 SER A CA 1
ATOM 2519 C C . SER A 1 347 ? 69.159 55.213 169.991 1.00 23.26 347 SER A C 1
ATOM 2520 O O . SER A 1 347 ? 70.035 55.660 169.253 1.00 22.04 347 SER A O 1
ATOM 2523 N N . THR A 1 348 ? 67.959 54.792 169.566 1.00 22.71 348 THR A N 1
ATOM 2524 C CA . THR A 1 348 ? 67.569 54.790 168.164 1.00 24.07 348 THR A CA 1
ATOM 2525 C C . THR A 1 348 ? 67.148 56.184 167.696 1.00 25.22 348 THR A C 1
ATOM 2526 O O . THR A 1 348 ? 66.910 56.378 166.508 1.00 27.79 348 THR A O 1
ATOM 2530 N N . THR A 1 349 ? 67.041 57.161 168.604 1.00 27.01 349 THR A N 1
ATOM 2531 C CA . THR A 1 349 ? 66.311 58.371 168.244 1.00 28.70 349 THR A CA 1
ATOM 2532 C C . THR A 1 349 ? 67.167 59.636 168.322 1.00 30.45 349 THR A C 1
ATOM 2533 O O . THR A 1 349 ? 67.108 60.463 167.415 1.00 33.86 349 THR A O 1
ATOM 2537 N N . SER A 1 350 ? 67.933 59.820 169.402 1.00 30.82 350 SER A N 1
ATOM 2538 C CA . SER A 1 350 ? 68.700 61.050 169.542 1.00 28.82 350 SER A CA 1
ATOM 2539 C C . SER A 1 350 ? 69.947 60.811 170.385 1.00 27.90 350 SER A C 1
ATOM 2540 O O . SER A 1 350 ? 70.178 59.694 170.841 1.00 28.21 350 SER A O 1
ATOM 2543 N N . TRP A 1 351 ? 70.745 61.869 170.575 1.00 27.40 351 TRP A N 1
ATOM 2544 C CA . TRP A 1 351 ? 71.998 61.761 171.309 1.00 27.11 351 TRP A CA 1
ATOM 2545 C C . TRP A 1 351 ? 71.761 61.711 172.817 1.00 26.56 351 TRP A C 1
ATOM 2546 O O . TRP A 1 351 ? 72.528 61.078 173.526 1.00 28.12 351 TRP A O 1
ATOM 2557 N N . ASN A 1 352 ? 70.712 62.377 173.312 1.00 26.62 352 ASN A N 1
ATOM 2558 C CA . ASN A 1 352 ? 70.649 62.688 174.733 1.00 25.65 352 ASN A CA 1
ATOM 2559 C C . ASN A 1 352 ? 69.430 62.047 175.395 1.00 25.23 352 ASN A C 1
ATOM 2560 O O . ASN A 1 352 ? 69.250 62.162 176.608 1.00 26.07 352 ASN A O 1
ATOM 2565 N N . ALA A 1 353 ? 68.611 61.362 174.596 1.00 25.84 353 ALA A N 1
ATOM 2566 C CA . ALA A 1 353 ? 67.369 60.771 175.067 1.00 27.22 353 ALA A CA 1
ATOM 2567 C C . ALA A 1 353 ? 66.967 59.660 174.105 1.00 28.33 353 ALA A C 1
ATOM 2568 O O . ALA A 1 353 ? 67.567 59.519 173.040 1.00 28.89 353 ALA A O 1
ATOM 2570 N N . GLY A 1 354 ? 65.961 58.871 174.488 1.00 27.94 354 GLY A N 1
ATOM 2571 C CA . GLY A 1 354 ? 65.485 57.805 173.624 1.00 27.23 354 GLY A CA 1
ATOM 2572 C C . GLY A 1 354 ? 65.217 56.509 174.383 1.00 26.51 354 GLY A C 1
ATOM 2573 O O . GLY A 1 354 ? 66.049 56.043 175.156 1.00 26.24 354 GLY A O 1
ATOM 2574 N N . ASN A 1 355 ? 64.064 55.915 174.083 1.00 28.06 355 ASN A N 1
ATOM 2575 C CA . ASN A 1 355 ? 63.467 54.808 174.808 1.00 30.59 355 ASN A CA 1
ATOM 2576 C C . ASN A 1 355 ? 64.144 53.485 174.450 1.00 29.18 355 ASN A C 1
ATOM 2577 O O . ASN A 1 355 ? 64.059 52.532 175.216 1.00 29.12 355 ASN A O 1
ATOM 2582 N N . THR A 1 356 ? 64.785 53.411 173.273 1.00 27.91 356 THR A N 1
ATOM 2583 C CA . THR A 1 356 ? 65.212 52.132 172.721 1.00 28.15 356 THR A CA 1
ATOM 2584 C C . THR A 1 356 ? 66.693 52.181 172.352 1.00 26.09 356 THR A C 1
ATOM 2585 O O . THR A 1 356 ? 67.134 53.123 171.709 1.00 26.81 356 THR A O 1
ATOM 2589 N N . PRO A 1 357 ? 67.503 51.164 172.730 1.00 26.00 357 PRO A N 1
ATOM 2590 C CA . PRO A 1 357 ? 68.900 51.082 172.292 1.00 25.12 357 PRO A CA 1
ATOM 2591 C C . PRO A 1 357 ? 68.986 50.689 170.817 1.00 25.61 357 PRO A C 1
ATOM 2592 O O . PRO A 1 357 ? 68.146 49.930 170.338 1.00 25.11 357 PRO A O 1
ATOM 2596 N N . CYS A 1 358 ? 70.012 51.190 170.114 1.00 24.43 358 CYS A N 1
ATOM 2597 C CA . CYS A 1 358 ? 70.171 50.895 168.698 1.00 23.83 358 CYS A CA 1
ATOM 2598 C C . CYS A 1 358 ? 71.086 49.688 168.516 1.00 23.95 358 CYS A C 1
ATOM 2599 O O . CYS A 1 358 ? 71.095 49.089 167.437 1.00 23.32 358 CYS A O 1
ATOM 2602 N N . LEU A 1 359 ? 71.832 49.351 169.583 1.00 23.76 359 LEU A N 1
ATOM 2603 C CA . LEU A 1 359 ? 72.744 48.212 169.612 1.00 23.44 359 LEU A CA 1
ATOM 2604 C C . LEU A 1 359 ? 72.262 47.209 170.661 1.00 24.45 359 LEU A C 1
ATOM 2605 O O . LEU A 1 359 ? 71.671 47.591 171.668 1.00 24.43 359 LEU A O 1
ATOM 2610 N N . THR A 1 360 ? 72.508 45.919 170.411 1.00 24.60 360 THR A N 1
ATOM 2611 C CA . THR A 1 360 ? 72.316 44.901 171.431 1.00 24.37 360 THR A CA 1
ATOM 2612 C C . THR A 1 360 ? 73.390 45.108 172.497 1.00 23.74 360 THR A C 1
ATOM 2613 O O . THR A 1 360 ? 74.396 45.761 172.231 1.00 24.89 360 THR A O 1
ATOM 2617 N N . ASP A 1 361 ? 73.182 44.527 173.685 1.00 23.62 361 ASP A N 1
ATOM 2618 C CA . ASP A 1 361 ? 74.167 44.575 174.754 1.00 23.38 361 ASP A CA 1
ATOM 2619 C C . ASP A 1 361 ? 75.521 44.116 174.219 1.00 22.37 361 ASP A C 1
ATOM 2620 O O . ASP A 1 361 ? 76.524 44.792 174.429 1.00 24.66 361 ASP A O 1
ATOM 2625 N N . GLU A 1 362 ? 75.542 42.968 173.531 1.00 22.10 362 GLU A N 1
ATOM 2626 C CA . GLU A 1 362 ? 76.771 42.406 172.982 1.00 22.18 362 GLU A CA 1
ATOM 2627 C C . GLU A 1 362 ? 77.430 43.382 172.001 1.00 22.24 362 GLU A C 1
ATOM 2628 O O . GLU A 1 362 ? 78.645 43.565 172.029 1.00 22.24 362 GLU A O 1
ATOM 2631 N N . GLN A 1 363 ? 76.634 43.974 171.103 1.00 21.89 363 GLN A N 1
ATOM 2632 C CA . GLN A 1 363 ? 77.157 44.911 170.118 1.00 22.02 363 GLN A CA 1
ATOM 2633 C C . GLN A 1 363 ? 77.708 46.153 170.821 1.00 22.77 363 GLN A C 1
ATOM 2634 O O . GLN A 1 363 ? 78.770 46.643 170.451 1.00 23.15 363 GLN A O 1
ATOM 2640 N N . PHE A 1 364 ? 76.999 46.640 171.853 1.00 22.33 364 PHE A N 1
ATOM 2641 C CA . PHE A 1 364 ? 77.419 47.844 172.553 1.00 22.67 364 PHE A CA 1
ATOM 2642 C C . PHE A 1 364 ? 78.820 47.673 173.138 1.00 22.53 364 PHE A C 1
ATOM 2643 O O . PHE A 1 364 ? 79.671 48.545 172.968 1.00 22.04 364 PHE A O 1
ATOM 2651 N N . VAL A 1 365 ? 79.042 46.535 173.810 1.00 22.39 365 VAL A N 1
ATOM 2652 C CA . VAL A 1 365 ? 80.307 46.215 174.455 1.00 22.03 365 VAL A CA 1
ATOM 2653 C C . VAL A 1 365 ? 81.402 46.090 173.396 1.00 23.03 365 VAL A C 1
ATOM 2654 O O . VAL A 1 365 ? 82.513 46.592 173.585 1.00 22.50 365 VAL A O 1
ATOM 2658 N N . GLU A 1 366 ? 81.076 45.424 172.279 1.00 22.80 366 GLU A N 1
ATOM 2659 C CA . GLU A 1 366 ? 82.034 45.188 171.208 1.00 22.72 366 GLU A CA 1
ATOM 2660 C C . GLU A 1 366 ? 82.442 46.509 170.545 1.00 23.63 366 GLU A C 1
ATOM 2661 O O . GLU A 1 366 ? 83.640 46.750 170.369 1.00 25.65 366 GLU A O 1
ATOM 2667 N N . TRP A 1 367 ? 81.461 47.357 170.186 1.00 21.87 367 TRP A N 1
ATOM 2668 C CA . TRP A 1 367 ? 81.763 48.630 169.537 1.00 22.21 367 TRP A CA 1
ATOM 2669 C C . TRP A 1 367 ? 82.688 49.441 170.442 1.00 22.98 367 TRP A C 1
ATOM 2670 O O . TRP A 1 367 ? 83.720 49.948 169.991 1.00 23.17 367 TRP A O 1
ATOM 2681 N N . THR A 1 368 ? 82.306 49.546 171.725 1.00 22.31 368 THR A N 1
ATOM 2682 C CA . THR A 1 368 ? 83.056 50.354 172.672 1.00 22.49 368 THR A CA 1
ATOM 2683 C C . THR A 1 368 ? 84.485 49.827 172.778 1.00 23.19 368 THR A C 1
ATOM 2684 O O . THR A 1 368 ? 85.443 50.589 172.635 1.00 23.59 368 THR A O 1
ATOM 2688 N N . SER A 1 369 ? 84.619 48.512 173.008 1.00 23.69 369 SER A N 1
ATOM 2689 C CA . SER A 1 369 ? 85.925 47.927 173.264 1.00 23.95 369 SER A CA 1
ATOM 2690 C C . SER A 1 369 ? 86.774 47.925 171.993 1.00 24.78 369 SER A C 1
ATOM 2691 O O . SER A 1 369 ? 87.982 48.151 172.063 1.00 24.60 369 SER A O 1
ATOM 2694 N N . THR A 1 370 ? 86.136 47.677 170.838 1.00 23.49 370 THR A N 1
ATOM 2695 C CA . THR A 1 370 ? 86.848 47.746 169.573 1.00 23.45 370 THR A CA 1
ATOM 2696 C C . THR A 1 370 ? 87.395 49.158 169.397 1.00 22.74 370 THR A C 1
ATOM 2697 O O . THR A 1 370 ? 88.534 49.342 168.988 1.00 24.47 370 THR A O 1
ATOM 2701 N N . GLY A 1 371 ? 86.572 50.154 169.724 1.00 23.56 371 GLY A N 1
ATOM 2702 C CA . GLY A 1 371 ? 86.918 51.544 169.471 1.00 24.31 371 GLY A CA 1
ATOM 2703 C C . GLY A 1 371 ? 88.020 52.092 170.383 1.00 25.94 371 GLY A C 1
ATOM 2704 O O . GLY A 1 371 ? 88.812 52.918 169.936 1.00 26.60 371 GLY A O 1
ATOM 2705 N N . ILE A 1 372 ? 88.059 51.667 171.659 1.00 25.41 372 ILE A N 1
ATOM 2706 C CA . ILE A 1 372 ? 88.867 52.373 172.649 1.00 25.20 372 ILE A CA 1
ATOM 2707 C C . ILE A 1 372 ? 90.010 51.519 173.209 1.00 25.91 372 ILE A C 1
ATOM 2708 O O . ILE A 1 372 ? 91.034 52.068 173.610 1.00 25.14 372 ILE A O 1
ATOM 2713 N N . VAL A 1 373 ? 89.860 50.189 173.269 1.00 27.03 373 VAL A N 1
ATOM 2714 C CA . VAL A 1 373 ? 90.925 49.397 173.881 1.00 27.20 373 VAL A CA 1
ATOM 2715 C C . VAL A 1 373 ? 92.151 49.422 172.966 1.00 28.96 373 VAL A C 1
ATOM 2716 O O . VAL A 1 373 ? 92.149 48.805 171.901 1.00 29.34 373 VAL A O 1
ATOM 2720 N N . ASN A 1 374 ? 93.181 50.172 173.389 1.00 29.61 374 ASN A N 1
ATOM 2721 C CA . ASN A 1 374 ? 94.344 50.473 172.568 1.00 29.57 374 ASN A CA 1
ATOM 2722 C C . ASN A 1 374 ? 93.885 51.213 171.312 1.00 31.39 374 ASN A C 1
ATOM 2723 O O . ASN A 1 374 ? 94.483 51.077 170.244 1.00 32.05 374 ASN A O 1
ATOM 2728 N N . GLY A 1 375 ? 92.804 51.988 171.448 1.00 31.02 375 GLY A N 1
ATOM 2729 C CA . GLY A 1 375 ? 92.237 52.711 170.324 1.00 29.15 375 GLY A CA 1
ATOM 2730 C C . GLY A 1 375 ? 92.127 54.204 170.607 1.00 29.09 375 GLY A C 1
ATOM 2731 O O . GLY A 1 375 ? 93.045 54.812 171.157 1.00 28.20 375 GLY A O 1
ATOM 2732 N N . GLY A 1 376 ? 90.993 54.785 170.196 1.00 26.90 376 GLY A N 1
ATOM 2733 C CA . GLY A 1 376 ? 90.726 56.192 170.431 1.00 26.30 376 GLY A CA 1
ATOM 2734 C C . GLY A 1 376 ? 89.742 56.384 171.581 1.00 25.26 376 GLY A C 1
ATOM 2735 O O . GLY A 1 376 ? 89.760 55.634 172.555 1.00 24.38 376 GLY A O 1
ATOM 2736 N N . GLY A 1 377 ? 88.881 57.395 171.442 1.00 24.30 377 GLY A N 1
ATOM 2737 C CA . GLY A 1 377 ? 87.931 57.746 172.485 1.00 24.93 377 GLY A CA 1
ATOM 2738 C C . GLY A 1 377 ? 86.515 57.821 171.936 1.00 23.97 377 GLY A C 1
ATOM 2739 O O . GLY A 1 377 ? 86.329 58.031 170.736 1.00 25.02 377 GLY A O 1
ATOM 2740 N N . ILE A 1 378 ? 85.536 57.621 172.825 1.00 24.11 378 ILE A N 1
ATOM 2741 C CA . ILE A 1 378 ? 84.132 57.646 172.448 1.00 22.77 378 ILE A CA 1
ATOM 2742 C C . ILE A 1 378 ? 83.341 58.432 173.490 1.00 23.08 378 ILE A C 1
ATOM 2743 O O . ILE A 1 378 ? 83.350 58.087 174.674 1.00 22.29 378 ILE A O 1
ATOM 2748 N N . THR A 1 379 ? 82.669 59.497 173.028 1.00 22.28 379 THR A N 1
ATOM 2749 C CA . THR A 1 379 ? 81.594 60.105 173.789 1.00 22.24 379 THR A CA 1
ATOM 2750 C C . THR A 1 379 ? 80.293 59.423 173.389 1.00 22.10 379 THR A C 1
ATOM 2751 O O . THR A 1 379 ? 79.758 59.708 172.325 1.00 23.21 379 THR A O 1
ATOM 2755 N N . TRP A 1 380 ? 79.790 58.512 174.226 1.00 21.96 380 TRP A N 1
ATOM 2756 C CA . TRP A 1 380 ? 78.485 57.952 173.928 1.00 21.42 380 TRP A CA 1
ATOM 2757 C C . TRP A 1 380 ? 77.428 59.018 174.171 1.00 21.67 380 TRP A C 1
ATOM 2758 O O . TRP A 1 380 ? 77.437 59.681 175.207 1.00 21.81 380 TRP A O 1
ATOM 2769 N N . GLY A 1 381 ? 76.536 59.175 173.190 1.00 22.37 381 GLY A N 1
ATOM 2770 C CA . GLY A 1 381 ? 75.291 59.880 173.421 1.00 20.58 381 GLY A CA 1
ATOM 2771 C C . GLY A 1 381 ? 74.379 58.999 174.264 1.00 21.32 381 GLY A C 1
ATOM 2772 O O . GLY A 1 381 ? 73.625 58.197 173.713 1.00 23.44 381 GLY A O 1
ATOM 2773 N N . THR A 1 382 ? 74.477 59.160 175.591 1.00 20.99 382 THR A N 1
ATOM 2774 C CA . THR A 1 382 ? 73.766 58.360 176.575 1.00 21.72 382 THR A CA 1
ATOM 2775 C C . THR A 1 382 ? 72.419 59.005 176.872 1.00 22.22 382 THR A C 1
ATOM 2776 O O . THR A 1 382 ? 72.371 60.164 177.269 1.00 23.52 382 THR A O 1
ATOM 2780 N N . PRO A 1 383 ? 71.285 58.281 176.718 1.00 22.66 383 PRO A N 1
ATOM 2781 C CA . PRO A 1 383 ? 69.958 58.877 176.905 1.00 22.93 383 PRO A CA 1
ATOM 2782 C C . PRO A 1 383 ? 69.486 58.992 178.359 1.00 24.41 383 PRO A C 1
ATOM 2783 O O . PRO A 1 383 ? 69.566 58.040 179.140 1.00 22.98 383 PRO A O 1
ATOM 2787 N N . LEU A 1 384 ? 68.965 60.175 178.704 1.00 25.08 384 LEU A N 1
ATOM 2788 C CA . LEU A 1 384 ? 68.278 60.381 179.965 1.00 25.71 384 LEU A CA 1
ATOM 2789 C C . LEU A 1 384 ? 66.791 60.116 179.745 1.00 26.61 384 LEU A C 1
ATOM 2790 O O . LEU A 1 384 ? 66.328 60.103 178.605 1.00 27.53 384 LEU A O 1
ATOM 2795 N N . VAL A 1 385 ? 66.046 59.925 180.838 1.00 26.37 385 VAL A N 1
ATOM 2796 C CA . VAL A 1 385 ? 64.646 59.527 180.752 1.00 27.81 385 VAL A CA 1
ATOM 2797 C C . VAL A 1 385 ? 63.775 60.646 180.162 1.00 29.10 385 VAL A C 1
ATOM 2798 O O . VAL A 1 385 ? 62.949 60.380 179.294 1.00 29.20 385 VAL A O 1
ATOM 2802 N N . ARG A 1 386 ? 63.935 61.886 180.648 1.00 30.01 386 ARG A N 1
ATOM 2803 C CA . ARG A 1 386 ? 63.141 63.007 180.168 1.00 31.95 386 ARG A CA 1
ATOM 2804 C C . ARG A 1 386 ? 63.952 64.293 180.313 1.00 31.81 386 ARG A C 1
ATOM 2805 O O . ARG A 1 386 ? 64.243 64.747 181.421 1.00 31.36 386 ARG A O 1
ATOM 2813 N N . THR A 1 387 ? 64.308 64.890 179.176 1.00 30.80 387 THR A N 1
ATOM 2814 C CA . THR A 1 387 ? 65.309 65.943 179.177 1.00 31.08 387 THR A CA 1
ATOM 2815 C C . THR A 1 387 ? 64.679 67.336 179.222 1.00 31.37 387 THR A C 1
ATOM 2816 O O . THR A 1 387 ? 65.355 68.295 179.583 1.00 32.12 387 THR A O 1
ATOM 2820 N N . ASN A 1 388 ? 63.400 67.447 178.839 1.00 33.89 388 ASN A N 1
ATOM 2821 C CA . ASN A 1 388 ? 62.704 68.728 178.761 1.00 34.76 388 ASN A CA 1
ATOM 2822 C C . ASN A 1 388 ? 62.467 69.290 180.164 1.00 34.84 388 ASN A C 1
ATOM 2823 O O . ASN A 1 388 ? 61.668 68.743 180.915 1.00 34.22 388 ASN A O 1
ATOM 2828 N N . LEU A 1 389 ? 63.141 70.399 180.493 1.00 36.16 389 LEU A N 1
ATOM 2829 C CA . LEU A 1 389 ? 63.078 70.991 181.823 1.00 38.26 389 LEU A CA 1
ATOM 2830 C C . LEU A 1 389 ? 61.690 71.552 182.141 1.00 40.69 389 LEU A C 1
ATOM 2831 O O . LEU A 1 389 ? 61.396 71.821 183.303 1.00 41.50 389 LEU A O 1
ATOM 2836 N N . GLU A 1 390 ? 60.841 71.732 181.120 1.00 42.38 390 GLU A N 1
ATOM 2837 C CA . GLU A 1 390 ? 59.510 72.293 181.317 1.00 41.78 390 GLU A CA 1
ATOM 2838 C C . GLU A 1 390 ? 58.482 71.182 181.538 1.00 42.97 390 GLU A C 1
ATOM 2839 O O . GLU A 1 390 ? 57.301 71.473 181.725 1.00 42.11 390 GLU A O 1
ATOM 2845 N N . ASN A 1 391 ? 58.928 69.916 181.507 1.00 40.08 391 ASN A N 1
ATOM 2846 C CA . ASN A 1 391 ? 58.010 68.786 181.542 1.00 39.63 391 ASN A CA 1
ATOM 2847 C C . ASN A 1 391 ? 58.498 67.745 182.551 1.00 39.69 391 ASN A C 1
ATOM 2848 O O . ASN A 1 391 ? 58.682 66.580 182.205 1.00 39.16 391 ASN A O 1
ATOM 2853 N N . ALA A 1 392 ? 58.687 68.173 183.804 1.00 37.47 392 ALA A N 1
ATOM 2854 C CA . ALA A 1 392 ? 59.038 67.272 184.893 1.00 37.11 392 ALA A CA 1
ATOM 2855 C C . ALA A 1 392 ? 60.261 66.446 184.498 1.00 35.21 392 ALA A C 1
ATOM 2856 O O . ALA A 1 392 ? 60.166 65.236 184.322 1.00 34.26 392 ALA A O 1
ATOM 2858 N N . PRO A 1 393 ? 61.456 67.062 184.376 1.00 33.17 393 PRO A N 1
ATOM 2859 C CA . PRO A 1 393 ? 62.618 66.354 183.844 1.00 33.00 393 PRO A CA 1
ATOM 2860 C C . PRO A 1 393 ? 63.044 65.209 184.763 1.00 34.37 393 PRO A C 1
ATOM 2861 O O . PRO A 1 393 ? 62.895 65.286 185.983 1.00 33.17 393 PRO A O 1
ATOM 2865 N N . VAL A 1 394 ? 63.547 64.134 184.150 1.00 33.86 394 VAL A N 1
ATOM 2866 C CA . VAL A 1 394 ? 64.200 63.058 184.874 1.00 31.24 394 VAL A CA 1
ATOM 2867 C C . VAL A 1 394 ? 65.595 62.917 184.273 1.00 29.70 394 VAL A C 1
ATOM 2868 O O . VAL A 1 394 ? 65.766 62.335 183.208 1.00 30.77 394 VAL A O 1
ATOM 2872 N N . LEU A 1 395 ? 66.583 63.508 184.946 1.00 27.75 395 LEU A N 1
ATOM 2873 C CA . LEU A 1 395 ? 67.891 63.706 184.350 1.00 26.26 395 LEU A CA 1
ATOM 2874 C C . LEU A 1 395 ? 68.839 62.598 184.799 1.00 24.89 395 LEU A C 1
ATOM 2875 O O . LEU A 1 395 ? 69.978 62.853 185.175 1.00 23.82 395 LEU A O 1
ATOM 2880 N N . THR A 1 396 ? 68.339 61.359 184.748 1.00 25.59 396 THR A N 1
ATOM 2881 C CA . THR A 1 396 ? 69.141 60.168 184.980 1.00 25.03 396 THR A CA 1
ATOM 2882 C C . THR A 1 396 ? 68.974 59.251 183.768 1.00 25.70 396 THR A C 1
ATOM 2883 O O . THR A 1 396 ? 68.079 59.482 182.959 1.00 24.70 396 THR A O 1
ATOM 2887 N N . LEU A 1 397 ? 69.831 58.219 183.661 1.00 25.00 397 LEU A N 1
ATOM 2888 C CA . LEU A 1 397 ? 69.887 57.344 182.499 1.00 24.69 397 LEU A CA 1
ATOM 2889 C C . LEU A 1 397 ? 68.608 56.519 182.402 1.00 25.18 397 LEU A C 1
ATOM 2890 O O . LEU A 1 397 ? 68.057 56.080 183.411 1.00 23.51 397 LEU A O 1
ATOM 2895 N N . GLN A 1 398 ? 68.165 56.306 181.158 1.00 25.55 398 GLN A N 1
ATOM 2896 C CA . GLN A 1 398 ? 67.312 55.176 180.825 1.00 26.08 398 GLN A CA 1
ATOM 2897 C C . GLN A 1 398 ? 67.922 53.906 181.416 1.00 25.46 398 GLN A C 1
ATOM 2898 O O . GLN A 1 398 ? 69.127 53.665 181.292 1.00 25.06 398 GLN A O 1
ATOM 2904 N N . PRO A 1 399 ? 67.111 53.059 182.087 1.00 25.14 399 PRO A N 1
ATOM 2905 C CA . PRO A 1 399 ? 67.613 51.817 182.669 1.00 23.94 399 PRO A CA 1
ATOM 2906 C C . PRO A 1 399 ? 68.460 51.003 181.693 1.00 23.07 399 PRO A C 1
ATOM 2907 O O . PRO A 1 399 ? 69.465 50.434 182.104 1.00 23.28 399 PRO A O 1
ATOM 2911 N N . TYR A 1 400 ? 68.082 50.969 180.405 1.00 21.81 400 TYR A N 1
ATOM 2912 C CA . TYR A 1 400 ? 68.834 50.159 179.450 1.00 22.69 400 TYR A CA 1
ATOM 2913 C C . TYR A 1 400 ? 70.242 50.710 179.234 1.00 22.71 400 TYR A C 1
ATOM 2914 O O . TYR A 1 400 ? 71.186 49.944 179.030 1.00 23.59 400 TYR A O 1
ATOM 2923 N N . ALA A 1 401 ? 70.377 52.037 179.265 1.00 22.15 401 ALA A N 1
ATOM 2924 C CA . ALA A 1 401 ? 71.670 52.654 179.008 1.00 21.93 401 ALA A CA 1
ATOM 2925 C C . ALA A 1 401 ? 72.632 52.306 180.140 1.00 21.83 401 ALA A C 1
ATOM 2926 O O . ALA A 1 401 ? 73.782 51.968 179.876 1.00 23.08 401 ALA A O 1
ATOM 2928 N N . LEU A 1 402 ? 72.137 52.356 181.390 1.00 22.17 402 LEU A N 1
ATOM 2929 C CA . LEU A 1 402 ? 72.896 51.930 182.558 1.00 21.45 402 LEU A CA 1
ATOM 2930 C C . LEU A 1 402 ? 73.302 50.466 182.393 1.00 22.15 402 LEU A C 1
ATOM 2931 O O . LEU A 1 402 ? 74.471 50.123 182.576 1.00 21.62 402 LEU A O 1
ATOM 2936 N N . ASN A 1 403 ? 72.334 49.618 182.013 1.00 21.74 403 ASN A N 1
ATOM 2937 C CA . ASN A 1 403 ? 72.575 48.204 181.757 1.00 21.57 403 ASN A CA 1
ATOM 2938 C C . ASN A 1 403 ? 73.778 48.032 180.826 1.00 22.63 403 ASN A C 1
ATOM 2939 O O . ASN A 1 403 ? 74.743 47.346 181.167 1.00 23.83 403 ASN A O 1
ATOM 2944 N N . GLN A 1 404 ? 73.736 48.697 179.662 1.00 21.44 404 GLN A N 1
ATOM 2945 C CA . GLN A 1 404 ? 74.762 48.524 178.644 1.00 21.42 404 GLN A CA 1
ATOM 2946 C C . GLN A 1 404 ? 76.121 49.025 179.137 1.00 21.75 404 GLN A C 1
ATOM 2947 O O . GLN A 1 404 ? 77.144 48.372 178.920 1.00 22.17 404 GLN A O 1
ATOM 2953 N N . PHE A 1 405 ? 76.117 50.184 179.808 1.00 22.45 405 PHE A N 1
ATOM 2954 C CA . PHE A 1 405 ? 77.310 50.793 180.377 1.00 22.68 405 PHE A CA 1
ATOM 2955 C C . PHE A 1 405 ? 77.920 49.920 181.473 1.00 23.09 405 PHE A C 1
ATOM 2956 O O . PHE A 1 405 ? 79.140 49.820 181.577 1.00 23.17 405 PHE A O 1
ATOM 2964 N N . GLU A 1 406 ? 77.069 49.262 182.271 1.00 24.50 406 GLU A N 1
ATOM 2965 C CA . GLU A 1 406 ? 77.542 48.371 183.321 1.00 23.91 406 GLU A CA 1
ATOM 2966 C C . GLU A 1 406 ? 78.212 47.134 182.720 1.00 24.34 406 GLU A C 1
ATOM 2967 O O . GLU A 1 406 ? 79.284 46.736 183.169 1.00 24.16 406 GLU A O 1
ATOM 2973 N N . LEU A 1 407 ? 77.577 46.520 181.707 1.00 24.01 407 LEU A N 1
ATOM 2974 C CA . LEU A 1 407 ? 78.180 45.376 181.036 1.00 22.95 407 LEU A CA 1
ATOM 2975 C C . LEU A 1 407 ? 79.531 45.783 180.446 1.00 22.78 407 LEU A C 1
ATOM 2976 O O . LEU A 1 407 ? 80.519 45.079 180.617 1.00 24.87 407 LEU A O 1
ATOM 2981 N N . THR A 1 408 ? 79.565 46.936 179.767 1.00 22.36 408 THR A N 1
ATOM 2982 C CA . THR A 1 408 ? 80.797 47.512 179.251 1.00 22.42 408 THR A CA 1
ATOM 2983 C C . THR A 1 408 ? 81.845 47.653 180.357 1.00 22.79 408 THR A C 1
ATOM 2984 O O . THR A 1 408 ? 83.017 47.337 180.142 1.00 22.96 408 THR A O 1
ATOM 2988 N N . ASP A 1 409 ? 81.425 48.154 181.528 1.00 23.11 409 ASP A N 1
ATOM 2989 C CA . ASP A 1 409 ? 82.350 48.418 182.621 1.00 23.14 409 ASP A CA 1
ATOM 2990 C C . ASP A 1 409 ? 83.016 47.115 183.057 1.00 23.25 409 ASP A C 1
ATOM 2991 O O . ASP A 1 409 ? 84.229 47.077 183.221 1.00 22.32 409 ASP A O 1
ATOM 2996 N N . THR A 1 410 ? 82.221 46.044 183.200 1.00 24.61 410 THR A N 1
ATOM 2997 C CA . THR A 1 410 ? 82.737 44.745 183.605 1.00 26.09 410 THR A CA 1
ATOM 2998 C C . THR A 1 410 ? 83.830 44.310 182.632 1.00 27.42 410 THR A C 1
ATOM 2999 O O . THR A 1 410 ? 84.911 43.895 183.043 1.00 26.48 410 THR A O 1
ATOM 3003 N N . TYR A 1 411 ? 83.542 44.431 181.331 1.00 27.58 411 TYR A N 1
ATOM 3004 C CA . TYR A 1 411 ? 84.518 44.083 180.313 1.00 26.11 411 TYR A CA 1
ATOM 3005 C C . TYR A 1 411 ? 85.797 44.914 180.452 1.00 26.07 411 TYR A C 1
ATOM 3006 O O . TYR A 1 411 ? 86.888 44.354 180.473 1.00 26.40 411 TYR A O 1
ATOM 3015 N N . LEU A 1 412 ? 85.680 46.247 180.498 1.00 24.49 412 LEU A N 1
ATOM 3016 C CA . LEU A 1 412 ? 86.869 47.094 180.475 1.00 24.57 412 LEU A CA 1
ATOM 3017 C C . LEU A 1 412 ? 87.707 46.885 181.744 1.00 26.57 412 LEU A C 1
ATOM 3018 O O . LEU A 1 412 ? 88.935 46.951 181.687 1.00 25.58 412 LEU A O 1
ATOM 3023 N N . LYS A 1 413 ? 87.043 46.643 182.889 1.00 26.64 413 LYS A N 1
ATOM 3024 C CA . LYS A 1 413 ? 87.734 46.396 184.147 1.00 28.60 413 LYS A CA 1
ATOM 3025 C C . LYS A 1 413 ? 88.680 45.202 184.013 1.00 29.77 413 LYS A C 1
ATOM 3026 O O . LYS A 1 413 ? 89.804 45.245 184.510 1.00 31.34 413 LYS A O 1
ATOM 3032 N N . GLU A 1 414 ? 88.232 44.162 183.302 1.00 28.64 414 GLU A N 1
ATOM 3033 C CA . GLU A 1 414 ? 89.019 42.953 183.151 1.00 30.00 414 GLU A CA 1
ATOM 3034 C C . GLU A 1 414 ? 90.031 43.065 182.009 1.00 31.89 414 GLU A C 1
ATOM 3035 O O . GLU A 1 414 ? 91.146 42.561 182.143 1.00 31.61 414 GLU A O 1
ATOM 3041 N N . PHE A 1 415 ? 89.663 43.731 180.899 1.00 31.47 415 PHE A N 1
ATOM 3042 C CA . PHE A 1 415 ? 90.388 43.530 179.648 1.00 30.33 415 PHE A CA 1
ATOM 3043 C C . PHE A 1 415 ? 91.111 44.774 179.122 1.00 29.86 415 PHE A C 1
ATOM 3044 O O . PHE A 1 415 ? 91.938 44.638 178.228 1.00 32.29 415 PHE A O 1
ATOM 3052 N N . GLN A 1 416 ? 90.840 45.978 179.642 1.00 29.65 416 GLN A N 1
ATOM 3053 C CA . GLN A 1 416 ? 91.437 47.157 179.021 1.00 30.25 416 GLN A CA 1
ATOM 3054 C C . GLN A 1 416 ? 92.937 47.268 179.316 1.00 33.12 416 GLN A C 1
ATOM 3055 O O . GLN A 1 416 ? 93.704 47.606 178.419 1.00 32.92 416 GLN A O 1
ATOM 3061 N N . SER A 1 417 ? 93.340 47.031 180.575 1.00 34.70 417 SER A N 1
ATOM 3062 C CA . SER A 1 417 ? 94.743 47.020 180.976 1.00 36.49 417 SER A CA 1
ATOM 3063 C C . SER A 1 417 ? 94.977 45.881 181.962 1.00 36.62 417 SER A C 1
ATOM 3064 O O . SER A 1 417 ? 94.970 46.101 183.171 1.00 36.09 417 SER A O 1
ATOM 3067 N N . PRO A 1 418 ? 95.177 44.636 181.474 1.00 36.61 418 PRO A N 1
ATOM 3068 C CA . PRO A 1 418 ? 95.342 43.475 182.355 1.00 38.00 418 PRO A CA 1
ATOM 3069 C C . PRO A 1 418 ? 96.621 43.531 183.195 1.00 39.29 418 PRO A C 1
ATOM 3070 O O . PRO A 1 418 ? 97.490 44.371 182.953 1.00 39.59 418 PRO A O 1
ATOM 3074 N N . GLY A 1 419 ? 96.703 42.655 184.211 1.00 39.12 419 GLY A N 1
ATOM 3075 C CA . GLY A 1 419 ? 97.927 42.466 184.976 1.00 38.62 419 GLY A CA 1
ATOM 3076 C C . GLY A 1 419 ? 97.964 43.271 186.276 1.00 40.64 419 GLY A C 1
ATOM 3077 O O . GLY A 1 419 ? 97.416 42.848 187.294 1.00 39.31 419 GLY A O 1
ATOM 3078 N N . LYS A 1 420 ? 98.650 44.419 186.232 1.00 40.16 420 LYS A N 1
ATOM 3079 C CA . LYS A 1 420 ? 98.807 45.294 187.380 1.00 40.51 420 LYS A CA 1
ATOM 3080 C C . LYS A 1 420 ? 97.470 45.956 187.704 1.00 40.29 420 LYS A C 1
ATOM 3081 O O . LYS A 1 420 ? 96.572 45.975 186.868 1.00 38.94 420 LYS A O 1
ATOM 3087 N N . PRO A 1 421 ? 97.288 46.495 188.934 1.00 40.29 421 PRO A N 1
ATOM 3088 C CA . PRO A 1 421 ? 96.038 47.158 189.315 1.00 37.68 421 PRO A CA 1
ATOM 3089 C C . PRO A 1 421 ? 95.618 48.319 188.416 1.00 35.56 421 PRO A C 1
ATOM 3090 O O . PRO A 1 421 ? 96.456 49.051 187.895 1.00 30.87 421 PRO A O 1
ATOM 3094 N N . ASN A 1 422 ? 94.297 48.490 188.273 1.00 34.64 422 ASN A N 1
ATOM 3095 C CA . ASN A 1 422 ? 93.744 49.661 187.613 1.00 34.34 422 ASN A CA 1
ATOM 3096 C C . ASN A 1 422 ? 93.114 50.577 188.661 1.00 33.03 422 ASN A C 1
ATOM 3097 O O . ASN A 1 422 ? 92.421 50.106 189.559 1.00 30.33 422 ASN A O 1
ATOM 3102 N N . TRP A 1 423 ? 93.373 51.883 188.527 1.00 30.93 423 TRP A N 1
ATOM 3103 C CA . TRP A 1 423 ? 92.673 52.910 189.282 1.00 33.02 423 TRP A CA 1
ATOM 3104 C C . TRP A 1 423 ? 91.427 53.359 188.518 1.00 32.91 423 TRP A C 1
ATOM 3105 O O . TRP A 1 423 ? 91.376 53.284 187.292 1.00 32.85 423 TRP A O 1
ATOM 3116 N N . SER A 1 424 ? 90.432 53.864 189.253 1.00 32.45 424 SER A N 1
ATOM 3117 C CA . SER A 1 424 ? 89.146 54.200 188.666 1.00 31.51 424 SER A CA 1
ATOM 3118 C C . SER A 1 424 ? 89.225 55.509 187.882 1.00 31.50 424 SER A C 1
ATOM 3119 O O . SER A 1 424 ? 90.018 56.391 188.209 1.00 32.87 424 SER A O 1
ATOM 3122 N N . ARG A 1 425 ? 88.400 55.603 186.831 1.00 28.93 425 ARG A N 1
ATOM 3123 C CA . ARG A 1 425 ? 88.113 56.838 186.108 1.00 28.73 425 ARG A CA 1
ATOM 3124 C C . ARG A 1 425 ? 89.399 57.576 185.735 1.00 27.34 425 ARG A C 1
ATOM 3125 O O . ARG A 1 425 ? 90.330 56.955 185.234 1.00 24.99 425 ARG A O 1
ATOM 3133 N N . GLN A 1 426 ? 89.427 58.896 185.974 1.00 28.92 426 GLN A N 1
ATOM 3134 C CA . GLN A 1 426 ? 90.555 59.746 185.610 1.00 29.93 426 GLN A CA 1
ATOM 3135 C C . GLN A 1 426 ? 91.307 60.265 186.843 1.00 32.28 426 GLN A C 1
ATOM 3136 O O . GLN A 1 426 ? 92.516 60.471 186.769 1.00 32.60 426 GLN A O 1
ATOM 3142 N N . TYR A 1 427 ? 90.611 60.473 187.971 1.00 32.02 427 TYR A N 1
ATOM 3143 C CA . TYR A 1 427 ? 91.278 60.998 189.156 1.00 33.17 427 TYR A CA 1
ATOM 3144 C C . TYR A 1 427 ? 90.822 60.282 190.423 1.00 34.59 427 TYR A C 1
ATOM 3145 O O . TYR A 1 427 ? 89.728 59.725 190.463 1.00 33.38 427 TYR A O 1
ATOM 3154 N N . THR A 1 428 ? 91.660 60.354 191.470 1.00 35.20 428 THR A N 1
ATOM 3155 C CA . THR A 1 428 ? 91.254 60.007 192.825 1.00 36.04 428 THR A CA 1
ATOM 3156 C C . THR A 1 428 ? 91.317 61.273 193.679 1.00 38.25 428 THR A C 1
ATOM 3157 O O . THR A 1 428 ? 92.401 61.776 193.961 1.00 40.59 428 THR A O 1
ATOM 3161 N N . ILE A 1 429 ? 90.141 61.783 194.064 1.00 37.58 429 ILE A N 1
ATOM 3162 C CA . ILE A 1 429 ? 90.015 63.036 194.793 1.00 37.11 429 ILE A CA 1
ATOM 3163 C C . ILE A 1 429 ? 89.917 62.735 196.288 1.00 35.55 429 ILE A C 1
ATOM 3164 O O . ILE A 1 429 ? 89.115 61.902 196.714 1.00 35.88 429 ILE A O 1
ATOM 3169 N N . LEU A 1 430 ? 90.758 63.418 197.076 1.00 35.51 430 LEU A N 1
ATOM 3170 C CA . LEU A 1 430 ? 90.783 63.240 198.521 1.00 33.51 430 LEU A CA 1
ATOM 3171 C C . LEU A 1 430 ? 90.091 64.434 199.172 1.00 32.56 430 LEU A C 1
ATOM 3172 O O . LEU A 1 430 ? 90.205 65.546 198.670 1.00 31.52 430 LEU A O 1
ATOM 3177 N N . PRO A 1 431 ? 89.345 64.249 200.287 1.00 34.54 431 PRO A N 1
ATOM 3178 C CA . PRO A 1 431 ? 88.778 65.374 201.039 1.00 36.44 431 PRO A CA 1
ATOM 3179 C C . PRO A 1 431 ? 89.824 66.435 201.388 1.00 37.26 431 PRO A C 1
ATOM 3180 O O . PRO A 1 431 ? 91.019 66.137 201.452 1.00 38.99 431 PRO A O 1
ATOM 3184 N N . ALA A 1 432 ? 89.357 67.672 201.596 1.00 35.74 432 ALA A N 1
ATOM 3185 C CA . ALA A 1 432 ? 90.203 68.806 201.954 1.00 38.32 432 ALA A CA 1
ATOM 3186 C C . ALA A 1 432 ? 90.852 68.610 203.331 1.00 38.40 432 ALA A C 1
ATOM 3187 O O . ALA A 1 432 ? 90.349 67.866 204.176 1.00 34.87 432 ALA A O 1
ATOM 3189 N N . ILE A 1 433 ? 91.991 69.285 203.544 1.00 40.67 433 ILE A N 1
ATOM 3190 C CA . ILE A 1 433 ? 92.617 69.344 204.858 1.00 40.43 433 ILE A CA 1
ATOM 3191 C C . ILE A 1 433 ? 91.924 70.439 205.663 1.00 40.63 433 ILE A C 1
ATOM 3192 O O . ILE A 1 433 ? 91.829 71.576 205.204 1.00 42.54 433 ILE A O 1
ATOM 3197 N N . TYR A 1 434 ? 91.438 70.066 206.850 1.00 40.61 434 TYR A N 1
ATOM 3198 C CA . TYR A 1 434 ? 90.848 70.992 207.803 1.00 43.45 434 TYR A CA 1
ATOM 3199 C C . TYR A 1 434 ? 91.762 71.091 209.024 1.00 43.73 434 TYR A C 1
ATOM 3200 O O . TYR A 1 434 ? 91.779 70.189 209.863 1.00 42.52 434 TYR A O 1
ATOM 3209 N N . PRO A 1 435 ? 92.572 72.170 209.148 1.00 44.86 435 PRO A N 1
ATOM 3210 C CA . PRO A 1 435 ? 93.491 72.323 210.281 1.00 44.91 435 PRO A CA 1
ATOM 3211 C C . PRO A 1 435 ? 92.803 72.154 211.635 1.00 46.14 435 PRO A C 1
ATOM 3212 O O . PRO A 1 435 ? 91.819 72.834 211.938 1.00 46.45 435 PRO A O 1
ATOM 3216 N N . GLY A 1 436 ? 93.313 71.196 212.419 1.00 47.17 436 GLY A N 1
ATOM 3217 C CA . GLY A 1 436 ? 92.799 70.913 213.749 1.00 47.35 436 GLY A CA 1
ATOM 3218 C C . GLY A 1 436 ? 91.727 69.826 213.756 1.00 50.56 436 GLY A C 1
ATOM 3219 O O . GLY A 1 436 ? 91.387 69.306 214.816 1.00 53.67 436 GLY A O 1
ATOM 3220 N N . GLN A 1 437 ? 91.197 69.481 212.576 1.00 49.44 437 GLN A N 1
ATOM 3221 C CA . GLN A 1 437 ? 90.079 68.550 212.499 1.00 49.17 437 GLN A CA 1
ATOM 3222 C C . GLN A 1 437 ? 90.565 67.158 212.100 1.00 47.56 437 GLN A C 1
ATOM 3223 O O . GLN A 1 437 ? 91.472 67.029 211.280 1.00 48.66 437 GLN A O 1
ATOM 3229 N N . PRO A 1 438 ? 89.961 66.075 212.649 1.00 48.45 438 PRO A N 1
ATOM 3230 C CA . PRO A 1 438 ? 90.309 64.708 212.249 1.00 47.13 438 PRO A CA 1
ATOM 3231 C C . PRO A 1 438 ? 90.041 64.471 210.763 1.00 46.41 438 PRO A C 1
ATOM 3232 O O . PRO A 1 438 ? 89.012 64.896 210.236 1.00 42.36 438 PRO A O 1
ATOM 3236 N N . TYR A 1 439 ? 90.994 63.800 210.101 1.00 45.29 439 TYR A N 1
ATOM 3237 C CA . TYR A 1 439 ? 90.914 63.470 208.686 1.00 43.90 439 TYR A CA 1
ATOM 3238 C C . TYR A 1 439 ? 90.650 61.973 208.541 1.00 43.12 439 TYR A C 1
ATOM 3239 O O . TYR A 1 439 ? 91.254 61.177 209.256 1.00 45.20 439 TYR A O 1
ATOM 3248 N N . SER A 1 440 ? 89.751 61.601 207.615 1.00 40.74 440 SER A N 1
ATOM 3249 C CA . SER A 1 440 ? 89.440 60.200 207.363 1.00 38.91 440 SER A CA 1
ATOM 3250 C C . SER A 1 440 ? 88.804 59.996 205.985 1.00 38.52 440 SER A C 1
ATOM 3251 O O . SER A 1 440 ? 87.724 60.516 205.715 1.00 37.92 440 SER A O 1
ATOM 3254 N N . HIS A 1 441 ? 89.465 59.195 205.136 1.00 38.03 441 HIS A N 1
ATOM 3255 C CA . HIS A 1 441 ? 88.936 58.831 203.828 1.00 39.81 441 HIS A CA 1
ATOM 3256 C C . HIS A 1 441 ? 89.279 57.385 203.482 1.00 38.45 441 HIS A C 1
ATOM 3257 O O . HIS A 1 441 ? 90.428 56.964 203.595 1.00 40.86 441 HIS A O 1
ATOM 3264 N N . ASN A 1 442 ? 88.259 56.645 203.036 1.00 37.78 442 ASN A N 1
ATOM 3265 C CA . ASN A 1 442 ? 88.393 55.249 202.651 1.00 35.41 442 ASN A CA 1
ATOM 3266 C C . ASN A 1 442 ? 88.660 55.139 201.148 1.00 34.22 442 ASN A C 1
ATOM 3267 O O . ASN A 1 442 ? 88.097 55.883 200.355 1.00 31.07 442 ASN A O 1
ATOM 3272 N N . LEU A 1 443 ? 89.530 54.197 200.772 1.00 34.25 443 LEU A N 1
ATOM 3273 C CA . LEU A 1 443 ? 89.729 53.790 199.388 1.00 34.32 443 LEU A CA 1
ATOM 3274 C C . LEU A 1 443 ? 89.371 52.310 199.294 1.00 35.61 443 LEU A C 1
ATOM 3275 O O . LEU A 1 443 ? 89.832 51.508 200.111 1.00 33.63 443 LEU A O 1
ATOM 3280 N N . VAL A 1 444 ? 88.506 51.964 198.331 1.00 33.11 444 VAL A N 1
ATOM 3281 C CA . VAL A 1 444 ? 87.815 50.686 198.414 1.00 34.07 444 VAL A CA 1
ATOM 3282 C C . VAL A 1 444 ? 88.097 49.854 197.165 1.00 34.55 444 VAL A C 1
ATOM 3283 O O . VAL A 1 444 ? 87.919 50.329 196.045 1.00 33.94 444 VAL A O 1
ATOM 3287 N N . GLU A 1 445 ? 88.563 48.620 197.390 1.00 33.27 445 GLU A N 1
ATOM 3288 C CA . GLU A 1 445 ? 88.782 47.649 196.333 1.00 33.78 445 GLU A CA 1
ATOM 3289 C C . GLU A 1 445 ? 87.464 47.410 195.593 1.00 34.02 445 GLU A C 1
ATOM 3290 O O . GLU A 1 445 ? 86.418 47.193 196.210 1.00 29.61 445 GLU A O 1
ATOM 3296 N N . GLY A 1 446 ? 87.525 47.482 194.258 1.00 33.24 446 GLY A N 1
ATOM 3297 C CA . GLY A 1 446 ? 86.342 47.311 193.432 1.00 33.05 446 GLY A CA 1
ATOM 3298 C C . GLY A 1 446 ? 85.726 48.656 193.059 1.00 34.97 446 GLY A C 1
ATOM 3299 O O . GLY A 1 446 ? 84.911 48.734 192.138 1.00 35.24 446 GLY A O 1
ATOM 3300 N N . VAL A 1 447 ? 86.149 49.707 193.777 1.00 34.25 447 VAL A N 1
ATOM 3301 C CA . VAL A 1 447 ? 85.665 51.063 193.558 1.00 32.30 447 VAL A CA 1
ATOM 3302 C C . VAL A 1 447 ? 86.808 51.920 193.013 1.00 32.10 447 VAL A C 1
ATOM 3303 O O . VAL A 1 447 ? 86.755 52.376 191.872 1.00 32.34 447 VAL A O 1
ATOM 3307 N N . ASP A 1 448 ? 87.847 52.124 193.831 1.00 32.26 448 ASP A N 1
ATOM 3308 C CA . ASP A 1 448 ? 88.925 53.047 193.514 1.00 30.45 448 ASP A CA 1
ATOM 3309 C C . ASP A 1 448 ? 90.042 52.330 192.761 1.00 29.75 448 ASP A C 1
ATOM 3310 O O . ASP A 1 448 ? 90.821 52.968 192.060 1.00 30.18 448 ASP A O 1
ATOM 3315 N N . PHE A 1 449 ? 90.142 51.013 192.947 1.00 29.00 449 PHE A N 1
ATOM 3316 C CA . PHE A 1 449 ? 91.185 50.227 192.310 1.00 30.60 449 PHE A CA 1
ATOM 3317 C C . PHE A 1 449 ? 90.817 48.753 192.394 1.00 31.24 449 PHE A C 1
ATOM 3318 O O . PHE A 1 449 ? 90.028 48.357 193.251 1.00 34.30 449 PHE A O 1
ATOM 3326 N N . TRP A 1 450 ? 91.392 47.956 191.489 1.00 31.65 450 TRP A N 1
ATOM 3327 C CA . TRP A 1 450 ? 91.065 46.543 191.403 1.00 32.49 450 TRP A CA 1
ATOM 3328 C C . TRP A 1 450 ? 92.172 45.806 190.660 1.00 31.86 450 TRP A C 1
ATOM 3329 O O . TRP A 1 450 ? 92.959 46.412 189.934 1.00 32.10 450 TRP A O 1
ATOM 3340 N N . ASP A 1 451 ? 92.231 44.494 190.896 1.00 33.09 451 ASP A N 1
ATOM 3341 C CA . ASP A 1 451 ? 93.073 43.580 190.145 1.00 34.39 451 ASP A CA 1
ATOM 3342 C C . ASP A 1 451 ? 92.266 43.072 188.954 1.00 32.41 451 ASP A C 1
ATOM 3343 O O . ASP A 1 451 ? 91.259 42.387 189.140 1.00 32.45 451 ASP A O 1
ATOM 3348 N N . PRO A 1 452 ? 92.667 43.403 187.704 1.00 32.26 452 PRO A N 1
ATOM 3349 C CA . PRO A 1 452 ? 91.913 42.987 186.518 1.00 32.59 452 PRO A CA 1
ATOM 3350 C C . PRO A 1 452 ? 91.546 41.506 186.503 1.00 34.94 452 PRO A C 1
ATOM 3351 O O . PRO A 1 452 ? 90.450 41.150 186.073 1.00 35.87 452 PRO A O 1
ATOM 3355 N N . GLU A 1 453 ? 92.454 40.657 187.005 1.00 36.29 453 GLU A N 1
ATOM 3356 C CA . GLU A 1 453 ? 92.287 39.213 186.924 1.00 36.15 453 GLU A CA 1
ATOM 3357 C C . GLU A 1 453 ? 91.491 38.695 188.119 1.00 37.89 453 GLU A C 1
ATOM 3358 O O . GLU A 1 453 ? 91.110 37.525 188.150 1.00 37.19 453 GLU A O 1
ATOM 3364 N N . GLY A 1 454 ? 91.258 39.570 189.104 1.00 36.47 454 GLY A N 1
ATOM 3365 C CA . GLY A 1 454 ? 90.294 39.286 190.155 1.00 38.63 454 GLY A CA 1
ATOM 3366 C C . GLY A 1 454 ? 90.841 38.396 191.270 1.00 38.42 454 GLY A C 1
ATOM 3367 O O . GLY A 1 454 ? 90.057 37.819 192.022 1.00 35.88 454 GLY A O 1
ATOM 3368 N N . VAL A 1 455 ? 92.175 38.304 191.381 1.00 37.79 455 VAL A N 1
ATOM 3369 C CA . VAL A 1 455 ? 92.793 37.596 192.492 1.00 39.15 455 VAL A CA 1
ATOM 3370 C C . VAL A 1 455 ? 92.651 38.476 193.732 1.00 39.87 455 VAL A C 1
ATOM 3371 O O . VAL A 1 455 ? 92.057 38.055 194.727 1.00 38.85 455 VAL A O 1
ATOM 3375 N N . GLY A 1 456 ? 93.165 39.709 193.639 1.00 35.40 456 GLY A N 1
ATOM 3376 C CA . GLY A 1 456 ? 92.909 40.720 194.645 1.00 36.51 456 GLY A CA 1
ATOM 3377 C C . GLY A 1 456 ? 94.052 41.721 194.759 1.00 38.02 456 GLY A C 1
ATOM 3378 O O . GLY A 1 456 ? 95.164 41.459 194.303 1.00 38.80 456 GLY A O 1
ATOM 3379 N N . ILE A 1 457 ? 93.736 42.867 195.371 1.00 37.81 457 ILE A N 1
ATOM 3380 C CA . ILE A 1 457 ? 94.686 43.894 195.764 1.00 40.69 457 ILE A CA 1
ATOM 3381 C C . ILE A 1 457 ? 95.375 43.434 197.051 1.00 43.59 457 ILE A C 1
ATOM 3382 O O . ILE A 1 457 ? 94.709 43.233 198.066 1.00 42.92 457 ILE A O 1
ATOM 3387 N N . THR A 1 458 ? 96.706 43.280 197.004 1.00 43.86 458 THR A N 1
ATOM 3388 C CA . THR A 1 458 ? 97.447 42.653 198.091 1.00 43.25 458 THR A CA 1
ATOM 3389 C C . THR A 1 458 ? 98.077 43.709 198.995 1.00 45.55 458 THR A C 1
ATOM 3390 O O . THR A 1 458 ? 98.605 43.377 200.053 1.00 45.83 458 THR A O 1
ATOM 3394 N N . GLY A 1 459 ? 98.019 44.975 198.568 1.00 43.88 459 GLY A N 1
ATOM 3395 C CA . GLY A 1 459 ? 98.570 46.059 199.360 1.00 41.81 459 GLY A CA 1
ATOM 3396 C C . GLY A 1 459 ? 98.252 47.423 198.758 1.00 42.99 459 GLY A C 1
ATOM 3397 O O . GLY A 1 459 ? 98.039 47.539 197.553 1.00 38.76 459 GLY A O 1
ATOM 3398 N N . LEU A 1 460 ? 98.189 48.436 199.630 1.00 43.78 460 LEU A N 1
ATOM 3399 C CA . LEU A 1 460 ? 98.211 49.831 199.220 1.00 46.20 460 LEU A CA 1
ATOM 3400 C C . LEU A 1 460 ? 99.190 50.573 200.121 1.00 48.92 460 LEU A C 1
ATOM 3401 O O . LEU A 1 460 ? 99.118 50.457 201.344 1.00 51.97 460 LEU A O 1
ATOM 3406 N N . THR A 1 461 ? 100.088 51.338 199.495 1.00 49.41 461 THR A N 1
ATOM 3407 C CA . THR A 1 461 ? 101.046 52.163 200.213 1.00 48.84 461 THR A CA 1
ATOM 3408 C C . THR A 1 461 ? 101.358 53.393 199.370 1.00 47.85 461 THR A C 1
ATOM 3409 O O . THR A 1 461 ? 100.822 53.548 198.277 1.00 50.41 461 THR A O 1
ATOM 3413 N N . ALA A 1 462 ? 102.211 54.274 199.897 1.00 50.21 462 ALA A N 1
ATOM 3414 C CA . ALA A 1 462 ? 102.497 55.545 199.250 1.00 49.33 462 ALA A CA 1
ATOM 3415 C C . ALA A 1 462 ? 104.005 55.719 199.086 1.00 51.68 462 ALA A C 1
ATOM 3416 O O . ALA A 1 462 ? 104.789 54.962 199.667 1.00 48.14 462 ALA A O 1
ATOM 3418 N N . SER A 1 463 ? 104.380 56.704 198.256 1.00 50.29 463 SER A N 1
ATOM 3419 C CA . SER A 1 463 ? 105.753 57.165 198.122 1.00 49.77 463 SER A CA 1
ATOM 3420 C C . SER A 1 463 ? 105.757 58.630 197.693 1.00 51.56 463 SER A C 1
ATOM 3421 O O . SER A 1 463 ? 104.899 59.058 196.923 1.00 48.23 463 SER A O 1
ATOM 3424 N N . GLY A 1 464 ? 106.734 59.387 198.208 1.00 51.41 464 GLY A N 1
ATOM 3425 C CA . GLY A 1 464 ? 106.763 60.832 198.054 1.00 52.15 464 GLY A CA 1
ATOM 3426 C C . GLY A 1 464 ? 106.663 61.539 199.405 1.00 53.67 464 GLY A C 1
ATOM 3427 O O . GLY A 1 464 ? 107.110 60.998 200.417 1.00 53.05 464 GLY A O 1
ATOM 3428 N N . THR A 1 465 ? 106.048 62.734 199.407 1.00 52.99 465 THR A N 1
ATOM 3429 C CA . THR A 1 465 ? 106.041 63.628 200.557 1.00 54.58 465 THR A CA 1
ATOM 3430 C C . THR A 1 465 ? 104.640 63.704 201.163 1.00 54.41 465 THR A C 1
ATOM 3431 O O . THR A 1 465 ? 103.788 64.450 200.682 1.00 53.84 465 THR A O 1
ATOM 3435 N N . LEU A 1 466 ? 104.439 62.954 202.254 1.00 53.06 466 LEU A N 1
ATOM 3436 C CA . LEU A 1 466 ? 103.144 62.820 202.904 1.00 53.69 466 LEU A CA 1
ATOM 3437 C C . LEU A 1 466 ? 103.116 63.637 204.193 1.00 55.61 466 LEU A C 1
ATOM 3438 O O . LEU A 1 466 ? 104.165 63.901 204.786 1.00 56.94 466 LEU A O 1
ATOM 3443 N N . PRO A 1 467 ? 101.916 64.046 204.679 1.00 52.39 467 PRO A N 1
ATOM 3444 C CA . PRO A 1 467 ? 101.793 64.629 206.017 1.00 49.20 467 PRO A CA 1
ATOM 3445 C C . PRO A 1 467 ? 102.309 63.644 207.066 1.00 49.02 467 PRO A C 1
ATOM 3446 O O . PRO A 1 467 ? 102.027 62.445 206.992 1.00 45.14 467 PRO A O 1
ATOM 3450 N N . ALA A 1 468 ? 103.105 64.163 208.013 1.00 44.40 468 ALA A N 1
ATOM 3451 C CA . ALA A 1 468 ? 103.636 63.375 209.111 1.00 42.91 468 ALA A CA 1
ATOM 3452 C C . ALA A 1 468 ? 102.484 62.792 209.929 1.00 43.29 468 ALA A C 1
ATOM 3453 O O . ALA A 1 468 ? 102.647 61.759 210.585 1.00 41.68 468 ALA A O 1
ATOM 3455 N N . TRP A 1 469 ? 101.325 63.468 209.866 1.00 41.03 469 TRP A N 1
ATOM 3456 C CA . TRP A 1 469 ? 100.161 63.129 210.670 1.00 43.11 469 TRP A CA 1
ATOM 3457 C C . TRP A 1 469 ? 99.325 62.004 210.052 1.00 42.82 469 TRP A C 1
ATOM 3458 O O . TRP A 1 469 ? 98.453 61.462 210.729 1.00 43.50 469 TRP A O 1
ATOM 3469 N N . LEU A 1 470 ? 99.607 61.644 208.790 1.00 43.59 470 LEU A N 1
ATOM 3470 C CA . LEU A 1 470 ? 98.781 60.719 208.023 1.00 42.72 470 LEU A CA 1
ATOM 3471 C C . LEU A 1 470 ? 99.233 59.273 208.245 1.00 44.43 470 LEU A C 1
ATOM 3472 O O . LEU A 1 470 ? 100.418 58.956 208.132 1.00 46.07 470 LEU A O 1
ATOM 3477 N N . THR A 1 471 ? 98.264 58.411 208.591 1.00 43.49 471 THR A N 1
ATOM 3478 C CA . THR A 1 471 ? 98.437 56.964 208.613 1.00 42.42 471 THR A CA 1
ATOM 3479 C C . THR A 1 471 ? 97.610 56.351 207.477 1.00 42.16 471 THR A C 1
ATOM 3480 O O . THR A 1 471 ? 96.540 56.855 207.126 1.00 40.31 471 THR A O 1
ATOM 3484 N N . ILE A 1 472 ? 98.136 55.267 206.899 1.00 39.23 472 ILE A N 1
ATOM 3485 C CA . ILE A 1 472 ? 97.466 54.488 205.871 1.00 39.84 472 ILE A CA 1
ATOM 3486 C C . ILE A 1 472 ? 97.328 53.059 206.390 1.00 39.57 472 ILE A C 1
ATOM 3487 O O . ILE A 1 472 ? 98.313 52.325 206.493 1.00 37.34 472 ILE A O 1
ATOM 3492 N N . SER A 1 473 ? 96.095 52.687 206.747 1.00 38.72 473 SER A N 1
ATOM 3493 C CA . SER A 1 473 ? 95.856 51.392 207.363 1.00 41.97 473 SER A CA 1
ATOM 3494 C C . SER A 1 473 ? 94.730 50.660 206.642 1.00 41.40 473 SER A C 1
ATOM 3495 O O . SER A 1 473 ? 93.934 51.272 205.936 1.00 40.14 473 SER A O 1
ATOM 3498 N N . GLN A 1 474 ? 94.678 49.344 206.851 1.00 42.90 474 GLN A N 1
ATOM 3499 C CA . GLN A 1 474 ? 93.619 48.520 206.297 1.00 46.76 474 GLN A CA 1
ATOM 3500 C C . GLN A 1 474 ? 92.564 48.264 207.377 1.00 46.84 474 GLN A C 1
ATOM 3501 O O . GLN A 1 474 ? 92.811 47.526 208.332 1.00 45.87 474 GLN A O 1
ATOM 3507 N N . THR A 1 475 ? 91.380 48.865 207.197 1.00 45.98 475 THR A N 1
ATOM 3508 C CA . THR A 1 475 ? 90.392 48.955 208.264 1.00 50.06 475 THR A CA 1
ATOM 3509 C C . THR A 1 475 ? 89.331 47.859 208.139 1.00 53.26 475 THR A C 1
ATOM 3510 O O . THR A 1 475 ? 88.622 47.558 209.103 1.00 54.54 475 THR A O 1
ATOM 3514 N N . ALA A 1 476 ? 89.226 47.287 206.935 1.00 48.81 476 ALA A N 1
ATOM 3515 C CA . ALA A 1 476 ? 88.503 46.051 206.679 1.00 46.54 476 ALA A CA 1
ATOM 3516 C C . ALA A 1 476 ? 89.151 45.396 205.463 1.00 44.72 476 ALA A C 1
ATOM 3517 O O . ALA A 1 476 ? 89.952 46.033 204.781 1.00 40.81 476 ALA A O 1
ATOM 3519 N N . THR A 1 477 ? 88.830 44.124 205.210 1.00 43.74 477 THR A N 1
ATOM 3520 C CA . THR A 1 477 ? 89.281 43.486 203.985 1.00 45.87 477 THR A CA 1
ATOM 3521 C C . THR A 1 477 ? 88.784 44.312 202.796 1.00 45.12 477 THR A C 1
ATOM 3522 O O . THR A 1 477 ? 87.579 44.509 202.630 1.00 43.97 477 THR A O 1
ATOM 3526 N N . GLY A 1 478 ? 89.734 44.861 202.026 1.00 43.88 478 GLY A N 1
ATOM 3527 C CA . GLY A 1 478 ? 89.439 45.574 200.791 1.00 41.77 478 GLY A CA 1
ATOM 3528 C C . GLY A 1 478 ? 89.264 47.081 200.973 1.00 39.71 478 GLY A C 1
ATOM 3529 O O . GLY A 1 478 ? 89.096 47.809 199.993 1.00 36.77 478 GLY A O 1
ATOM 3530 N N . THR A 1 479 ? 89.308 47.545 202.226 1.00 36.39 479 THR A N 1
ATOM 3531 C CA . THR A 1 479 ? 89.192 48.967 202.507 1.00 36.49 479 THR A CA 1
ATOM 3532 C C . THR A 1 479 ? 90.475 49.477 203.159 1.00 38.49 479 THR A C 1
ATOM 3533 O O . THR A 1 479 ? 90.904 48.963 204.190 1.00 39.87 479 THR A O 1
ATOM 3537 N N . TRP A 1 480 ? 91.082 50.488 202.530 1.00 38.56 480 TRP A N 1
ATOM 3538 C CA . TRP A 1 480 ? 92.184 51.222 203.127 1.00 39.16 480 TRP A CA 1
ATOM 3539 C C . TRP A 1 480 ? 91.677 52.591 203.571 1.00 39.68 480 TRP A C 1
ATOM 3540 O O . TRP A 1 480 ? 90.745 53.133 202.978 1.00 38.33 480 TRP A O 1
ATOM 3551 N N . THR A 1 481 ? 92.286 53.121 204.636 1.00 39.41 481 THR A N 1
ATOM 3552 C CA . THR A 1 481 ? 91.885 54.392 205.216 1.00 39.28 481 THR A CA 1
ATOM 3553 C C . THR A 1 481 ? 93.107 55.290 205.356 1.00 39.45 481 THR A C 1
ATOM 3554 O O . THR A 1 481 ? 94.141 54.875 205.872 1.00 39.36 481 THR A O 1
ATOM 3558 N N . LEU A 1 482 ? 92.959 56.515 204.850 1.00 41.69 482 LEU A N 1
ATOM 3559 C CA . LEU A 1 482 ? 93.872 57.614 205.091 1.00 39.84 482 LEU A CA 1
ATOM 3560 C C . LEU A 1 482 ? 93.287 58.416 206.248 1.00 42.50 482 LEU A C 1
ATOM 3561 O O . LEU A 1 482 ? 92.179 58.949 206.136 1.00 39.63 482 LEU A O 1
ATOM 3566 N N . SER A 1 483 ? 94.020 58.459 207.368 1.00 40.25 483 SER A N 1
ATOM 3567 C CA . SER A 1 483 ? 93.508 59.133 208.549 1.00 41.78 483 SER A CA 1
ATOM 3568 C C . SER A 1 483 ? 94.635 59.729 209.388 1.00 40.31 483 SER A C 1
ATOM 3569 O O . SER A 1 483 ? 95.803 59.377 209.235 1.00 39.22 483 SER A O 1
ATOM 3572 N N . GLY A 1 484 ? 94.225 60.632 210.282 1.00 42.43 484 GLY A N 1
ATOM 3573 C CA . GLY A 1 484 ? 95.088 61.392 211.167 1.00 47.16 484 GLY A CA 1
ATOM 3574 C C . GLY A 1 484 ? 94.402 62.698 211.558 1.00 47.98 484 GLY A C 1
ATOM 3575 O O . GLY A 1 484 ? 93.247 62.918 211.196 1.00 46.23 484 GLY A O 1
ATOM 3576 N N . THR A 1 485 ? 95.118 63.547 212.303 1.00 48.25 485 THR A N 1
ATOM 3577 C CA . THR A 1 485 ? 94.637 64.887 212.592 1.00 50.17 485 THR A CA 1
ATOM 3578 C C . THR A 1 485 ? 95.726 65.891 212.238 1.00 53.62 485 THR A C 1
ATOM 3579 O O . THR A 1 485 ? 96.785 65.898 212.862 1.00 58.03 485 THR A O 1
ATOM 3583 N N . PRO A 1 486 ? 95.510 66.757 211.220 1.00 54.99 486 PRO A N 1
ATOM 3584 C CA . PRO A 1 486 ? 96.431 67.860 210.953 1.00 55.71 486 PRO A CA 1
ATOM 3585 C C . PRO A 1 486 ? 96.396 68.796 212.159 1.00 57.05 486 PRO A C 1
ATOM 3586 O O . PRO A 1 486 ? 95.331 69.001 212.742 1.00 57.39 486 PRO A O 1
ATOM 3590 N N . PRO A 1 487 ? 97.550 69.356 212.593 1.00 58.83 487 PRO A N 1
ATOM 3591 C CA . PRO A 1 487 ? 97.558 70.424 213.595 1.00 59.92 487 PRO A CA 1
ATOM 3592 C C . PRO A 1 487 ? 96.895 71.684 213.041 1.00 58.26 487 PRO A C 1
ATOM 3593 O O . PRO A 1 487 ? 96.724 71.807 211.827 1.00 54.85 487 PRO A O 1
ATOM 3597 N N . VAL A 1 488 ? 96.543 72.607 213.948 1.00 55.88 488 VAL A N 1
ATOM 3598 C CA . VAL A 1 488 ? 95.897 73.874 213.625 1.00 55.23 488 VAL A CA 1
ATOM 3599 C C . VAL A 1 488 ? 96.815 74.701 212.722 1.00 54.44 488 VAL A C 1
ATOM 3600 O O . VAL A 1 488 ? 96.342 75.510 211.926 1.00 57.09 488 VAL A O 1
ATOM 3604 N N . SER A 1 489 ? 98.127 74.468 212.843 1.00 57.45 489 SER A N 1
ATOM 3605 C CA . SER A 1 489 ? 99.149 75.242 212.151 1.00 61.47 489 SER A CA 1
ATOM 3606 C C . SER A 1 489 ? 99.434 74.695 210.749 1.00 62.35 489 SER A C 1
ATOM 3607 O O . SER A 1 489 ? 100.259 75.260 210.031 1.00 60.48 489 SER A O 1
ATOM 3610 N N . GLU A 1 490 ? 98.757 73.598 210.369 1.00 62.00 490 GLU A N 1
ATOM 3611 C CA . GLU A 1 490 ? 98.914 72.995 209.049 1.00 58.45 490 GLU A CA 1
ATOM 3612 C C . GLU A 1 490 ? 98.346 73.940 207.991 1.00 54.49 490 GLU A C 1
ATOM 3613 O O . GLU A 1 490 ? 97.196 74.366 208.082 1.00 51.34 490 GLU A O 1
ATOM 3619 N N . ALA A 1 491 ? 99.184 74.262 206.998 1.00 54.48 491 ALA A N 1
ATOM 3620 C CA . ALA A 1 491 ? 98.870 75.258 205.986 1.00 55.35 491 ALA A CA 1
ATOM 3621 C C . ALA A 1 491 ? 99.528 74.889 204.657 1.00 54.88 491 ALA A C 1
ATOM 3622 O O . ALA A 1 491 ? 99.575 75.704 203.739 1.00 53.92 491 ALA A O 1
ATOM 3624 N N . SER A 1 492 ? 100.032 73.656 204.558 1.00 55.20 492 SER A N 1
ATOM 3625 C CA . SER A 1 492 ? 100.691 73.228 203.336 1.00 62.32 492 SER A CA 1
ATOM 3626 C C . SER A 1 492 ? 99.817 72.241 202.564 1.00 63.47 492 SER A C 1
ATOM 3627 O O . SER A 1 492 ? 99.041 71.487 203.152 1.00 63.58 492 SER A O 1
ATOM 3630 N N . ASN A 1 493 ? 99.967 72.263 201.235 1.00 63.70 493 ASN A N 1
ATOM 3631 C CA . ASN A 1 493 ? 99.339 71.295 200.351 1.00 60.80 493 ASN A CA 1
ATOM 3632 C C . ASN A 1 493 ? 100.261 70.082 200.199 1.00 58.96 493 ASN A C 1
ATOM 3633 O O . ASN A 1 493 ? 101.405 70.101 200.654 1.00 54.83 493 ASN A O 1
ATOM 3638 N N . TYR A 1 494 ? 99.745 69.006 199.592 1.00 52.37 494 TYR A N 1
ATOM 3639 C CA . TYR A 1 494 ? 100.553 67.814 199.390 1.00 52.80 494 TYR A CA 1
ATOM 3640 C C . TYR A 1 494 ? 100.302 67.230 198.001 1.00 52.35 494 TYR A C 1
ATOM 3641 O O . TYR A 1 494 ? 99.210 67.351 197.451 1.00 55.10 494 TYR A O 1
ATOM 3650 N N . THR A 1 495 ? 101.348 66.609 197.447 1.00 49.02 495 THR A N 1
ATOM 3651 C CA . THR A 1 495 ? 101.276 65.855 196.210 1.00 47.21 495 THR A CA 1
ATOM 3652 C C . THR A 1 495 ? 102.135 64.606 196.371 1.00 48.61 495 THR A C 1
ATOM 3653 O O . THR A 1 495 ? 103.343 64.702 196.596 1.00 48.16 495 THR A O 1
ATOM 3657 N N . PHE A 1 496 ? 101.500 63.436 196.255 1.00 47.00 496 PHE A N 1
ATOM 3658 C CA . PHE A 1 496 ? 102.221 62.181 196.385 1.00 48.77 496 PHE A CA 1
ATOM 3659 C C . PHE A 1 496 ? 101.523 61.077 195.590 1.00 49.29 496 PHE A C 1
ATOM 3660 O O . PHE A 1 496 ? 100.421 61.260 195.075 1.00 49.81 496 PHE A O 1
ATOM 3668 N N . GLU A 1 497 ? 102.198 59.928 195.515 1.00 48.94 497 GLU A N 1
ATOM 3669 C CA . GLU A 1 497 ? 101.737 58.780 194.762 1.00 52.34 497 GLU A CA 1
ATOM 3670 C C . GLU A 1 497 ? 101.108 57.787 195.734 1.00 51.29 497 GLU A C 1
ATOM 3671 O O . GLU A 1 497 ? 101.677 57.516 196.790 1.00 47.17 497 GLU A O 1
ATOM 3677 N N . LEU A 1 498 ? 99.927 57.266 195.370 1.00 48.01 498 LEU A N 1
ATOM 3678 C CA . LEU A 1 498 ? 99.420 56.055 195.995 1.00 44.98 498 LEU A CA 1
ATOM 3679 C C . LEU A 1 498 ? 99.771 54.864 195.109 1.00 44.29 498 LEU A C 1
ATOM 3680 O O . LEU A 1 498 ? 99.758 54.976 193.887 1.00 47.19 498 LEU A O 1
ATOM 3685 N N . MET A 1 499 ? 100.082 53.725 195.734 1.00 42.83 499 MET A N 1
ATOM 3686 C CA . MET A 1 499 ? 100.544 52.569 194.986 1.00 44.41 499 MET A CA 1
ATOM 3687 C C . MET A 1 499 ? 99.721 51.331 195.336 1.00 44.84 499 MET A C 1
ATOM 3688 O O . MET A 1 499 ? 99.790 50.806 196.450 1.00 42.37 499 MET A O 1
ATOM 3693 N N . ALA A 1 500 ? 98.944 50.866 194.354 1.00 39.99 500 ALA A N 1
ATOM 3694 C CA . ALA A 1 500 ? 98.114 49.693 194.552 1.00 39.25 500 ALA A CA 1
ATOM 3695 C C . ALA A 1 500 ? 98.858 48.472 194.027 1.00 40.16 500 ALA A C 1
ATOM 3696 O O . ALA A 1 500 ? 99.489 48.538 192.977 1.00 40.76 500 ALA A O 1
ATOM 3698 N N . GLN A 1 501 ? 98.766 47.363 194.769 1.00 37.77 501 GLN A N 1
ATOM 3699 C CA . GLN A 1 501 ? 99.556 46.186 194.469 1.00 38.84 501 GLN A CA 1
ATOM 3700 C C . GLN A 1 501 ? 98.636 44.985 194.293 1.00 37.29 501 GLN A C 1
ATOM 3701 O O . GLN A 1 501 ? 97.643 44.848 195.007 1.00 36.46 501 GLN A O 1
ATOM 3707 N N . ASP A 1 502 ? 98.999 44.126 193.332 1.00 36.37 502 ASP A N 1
ATOM 3708 C CA . ASP A 1 502 ? 98.483 42.770 193.235 1.00 35.79 502 ASP A CA 1
ATOM 3709 C C . ASP A 1 502 ? 99.651 41.823 192.962 1.00 35.17 502 ASP A C 1
ATOM 3710 O O . ASP A 1 502 ? 100.811 42.242 192.949 1.00 33.48 502 ASP A O 1
ATOM 3715 N N . SER A 1 503 ? 99.336 40.548 192.724 1.00 34.93 503 SER A N 1
ATOM 3716 C CA . SER A 1 503 ? 100.359 39.527 192.562 1.00 40.91 503 SER A CA 1
ATOM 3717 C C . SER A 1 503 ? 101.308 39.865 191.410 1.00 44.04 503 SER A C 1
ATOM 3718 O O . SER A 1 503 ? 102.391 39.291 191.332 1.00 47.17 503 SER A O 1
ATOM 3721 N N . ASP A 1 504 ? 100.901 40.809 190.544 1.00 50.38 504 ASP A N 1
ATOM 3722 C CA . ASP A 1 504 ? 101.551 41.083 189.266 1.00 48.96 504 ASP A CA 1
ATOM 3723 C C . ASP A 1 504 ? 102.420 42.343 189.335 1.00 44.66 504 ASP A C 1
ATOM 3724 O O . ASP A 1 504 ? 103.254 42.563 188.460 1.00 41.92 504 ASP A O 1
ATOM 3729 N N . GLY A 1 505 ? 102.207 43.191 190.349 1.00 44.91 505 GLY A N 1
ATOM 3730 C CA . GLY A 1 505 ? 102.998 44.409 190.472 1.00 42.39 505 GLY A CA 1
ATOM 3731 C C . GLY A 1 505 ? 102.191 45.586 191.013 1.00 43.22 505 GLY A C 1
ATOM 3732 O O . GLY A 1 505 ? 101.136 45.391 191.613 1.00 46.73 505 GLY A O 1
ATOM 3733 N N . VAL A 1 506 ? 102.711 46.801 190.796 1.00 40.28 506 VAL A N 1
ATOM 3734 C CA . VAL A 1 506 ? 102.156 48.020 191.360 1.00 44.51 506 VAL A CA 1
ATOM 3735 C C . VAL A 1 506 ? 101.729 48.962 190.235 1.00 46.10 506 VAL A C 1
ATOM 3736 O O . VAL A 1 506 ? 102.342 48.979 189.169 1.00 49.51 506 VAL A O 1
ATOM 3740 N N . THR A 1 507 ? 100.688 49.762 190.508 1.00 43.97 507 THR A N 1
ATOM 3741 C CA . THR A 1 507 ? 100.282 50.871 189.658 1.00 44.76 507 THR A CA 1
ATOM 3742 C C . THR A 1 507 ? 100.101 52.107 190.533 1.00 43.85 507 THR A C 1
ATOM 3743 O O . THR A 1 507 ? 99.463 52.029 191.583 1.00 44.06 507 THR A O 1
ATOM 3747 N N . ASN A 1 508 ? 100.641 53.236 190.061 1.00 43.33 508 ASN A N 1
ATOM 3748 C CA . ASN A 1 508 ? 100.680 54.485 190.801 1.00 46.40 508 ASN A CA 1
ATOM 3749 C C . ASN A 1 508 ? 99.539 55.390 190.351 1.00 46.24 508 ASN A C 1
ATOM 3750 O O . ASN A 1 508 ? 99.151 55.385 189.186 1.00 46.65 508 ASN A O 1
ATOM 3755 N N . ARG A 1 509 ? 99.048 56.200 191.292 1.00 44.53 509 ARG A N 1
ATOM 3756 C CA . ARG A 1 509 ? 98.085 57.252 191.022 1.00 43.64 509 ARG A CA 1
ATOM 3757 C C . ARG A 1 509 ? 98.474 58.455 191.876 1.00 45.90 509 ARG A C 1
ATOM 3758 O O . ARG A 1 509 ? 98.645 58.324 193.087 1.00 47.19 509 ARG A O 1
ATOM 3766 N N . GLU A 1 510 ? 98.653 59.607 191.223 1.00 43.99 510 GLU A N 1
ATOM 3767 C CA . GLU A 1 510 ? 98.995 60.837 191.916 1.00 48.02 510 GLU A CA 1
ATOM 3768 C C . GLU A 1 510 ? 97.743 61.400 192.584 1.00 48.64 510 GLU A C 1
ATOM 3769 O O . GLU A 1 510 ? 96.725 61.604 191.927 1.00 49.17 510 GLU A O 1
ATOM 3775 N N . VAL A 1 511 ? 97.844 61.655 193.895 1.00 46.29 511 VAL A N 1
ATOM 3776 C CA . VAL A 1 511 ? 96.760 62.234 194.674 1.00 44.61 511 VAL A CA 1
ATOM 3777 C C . VAL A 1 511 ? 97.249 63.527 195.323 1.00 44.87 511 VAL A C 1
ATOM 3778 O O . VAL A 1 511 ? 98.436 63.672 195.621 1.00 42.47 511 VAL A O 1
ATOM 3782 N N . LYS A 1 512 ? 96.306 64.450 195.540 1.00 44.87 512 LYS A N 1
ATOM 3783 C CA . LYS A 1 512 ? 96.589 65.753 196.114 1.00 47.08 512 LYS A CA 1
ATOM 3784 C C . LYS A 1 512 ? 95.805 65.929 197.413 1.00 48.22 512 LYS A C 1
ATOM 3785 O O . LYS A 1 512 ? 94.767 65.298 197.615 1.00 44.56 512 LYS A O 1
ATOM 3791 N N . LEU A 1 513 ? 96.355 66.773 198.298 1.00 48.17 513 LEU A N 1
ATOM 3792 C CA . LEU A 1 513 ? 95.695 67.251 199.502 1.00 47.34 513 LEU A CA 1
ATOM 3793 C C . LEU A 1 513 ? 95.798 68.770 199.515 1.00 48.14 513 LEU A C 1
ATOM 3794 O O . LEU A 1 513 ? 96.869 69.312 199.252 1.00 51.84 513 LEU A O 1
ATOM 3799 N N . GLU A 1 514 ? 94.679 69.439 199.812 1.00 46.04 514 GLU A N 1
ATOM 3800 C CA . GLU A 1 514 ? 94.631 70.891 199.783 1.00 44.76 514 GLU A CA 1
ATOM 3801 C C . GLU A 1 514 ? 93.921 71.408 201.032 1.00 48.37 514 GLU A C 1
ATOM 3802 O O . GLU A 1 514 ? 92.913 70.843 201.462 1.00 46.19 514 GLU A O 1
ATOM 3804 N N . VAL A 1 515 ? 94.469 72.489 201.605 1.00 49.97 515 VAL A N 1
ATOM 3805 C CA . VAL A 1 515 ? 93.910 73.119 202.791 1.00 49.33 515 VAL A CA 1
ATOM 3806 C C . VAL A 1 515 ? 92.632 73.846 202.384 1.00 48.18 515 VAL A C 1
ATOM 3807 O O . VAL A 1 515 ? 92.626 74.585 201.400 1.00 46.70 515 VAL A O 1
ATOM 3811 N N . ILE A 1 516 ? 91.567 73.624 203.167 1.00 48.92 516 ILE A N 1
ATOM 3812 C CA . ILE A 1 516 ? 90.260 74.215 202.930 1.00 51.14 516 ILE A CA 1
ATOM 3813 C C . ILE A 1 516 ? 90.389 75.736 202.910 1.00 55.35 516 ILE A C 1
ATOM 3814 O O . ILE A 1 516 ? 91.291 76.302 203.526 1.00 55.63 516 ILE A O 1
ATOM 3819 N N . SER A 1 517 ? 89.473 76.376 202.178 1.00 59.20 517 SER A N 1
ATOM 3820 C CA . SER A 1 517 ? 89.403 77.822 202.076 1.00 58.16 517 SER A CA 1
ATOM 3821 C C . SER A 1 517 ? 87.954 78.252 202.273 1.00 56.93 517 SER A C 1
ATOM 3822 O O . SER A 1 517 ? 87.123 78.068 201.386 1.00 60.35 517 SER A O 1
ATOM 3825 N N . HIS A 1 518 ? 87.662 78.815 203.449 1.00 54.46 518 HIS A N 1
ATOM 3826 C CA . HIS A 1 518 ? 86.302 79.181 203.813 1.00 53.89 518 HIS A CA 1
ATOM 3827 C C . HIS A 1 518 ? 85.823 80.357 202.969 1.00 54.89 518 HIS A C 1
ATOM 3828 O O . HIS A 1 518 ? 86.622 81.203 202.579 1.00 59.16 518 HIS A O 1
ATOM 3835 N N . PRO A 1 519 ? 84.506 80.450 202.666 1.00 54.31 519 PRO A N 1
ATOM 3836 C CA . PRO A 1 519 ? 83.965 81.597 201.938 1.00 53.09 519 PRO A CA 1
ATOM 3837 C C . PRO A 1 519 ? 83.881 82.801 202.871 1.00 56.26 519 PRO A C 1
ATOM 3838 O O . PRO A 1 519 ? 83.780 82.640 204.088 1.00 55.52 519 PRO A O 1
ATOM 3842 N N . ALA A 1 520 ? 83.924 84.004 202.287 1.00 57.40 520 ALA A N 1
ATOM 3843 C CA . ALA A 1 520 ? 83.741 85.231 203.046 1.00 54.87 520 ALA A CA 1
ATOM 3844 C C . ALA A 1 520 ? 82.260 85.409 203.374 1.00 53.47 520 ALA A C 1
ATOM 3845 O O . ALA A 1 520 ? 81.401 84.817 202.721 1.00 53.47 520 ALA A O 1
ATOM 3847 N N . GLY A 1 521 ? 81.977 86.211 204.407 1.00 51.77 521 GLY A N 1
ATOM 3848 C CA . GLY A 1 521 ? 80.613 86.527 204.799 1.00 49.68 521 GLY A CA 1
ATOM 3849 C C . GLY A 1 521 ? 80.120 85.660 205.956 1.00 49.31 521 GLY A C 1
ATOM 3850 O O . GLY A 1 521 ? 79.003 85.844 206.437 1.00 46.32 521 GLY A O 1
ATOM 3851 N N . PHE A 1 522 ? 80.969 84.724 206.399 1.00 50.40 522 PHE A N 1
ATOM 3852 C CA . PHE A 1 522 ? 80.602 83.787 207.450 1.00 50.11 522 PHE A CA 1
ATOM 3853 C C . PHE A 1 522 ? 81.589 83.873 208.610 1.00 51.25 522 PHE A C 1
ATOM 3854 O O . PHE A 1 522 ? 82.803 83.949 208.407 1.00 49.29 522 PHE A O 1
ATOM 3862 N N . THR A 1 523 ? 81.035 83.823 209.826 1.00 49.16 523 THR A N 1
ATOM 3863 C CA . THR A 1 523 ? 81.805 83.865 211.057 1.00 48.55 523 THR A CA 1
ATOM 3864 C C . THR A 1 523 ? 81.768 82.480 211.694 1.00 45.10 523 THR A C 1
ATOM 3865 O O . THR A 1 523 ? 80.696 81.986 212.023 1.00 45.41 523 THR A O 1
ATOM 3869 N N . ASN A 1 524 ? 82.949 81.869 211.849 1.00 44.65 524 ASN A N 1
ATOM 3870 C CA . ASN A 1 524 ? 83.098 80.584 212.515 1.00 43.91 524 ASN A CA 1
ATOM 3871 C C . ASN A 1 524 ? 82.698 80.735 213.982 1.00 46.26 524 ASN A C 1
ATOM 3872 O O . ASN A 1 524 ? 83.301 81.521 214.708 1.00 49.07 524 ASN A O 1
ATOM 3877 N N . PRO A 1 525 ? 81.665 80.005 214.467 1.00 46.09 525 PRO A N 1
ATOM 3878 C CA . PRO A 1 525 ? 81.291 80.064 215.883 1.00 45.85 525 PRO A CA 1
ATOM 3879 C C . PRO A 1 525 ? 82.250 79.298 216.798 1.00 48.46 525 PRO A C 1
ATOM 3880 O O . PRO A 1 525 ? 82.126 79.352 218.020 1.00 48.20 525 PRO A O 1
ATOM 3884 N N . GLY A 1 526 ? 83.201 78.577 216.192 1.00 48.65 526 GLY A N 1
ATOM 3885 C CA . GLY A 1 526 ? 84.286 77.936 216.919 1.00 46.73 526 GLY A CA 1
ATOM 3886 C C . GLY A 1 526 ? 83.882 76.627 217.600 1.00 45.88 526 GLY A C 1
ATOM 3887 O O . GLY A 1 526 ? 84.737 75.950 218.164 1.00 46.70 526 GLY A O 1
ATOM 3888 N N . ASP A 1 527 ? 82.592 76.267 217.544 1.00 41.82 527 ASP A N 1
ATOM 3889 C CA . ASP A 1 527 ? 82.118 75.099 218.274 1.00 42.69 527 ASP A CA 1
ATOM 3890 C C . ASP A 1 527 ? 81.611 74.003 217.325 1.00 43.53 527 ASP A C 1
ATOM 3891 O O . ASP A 1 527 ? 81.184 72.943 217.778 1.00 42.70 527 ASP A O 1
ATOM 3896 N N . GLY A 1 528 ? 81.638 74.272 216.013 1.00 45.24 528 GLY A N 1
ATOM 3897 C CA . GLY A 1 528 ? 81.229 73.298 215.011 1.00 43.81 528 GLY A CA 1
ATOM 3898 C C . GLY A 1 528 ? 79.793 73.487 214.515 1.00 41.30 528 GLY A C 1
ATOM 3899 O O . GLY A 1 528 ? 79.345 72.743 213.646 1.00 40.95 528 GLY A O 1
ATOM 3900 N N . THR A 1 529 ? 79.082 74.484 215.058 1.00 40.30 529 THR A N 1
ATOM 3901 C CA . THR A 1 529 ? 77.694 74.739 214.695 1.00 39.69 529 THR A CA 1
ATOM 3902 C C . THR A 1 529 ? 77.627 75.201 213.239 1.00 41.28 529 THR A C 1
ATOM 3903 O O . THR A 1 529 ? 78.395 76.074 212.824 1.00 39.88 529 THR A O 1
ATOM 3907 N N . PRO A 1 530 ? 76.730 74.620 212.405 1.00 40.67 530 PRO A N 1
ATOM 3908 C CA . PRO A 1 530 ? 76.505 75.133 211.053 1.00 40.28 530 PRO A CA 1
ATOM 3909 C C . PRO A 1 530 ? 75.662 76.401 211.172 1.00 40.08 530 PRO A C 1
ATOM 3910 O O . PRO A 1 530 ? 74.780 76.462 212.024 1.00 38.12 530 PRO A O 1
ATOM 3914 N N . VAL A 1 531 ? 75.955 77.398 210.322 1.00 40.19 531 VAL A N 1
ATOM 3915 C CA . VAL A 1 531 ? 75.440 78.753 210.485 1.00 41.23 531 VAL A CA 1
ATOM 3916 C C . VAL A 1 531 ? 74.780 79.244 209.196 1.00 41.92 531 VAL A C 1
ATOM 3917 O O . VAL A 1 531 ? 75.231 78.922 208.101 1.00 42.03 531 VAL A O 1
ATOM 3921 N N . TRP A 1 532 ? 73.729 80.060 209.349 1.00 42.72 532 TRP A N 1
ATOM 3922 C CA . TRP A 1 532 ? 73.119 80.785 208.243 1.00 44.21 532 TRP A CA 1
ATOM 3923 C C . TRP A 1 532 ? 73.890 82.078 207.962 1.00 45.01 532 TRP A C 1
ATOM 3924 O O . TRP A 1 532 ? 74.657 82.543 208.802 1.00 45.46 532 TRP A O 1
ATOM 3935 N N . PHE A 1 533 ? 73.677 82.652 206.768 1.00 44.66 533 PHE A N 1
ATOM 3936 C CA . PHE A 1 533 ? 74.363 83.867 206.350 1.00 44.13 533 PHE A CA 1
ATOM 3937 C C . PHE A 1 533 ? 73.899 85.057 207.194 1.00 42.54 533 PHE A C 1
ATOM 3938 O O . PHE A 1 533 ? 74.723 85.830 207.678 1.00 38.68 533 PHE A O 1
ATOM 3946 N N . SER A 1 534 ? 72.579 85.181 207.372 1.00 42.31 534 SER A N 1
ATOM 3947 C CA . SER A 1 534 ? 72.002 86.247 208.174 1.00 43.87 534 SER A CA 1
ATOM 3948 C C . SER A 1 534 ? 70.641 85.834 208.728 1.00 44.78 534 SER A C 1
ATOM 3949 O O . SER A 1 534 ? 70.106 84.776 208.393 1.00 42.45 534 SER A O 1
ATOM 3952 N N . ASN A 1 535 ? 70.099 86.707 209.584 1.00 44.53 535 ASN A N 1
ATOM 3953 C CA . ASN A 1 535 ? 68.839 86.503 210.272 1.00 46.46 535 ASN A CA 1
ATOM 3954 C C . ASN A 1 535 ? 68.226 87.873 210.554 1.00 49.59 535 ASN A C 1
ATOM 3955 O O . ASN A 1 535 ? 68.754 88.619 211.375 1.00 48.34 535 ASN A O 1
ATOM 3960 N N . PRO A 1 536 ? 67.103 88.255 209.897 1.00 51.62 536 PRO A N 1
ATOM 3961 C CA . PRO A 1 536 ? 66.427 87.400 208.919 1.00 51.21 536 PRO A CA 1
ATOM 3962 C C . PRO A 1 536 ? 67.093 87.337 207.545 1.00 52.02 536 PRO A C 1
ATOM 3963 O O . PRO A 1 536 ? 68.176 87.885 207.335 1.00 49.66 536 PRO A O 1
ATOM 3967 N N . MET A 1 537 ? 66.432 86.617 206.631 1.00 53.60 537 MET A N 1
ATOM 3968 C CA . MET A 1 537 ? 66.846 86.480 205.245 1.00 51.14 537 MET A CA 1
ATOM 3969 C C . MET A 1 537 ? 65.647 86.772 204.358 1.00 47.70 537 MET A C 1
ATOM 3970 O O . MET A 1 537 ? 64.673 86.022 204.362 1.00 51.38 537 MET A O 1
ATOM 3975 N N . VAL A 1 538 ? 65.729 87.880 203.620 1.00 46.38 538 VAL A N 1
ATOM 3976 C CA . VAL A 1 538 ? 64.656 88.309 202.738 1.00 45.71 538 VAL A CA 1
ATOM 3977 C C . VAL A 1 538 ? 64.955 87.743 201.351 1.00 45.84 538 VAL A C 1
ATOM 3978 O O . VAL A 1 538 ? 66.003 88.019 200.774 1.00 46.47 538 VAL A O 1
ATOM 3982 N N . LEU A 1 539 ? 64.047 86.908 200.841 1.00 46.22 539 LEU A N 1
ATOM 3983 C CA . LEU A 1 539 ? 64.234 86.328 199.521 1.00 45.70 539 LEU A CA 1
ATOM 3984 C C . LEU A 1 539 ? 63.384 87.106 198.522 1.00 45.56 539 LEU A C 1
ATOM 3985 O O . LEU A 1 539 ? 62.595 87.959 198.918 1.00 43.27 539 LEU A O 1
ATOM 3990 N N . ALA A 1 540 ? 63.564 86.806 197.229 1.00 46.74 540 ALA A N 1
ATOM 3991 C CA . ALA A 1 540 ? 62.777 87.429 196.176 1.00 48.38 540 ALA A CA 1
ATOM 3992 C C . ALA A 1 540 ? 61.298 87.126 196.404 1.00 47.80 540 ALA A C 1
ATOM 3993 O O . ALA A 1 540 ? 60.949 86.069 196.931 1.00 46.93 540 ALA A O 1
ATOM 3995 N N . LYS A 1 541 ? 60.445 88.071 195.996 1.00 48.21 541 LYS A N 1
ATOM 3996 C CA . LYS A 1 541 ? 59.028 88.024 196.310 1.00 47.26 541 LYS A CA 1
ATOM 3997 C C . LYS A 1 541 ? 58.329 86.980 195.441 1.00 48.07 541 LYS A C 1
ATOM 3998 O O . LYS A 1 541 ? 58.700 86.767 194.288 1.00 52.09 541 LYS A O 1
ATOM 4002 N N . ALA A 1 542 ? 57.328 86.318 196.035 1.00 47.27 542 ALA A N 1
ATOM 4003 C CA . ALA A 1 542 ? 56.469 85.368 195.348 1.00 46.72 542 ALA A CA 1
ATOM 4004 C C . ALA A 1 542 ? 55.282 86.115 194.746 1.00 44.52 542 ALA A C 1
ATOM 4005 O O . ALA A 1 542 ? 55.072 87.285 195.044 1.00 46.88 542 ALA A O 1
ATOM 4007 N N . THR A 1 543 ? 54.533 85.423 193.882 1.00 45.19 543 THR A N 1
ATOM 4008 C CA . THR A 1 543 ? 53.274 85.909 193.342 1.00 44.13 543 THR A CA 1
ATOM 4009 C C . THR A 1 543 ? 52.230 84.814 193.530 1.00 47.67 543 THR A C 1
ATOM 4010 O O . THR A 1 543 ? 52.510 83.644 193.273 1.00 46.61 543 THR A O 1
ATOM 4014 N N . ALA A 1 544 ? 51.037 85.200 194.003 1.00 48.32 544 ALA A N 1
ATOM 4015 C CA . ALA A 1 544 ? 49.943 84.260 194.184 1.00 45.89 544 ALA A CA 1
ATOM 4016 C C . ALA A 1 544 ? 49.628 83.592 192.849 1.00 46.85 544 ALA A C 1
ATOM 4017 O O . ALA A 1 544 ? 49.658 84.247 191.812 1.00 49.69 544 ALA A O 1
ATOM 4019 N N . LEU A 1 545 ? 49.337 82.287 192.894 1.00 48.49 545 LEU A N 1
ATOM 4020 C CA . LEU A 1 545 ? 48.940 81.519 191.721 1.00 49.87 545 LEU A CA 1
ATOM 4021 C C . LEU A 1 545 ? 50.078 81.508 190.698 1.00 49.67 545 LEU A C 1
ATOM 4022 O O . LEU A 1 545 ? 49.845 81.621 189.496 1.00 48.74 545 LEU A O 1
ATOM 4027 N N . LYS A 1 546 ? 51.312 81.392 191.201 1.00 48.67 546 LYS A N 1
ATOM 4028 C CA . LYS A 1 546 ? 52.504 81.271 190.378 1.00 48.53 546 LYS A CA 1
ATOM 4029 C C . LYS A 1 546 ? 53.538 80.466 191.156 1.00 47.29 546 LYS A C 1
ATOM 4030 O O . LYS A 1 546 ? 53.753 80.713 192.340 1.00 48.48 546 LYS A O 1
ATOM 4036 N N . ASP A 1 547 ? 54.165 79.500 190.478 1.00 47.70 547 ASP A N 1
ATOM 4037 C CA . ASP A 1 547 ? 55.147 78.632 191.107 1.00 48.48 547 ASP A CA 1
ATOM 4038 C C . ASP A 1 547 ? 56.352 79.459 191.546 1.00 45.88 547 ASP A C 1
ATOM 4039 O O . ASP A 1 547 ? 56.902 80.229 190.764 1.00 45.38 547 ASP A O 1
ATOM 4044 N N . TYR A 1 548 ? 56.738 79.299 192.816 1.00 42.08 548 TYR A N 1
ATOM 4045 C CA . TYR A 1 548 ? 57.829 80.066 193.388 1.00 40.91 548 TYR A CA 1
ATOM 4046 C C . TYR A 1 548 ? 59.142 79.345 193.096 1.00 38.94 548 TYR A C 1
ATOM 4047 O O . TYR A 1 548 ? 59.167 78.124 192.979 1.00 36.49 548 TYR A O 1
ATOM 4056 N N . GLY A 1 549 ? 60.225 80.116 192.976 1.00 38.38 549 GLY A N 1
ATOM 4057 C CA . GLY A 1 549 ? 61.536 79.536 192.741 1.00 39.44 549 GLY A CA 1
ATOM 4058 C C . GLY A 1 549 ? 62.631 80.331 193.441 1.00 40.04 549 GLY A C 1
ATOM 4059 O O . GLY A 1 549 ? 62.867 81.489 193.100 1.00 41.49 549 GLY A O 1
ATOM 4060 N N . SER A 1 550 ? 63.279 79.694 194.427 1.00 39.37 550 SER A N 1
ATOM 4061 C CA . SER A 1 550 ? 64.440 80.272 195.085 1.00 39.58 550 SER A CA 1
ATOM 4062 C C . SER A 1 550 ? 65.376 79.164 195.566 1.00 39.73 550 SER A C 1
ATOM 4063 O O . SER A 1 550 ? 64.936 78.052 195.850 1.00 41.23 550 SER A O 1
ATOM 4066 N N . LEU A 1 551 ? 66.668 79.491 195.666 1.00 36.23 551 LEU A N 1
ATOM 4067 C CA . LEU A 1 551 ? 67.691 78.516 196.004 1.00 38.13 551 LEU A CA 1
ATOM 4068 C C . LEU A 1 551 ? 68.356 78.869 197.331 1.00 37.48 551 LEU A C 1
ATOM 4069 O O . LEU A 1 551 ? 68.512 80.039 197.674 1.00 41.00 551 LEU A O 1
ATOM 4074 N N . LEU A 1 552 ? 68.755 77.825 198.062 1.00 36.43 552 LEU A N 1
ATOM 4075 C CA . LEU A 1 552 ? 69.632 77.967 199.208 1.00 35.95 552 LEU A CA 1
ATOM 4076 C C . LEU A 1 552 ? 70.878 77.130 198.942 1.00 36.22 552 LEU A C 1
ATOM 4077 O O . LEU A 1 552 ? 70.764 75.947 198.650 1.00 38.31 552 LEU A O 1
ATOM 4082 N N . LYS A 1 553 ? 72.058 77.750 199.033 1.00 36.53 553 LYS A N 1
ATOM 4083 C CA . LYS A 1 553 ? 73.276 77.097 198.579 1.00 39.24 553 LYS A CA 1
ATOM 4084 C C . LYS A 1 553 ? 74.388 77.216 199.618 1.00 40.60 553 LYS A C 1
ATOM 4085 O O . LYS A 1 553 ? 74.664 78.299 200.137 1.00 42.38 553 LYS A O 1
ATOM 4091 N N . LEU A 1 554 ? 75.042 76.079 199.882 1.00 39.85 554 LEU A N 1
ATOM 4092 C CA . LEU A 1 554 ? 76.213 76.006 200.739 1.00 39.42 554 LEU A CA 1
ATOM 4093 C C . LEU A 1 554 ? 77.221 77.056 200.278 1.00 40.26 554 LEU A C 1
ATOM 4094 O O . LEU A 1 554 ? 77.493 77.180 199.083 1.00 39.24 554 LEU A O 1
ATOM 4099 N N . GLY A 1 555 ? 77.729 77.841 201.237 1.00 38.64 555 GLY A N 1
ATOM 4100 C CA . GLY A 1 555 ? 78.755 78.835 200.965 1.00 39.15 555 GLY A CA 1
ATOM 4101 C C . GLY A 1 555 ? 78.171 80.199 200.595 1.00 39.95 555 GLY A C 1
ATOM 4102 O O . GLY A 1 555 ? 78.913 81.173 200.462 1.00 41.92 555 GLY A O 1
ATOM 4103 N N . VAL A 1 556 ? 76.844 80.255 200.421 1.00 38.87 556 VAL A N 1
ATOM 4104 C CA . VAL A 1 556 ? 76.151 81.493 200.089 1.00 37.92 556 VAL A CA 1
ATOM 4105 C C . VAL A 1 556 ? 75.154 81.796 201.205 1.00 39.67 556 VAL A C 1
ATOM 4106 O O . VAL A 1 556 ? 75.208 82.862 201.816 1.00 40.33 556 VAL A O 1
ATOM 4110 N N . ASP A 1 557 ? 74.261 80.833 201.474 1.00 38.76 557 ASP A N 1
ATOM 4111 C CA . ASP A 1 557 ? 73.137 81.051 202.374 1.00 38.46 557 ASP A CA 1
ATOM 4112 C C . ASP A 1 557 ? 73.369 80.373 203.726 1.00 38.86 557 ASP A C 1
ATOM 4113 O O . ASP A 1 557 ? 72.779 80.784 204.723 1.00 37.74 557 ASP A O 1
ATOM 4118 N N . PHE A 1 558 ? 74.227 79.341 203.751 1.00 37.68 558 PHE A N 1
ATOM 4119 C CA . PHE A 1 558 ? 74.517 78.580 204.957 1.00 36.91 558 PHE A CA 1
ATOM 4120 C C . PHE A 1 558 ? 75.885 77.922 204.798 1.00 37.06 558 PHE A C 1
ATOM 4121 O O . PHE A 1 558 ? 76.368 77.774 203.677 1.00 39.41 558 PHE A O 1
ATOM 4129 N N . TYR A 1 559 ? 76.516 77.531 205.910 1.00 36.09 559 TYR A N 1
ATOM 4130 C CA . TYR A 1 559 ? 77.868 76.999 205.815 1.00 37.77 559 TYR A CA 1
ATOM 4131 C C . TYR A 1 559 ? 78.271 76.249 207.085 1.00 38.84 559 TYR A C 1
ATOM 4132 O O . TYR A 1 559 ? 77.700 76.467 208.149 1.00 39.13 559 TYR A O 1
ATOM 4141 N N . ASP A 1 560 ? 79.274 75.369 206.947 1.00 37.10 560 ASP A N 1
ATOM 4142 C CA . ASP A 1 560 ? 79.793 74.563 208.041 1.00 37.68 560 ASP A CA 1
ATOM 4143 C C . ASP A 1 560 ? 81.316 74.532 207.960 1.00 38.85 560 ASP A C 1
ATOM 4144 O O . ASP A 1 560 ? 81.886 74.148 206.936 1.00 38.56 560 ASP A O 1
ATOM 4149 N N . PHE A 1 561 ? 81.971 74.903 209.065 1.00 38.74 561 PHE A N 1
ATOM 4150 C CA . PHE A 1 561 ? 83.398 75.187 209.010 1.00 40.07 561 PHE A CA 1
ATOM 4151 C C . PHE A 1 561 ? 84.223 73.907 209.066 1.00 39.84 561 PHE A C 1
ATOM 4152 O O . PHE A 1 561 ? 85.436 73.963 208.882 1.00 42.08 561 PHE A O 1
ATOM 4160 N N . GLU A 1 562 ? 83.564 72.765 209.304 1.00 42.06 562 GLU A N 1
ATOM 4161 C CA . GLU A 1 562 ? 84.261 71.485 209.319 1.00 43.00 562 GLU A CA 1
ATOM 4162 C C . GLU A 1 562 ? 83.894 70.682 208.072 1.00 44.10 562 GLU A C 1
ATOM 4163 O O . GLU A 1 562 ? 84.337 69.546 207.920 1.00 41.55 562 GLU A O 1
ATOM 4169 N N . GLY A 1 563 ? 83.077 71.289 207.200 1.00 42.05 563 GLY A N 1
ATOM 4170 C CA . GLY A 1 563 ? 82.660 70.681 205.948 1.00 42.97 563 GLY A CA 1
ATOM 4171 C C . GLY A 1 563 ? 81.775 69.455 206.161 1.00 42.91 563 GLY A C 1
ATOM 4172 O O . GLY A 1 563 ? 81.763 68.556 205.324 1.00 41.29 563 GLY A O 1
ATOM 4173 N N . ASP A 1 564 ? 81.048 69.430 207.286 1.00 44.55 564 ASP A N 1
ATOM 4174 C CA . ASP A 1 564 ? 80.100 68.368 207.592 1.00 45.97 564 ASP A CA 1
ATOM 4175 C C . ASP A 1 564 ? 78.915 68.457 206.633 1.00 46.96 564 ASP A C 1
ATOM 4176 O O . ASP A 1 564 ? 78.524 69.552 206.238 1.00 44.78 564 ASP A O 1
ATOM 4181 N N . VAL A 1 565 ? 78.362 67.289 206.275 1.00 49.13 565 VAL A N 1
ATOM 4182 C CA . VAL A 1 565 ? 77.155 67.173 205.468 1.00 50.23 565 VAL A CA 1
ATOM 4183 C C . VAL A 1 565 ? 75.987 67.786 206.240 1.00 47.41 565 VAL A C 1
ATOM 4184 O O . VAL A 1 565 ? 75.833 67.529 207.433 1.00 49.44 565 VAL A O 1
ATOM 4188 N N . LEU A 1 566 ? 75.165 68.580 205.539 1.00 43.17 566 LEU A N 1
ATOM 4189 C CA . LEU A 1 566 ? 74.143 69.395 206.179 1.00 42.06 566 LEU A CA 1
ATOM 4190 C C . LEU A 1 566 ? 72.750 69.004 205.701 1.00 41.22 566 LEU A C 1
ATOM 4191 O O . LEU A 1 566 ? 72.573 68.589 204.559 1.00 43.20 566 LEU A O 1
ATOM 4196 N N . THR A 1 567 ? 71.772 69.179 206.597 1.00 40.27 567 THR A N 1
ATOM 4197 C CA . THR A 1 567 ? 70.357 69.005 206.313 1.00 39.68 567 THR A CA 1
ATOM 4198 C C . THR A 1 567 ? 69.626 70.295 206.677 1.00 42.41 567 THR A C 1
ATOM 4199 O O . THR A 1 567 ? 69.861 70.862 207.745 1.00 40.64 567 THR A O 1
ATOM 4203 N N . ILE A 1 568 ? 68.739 70.736 205.775 1.00 42.43 568 ILE A N 1
ATOM 4204 C CA . ILE A 1 568 ? 67.887 71.889 206.005 1.00 43.74 568 ILE A CA 1
ATOM 4205 C C . ILE A 1 568 ? 66.456 71.401 206.171 1.00 45.02 568 ILE A C 1
ATOM 4206 O O . ILE A 1 568 ? 66.010 70.519 205.441 1.00 48.02 568 ILE A O 1
ATOM 4211 N N . THR A 1 569 ? 65.756 72.002 207.137 1.00 46.32 569 THR A N 1
ATOM 4212 C CA . THR A 1 569 ? 64.373 71.691 207.444 1.00 46.26 569 THR A CA 1
ATOM 4213 C C . THR A 1 569 ? 63.612 73.002 207.585 1.00 47.29 569 THR A C 1
ATOM 4214 O O . THR A 1 569 ? 64.131 73.969 208.144 1.00 49.32 569 THR A O 1
ATOM 4218 N N . LYS A 1 570 ? 62.388 73.017 207.054 1.00 44.31 570 LYS A N 1
ATOM 4219 C CA . LYS A 1 570 ? 61.418 74.040 207.389 1.00 44.68 570 LYS A CA 1
ATOM 4220 C C . LYS A 1 570 ? 60.768 73.629 208.707 1.00 47.35 570 LYS A C 1
ATOM 4221 O O . LYS A 1 570 ? 60.253 72.517 208.810 1.00 44.55 570 LYS A O 1
ATOM 4227 N N . THR A 1 571 ? 60.805 74.527 209.705 1.00 48.83 571 THR A N 1
ATOM 4228 C CA . THR A 1 571 ? 60.322 74.187 211.037 1.00 50.23 571 THR A CA 1
ATOM 4229 C C . THR A 1 571 ? 59.034 74.933 211.393 1.00 50.74 571 THR A C 1
ATOM 4230 O O . THR A 1 571 ? 58.327 74.523 212.307 1.00 54.38 571 THR A O 1
ATOM 4234 N N . SER A 1 572 ? 58.711 76.009 210.670 1.00 50.70 572 SER A N 1
ATOM 4235 C CA . SER A 1 572 ? 57.470 76.723 210.934 1.00 49.63 572 SER A CA 1
ATOM 4236 C C . SER A 1 572 ? 57.144 77.664 209.781 1.00 48.26 572 SER A C 1
ATOM 4237 O O . SER A 1 572 ? 58.016 77.960 208.969 1.00 48.43 572 SER A O 1
ATOM 4240 N N . GLY A 1 573 ? 55.894 78.151 209.755 1.00 47.30 573 GLY A N 1
ATOM 4241 C CA . GLY A 1 573 ? 55.436 79.112 208.762 1.00 47.35 573 GLY A CA 1
ATOM 4242 C C . GLY A 1 573 ? 54.320 78.530 207.899 1.00 50.00 573 GLY A C 1
ATOM 4243 O O . GLY A 1 573 ? 53.972 77.364 208.070 1.00 53.80 573 GLY A O 1
ATOM 4244 N N . PRO A 1 574 ? 53.734 79.311 206.957 1.00 51.22 574 PRO A N 1
ATOM 4245 C CA . PRO A 1 574 ? 52.663 78.826 206.077 1.00 53.25 574 PRO A CA 1
ATOM 4246 C C . PRO A 1 574 ? 53.020 77.593 205.246 1.00 59.11 574 PRO A C 1
ATOM 4247 O O . PRO A 1 574 ? 54.189 77.357 204.944 1.00 61.02 574 PRO A O 1
ATOM 4251 N N . ASP A 1 575 ? 51.987 76.831 204.862 1.00 61.53 575 ASP A N 1
ATOM 4252 C CA . ASP A 1 575 ? 52.146 75.493 204.309 1.00 62.74 575 ASP A CA 1
ATOM 4253 C C . ASP A 1 575 ? 52.695 75.533 202.882 1.00 58.15 575 ASP A C 1
ATOM 4254 O O . ASP A 1 575 ? 53.384 74.602 202.471 1.00 57.86 575 ASP A O 1
ATOM 4259 N N . TRP A 1 576 ? 52.387 76.606 202.138 1.00 52.97 576 TRP A N 1
ATOM 4260 C CA . TRP A 1 576 ? 52.594 76.664 200.696 1.00 52.53 576 TRP A CA 1
ATOM 4261 C C . TRP A 1 576 ? 54.058 76.467 200.300 1.00 50.40 576 TRP A C 1
ATOM 4262 O O . TRP A 1 576 ? 54.335 75.900 199.247 1.00 51.32 576 TRP A O 1
ATOM 4273 N N . LEU A 1 577 ? 54.988 76.959 201.124 1.00 46.82 577 LEU A N 1
ATOM 4274 C CA . LEU A 1 577 ? 56.403 76.879 200.800 1.00 46.23 577 LEU A CA 1
ATOM 4275 C C . LEU A 1 577 ? 56.878 75.429 200.910 1.00 45.47 577 LEU A C 1
ATOM 4276 O O . LEU A 1 577 ? 56.674 74.773 201.930 1.00 46.90 577 LEU A O 1
ATOM 4281 N N . VAL A 1 578 ? 57.499 74.940 199.831 1.00 42.28 578 VAL A N 1
ATOM 4282 C CA . VAL A 1 578 ? 58.022 73.586 199.762 1.00 39.06 578 VAL A CA 1
ATOM 4283 C C . VAL A 1 578 ? 59.546 73.668 199.719 1.00 38.14 578 VAL A C 1
ATOM 4284 O O . VAL A 1 578 ? 60.101 74.526 199.039 1.00 39.23 578 VAL A O 1
ATOM 4288 N N . LEU A 1 579 ? 60.207 72.775 200.460 1.00 38.07 579 LEU A N 1
ATOM 4289 C CA . LEU A 1 579 ? 61.653 72.632 200.432 1.00 39.74 579 LEU A CA 1
ATOM 4290 C C . LEU A 1 579 ? 62.005 71.250 199.881 1.00 43.03 579 LEU A C 1
ATOM 4291 O O . LEU A 1 579 ? 61.421 70.248 200.293 1.00 45.49 579 LEU A O 1
ATOM 4296 N N . THR A 1 580 ? 62.965 71.209 198.947 1.00 43.02 580 THR A N 1
ATOM 4297 C CA . THR A 1 580 ? 63.501 69.954 198.445 1.00 42.20 580 THR A CA 1
ATOM 4298 C C . THR A 1 580 ? 65.007 70.106 198.238 1.00 40.93 580 THR A C 1
ATOM 4299 O O . THR A 1 580 ? 65.500 71.197 197.962 1.00 41.13 580 THR A O 1
ATOM 4303 N N . GLN A 1 581 ? 65.730 68.995 198.382 1.00 39.44 581 GLN A N 1
ATOM 4304 C CA . GLN A 1 581 ? 67.171 68.984 198.204 1.00 38.80 581 GLN A CA 1
ATOM 4305 C C . GLN A 1 581 ? 67.497 68.637 196.754 1.00 40.32 581 GLN A C 1
ATOM 4306 O O . GLN A 1 581 ? 67.005 67.641 196.236 1.00 43.47 581 GLN A O 1
ATOM 4312 N N . ASN A 1 582 ? 68.327 69.468 196.108 1.00 41.11 582 ASN A N 1
ATOM 4313 C CA . ASN A 1 582 ? 68.756 69.224 194.739 1.00 41.32 582 ASN A CA 1
ATOM 4314 C C . ASN A 1 582 ? 70.097 68.493 194.753 1.00 42.13 582 ASN A C 1
ATOM 4315 O O . ASN A 1 582 ? 70.378 67.711 193.849 1.00 41.65 582 ASN A O 1
ATOM 4320 N N . SER A 1 583 ? 70.915 68.767 195.779 1.00 41.71 583 SER A N 1
ATOM 4321 C CA . SER A 1 583 ? 72.195 68.102 195.978 1.00 42.52 583 SER A CA 1
ATOM 4322 C C . SER A 1 583 ? 72.726 68.381 197.383 1.00 42.96 583 SER A C 1
ATOM 4323 O O . SER A 1 583 ? 72.049 69.000 198.199 1.00 45.33 583 SER A O 1
ATOM 4326 N N . ASP A 1 584 ? 73.957 67.929 197.643 1.00 45.05 584 ASP A N 1
ATOM 4327 C CA . ASP A 1 584 ? 74.620 68.083 198.928 1.00 46.93 584 ASP A CA 1
ATOM 4328 C C . ASP A 1 584 ? 74.867 69.554 199.265 1.00 47.08 584 ASP A C 1
ATOM 4329 O O . ASP A 1 584 ? 75.162 69.880 200.413 1.00 43.45 584 ASP A O 1
ATOM 4334 N N . ASP A 1 585 ? 74.775 70.436 198.264 1.00 42.57 585 ASP A N 1
ATOM 4335 C CA . ASP A 1 585 ? 75.147 71.821 198.483 1.00 40.88 585 ASP A CA 1
ATOM 4336 C C . ASP A 1 585 ? 74.050 72.753 197.980 1.00 37.94 585 ASP A C 1
ATOM 4337 O O . ASP A 1 585 ? 74.245 73.964 197.951 1.00 39.46 585 ASP A O 1
ATOM 4342 N N . THR A 1 586 ? 72.894 72.189 197.606 1.00 35.35 586 THR A N 1
ATOM 4343 C CA . THR A 1 586 ? 71.871 72.975 196.935 1.00 35.01 586 THR A CA 1
ATOM 4344 C C . THR A 1 586 ? 70.475 72.496 197.322 1.00 35.69 586 THR A C 1
ATOM 4345 O O . THR A 1 586 ? 70.130 71.326 197.142 1.00 39.26 586 THR A O 1
ATOM 4349 N N . TRP A 1 587 ? 69.669 73.433 197.833 1.00 34.47 587 TRP A N 1
ATOM 4350 C CA . TRP A 1 587 ? 68.277 73.179 198.168 1.00 34.09 587 TRP A CA 1
ATOM 4351 C C . TRP A 1 587 ? 67.404 74.166 197.405 1.00 34.85 587 TRP A C 1
ATOM 4352 O O . TRP A 1 587 ? 67.863 75.240 197.022 1.00 34.15 587 TRP A O 1
ATOM 4363 N N . ARG A 1 588 ? 66.138 73.791 197.213 1.00 38.41 588 ARG A N 1
ATOM 4364 C CA . ARG A 1 588 ? 65.219 74.562 196.394 1.00 41.57 588 ARG A CA 1
ATOM 4365 C C . ARG A 1 588 ? 63.938 74.830 197.178 1.00 40.32 588 ARG A C 1
ATOM 4366 O O . ARG A 1 588 ? 63.363 73.910 197.754 1.00 41.84 588 ARG A O 1
ATOM 4374 N N . LEU A 1 589 ? 63.507 76.098 197.173 1.00 40.34 589 LEU A N 1
ATOM 4375 C CA . LEU A 1 589 ? 62.209 76.502 197.691 1.00 40.12 589 LEU A CA 1
ATOM 4376 C C . LEU A 1 589 ? 61.248 76.685 196.524 1.00 39.68 589 LEU A C 1
ATOM 4377 O O . LEU A 1 589 ? 61.539 77.412 195.577 1.00 41.08 589 LEU A O 1
ATOM 4382 N N . SER A 1 590 ? 60.093 76.027 196.617 1.00 41.14 590 SER A N 1
ATOM 4383 C CA . SER A 1 590 ? 59.072 76.137 195.590 1.00 40.64 590 SER A CA 1
ATOM 4384 C C . SER A 1 590 ? 57.705 76.199 196.258 1.00 42.37 590 SER A C 1
ATOM 4385 O O . SER A 1 590 ? 57.605 76.477 197.454 1.00 41.56 590 SER A O 1
ATOM 4388 N N . GLY A 1 591 ? 56.668 75.897 195.471 1.00 43.73 591 GLY A N 1
ATOM 4389 C CA . GLY A 1 591 ? 55.296 75.935 195.942 1.00 42.28 591 GLY A CA 1
ATOM 4390 C C . GLY A 1 591 ? 54.553 77.104 195.315 1.00 41.32 591 GLY A C 1
ATOM 4391 O O . GLY A 1 591 ? 55.175 78.040 194.817 1.00 43.16 591 GLY A O 1
ATOM 4392 N N . MET A 1 592 ? 53.220 77.022 195.333 1.00 44.23 592 MET A N 1
ATOM 4393 C CA . MET A 1 592 ? 52.374 78.065 194.777 1.00 45.65 592 MET A CA 1
ATOM 4394 C C . MET A 1 592 ? 51.560 78.695 195.906 1.00 47.67 592 MET A C 1
ATOM 4395 O O . MET A 1 592 ? 50.711 78.034 196.502 1.00 47.38 592 MET A O 1
ATOM 4400 N N . PRO A 1 593 ? 51.820 79.976 196.262 1.00 48.58 593 PRO A N 1
ATOM 4401 C CA . PRO A 1 593 ? 50.939 80.712 197.169 1.00 49.55 593 PRO A CA 1
ATOM 4402 C C . PRO A 1 593 ? 49.593 81.009 196.511 1.00 47.70 593 PRO A C 1
ATOM 4403 O O . PRO A 1 593 ? 49.468 80.969 195.289 1.00 48.02 593 PRO A O 1
ATOM 4407 N N . THR A 1 594 ? 48.591 81.283 197.350 1.00 49.10 594 THR A N 1
ATOM 4408 C CA . THR A 1 594 ? 47.278 81.725 196.906 1.00 49.81 594 THR A CA 1
ATOM 4409 C C . THR A 1 594 ? 47.117 83.184 197.326 1.00 51.97 594 THR A C 1
ATOM 4410 O O . THR A 1 594 ? 47.988 83.729 198.008 1.00 53.99 594 THR A O 1
ATOM 4414 N N . ALA A 1 595 ? 45.994 83.798 196.937 1.00 47.98 595 ALA A N 1
ATOM 4415 C CA . ALA A 1 595 ? 45.690 85.163 197.332 1.00 48.90 595 ALA A CA 1
ATOM 4416 C C . ALA A 1 595 ? 45.627 85.284 198.857 1.00 49.84 595 ALA A C 1
ATOM 4417 O O . ALA A 1 595 ? 45.896 86.349 199.408 1.00 54.08 595 ALA A O 1
ATOM 4419 N N . ALA A 1 596 ? 45.305 84.174 199.530 1.00 46.92 596 ALA A N 1
ATOM 4420 C CA . ALA A 1 596 ? 45.236 84.107 200.981 1.00 51.29 596 ALA A CA 1
ATOM 4421 C C . ALA A 1 596 ? 46.616 84.285 201.619 1.00 54.81 596 ALA A C 1
ATOM 4422 O O . ALA A 1 596 ? 46.699 84.573 202.811 1.00 57.89 596 ALA A O 1
ATOM 4424 N N . ASP A 1 597 ? 47.691 84.100 200.839 1.00 52.83 597 ASP A N 1
ATOM 4425 C CA . ASP A 1 597 ? 49.040 84.153 201.386 1.00 51.59 597 ASP A CA 1
ATOM 4426 C C . ASP A 1 597 ? 49.654 85.540 201.190 1.00 49.43 597 ASP A C 1
ATOM 4427 O O . ASP A 1 597 ? 50.803 85.761 201.573 1.00 48.95 597 ASP A O 1
ATOM 4432 N N . ALA A 1 598 ? 48.870 86.470 200.630 1.00 48.00 598 ALA A N 1
ATOM 4433 C CA . ALA A 1 598 ? 49.323 87.815 200.301 1.00 52.27 598 ALA A CA 1
ATOM 4434 C C . ALA A 1 598 ? 49.961 88.499 201.511 1.00 57.18 598 ALA A C 1
ATOM 4435 O O . ALA A 1 598 ? 49.546 88.275 202.650 1.00 58.74 598 ALA A O 1
ATOM 4437 N N . GLY A 1 599 ? 50.977 89.333 201.243 1.00 55.98 599 GLY A N 1
ATOM 4438 C CA . GLY A 1 599 ? 51.685 90.082 202.271 1.00 56.14 599 GLY A CA 1
ATOM 4439 C C . GLY A 1 599 ? 52.938 89.359 202.765 1.00 59.99 599 GLY A C 1
ATOM 4440 O O . GLY A 1 599 ? 53.387 88.393 202.148 1.00 64.01 599 GLY A O 1
ATOM 4441 N N . GLU A 1 600 ? 53.475 89.830 203.900 1.00 57.13 600 GLU A N 1
ATOM 4442 C CA . GLU A 1 600 ? 54.737 89.361 204.451 1.00 54.39 600 GLU A CA 1
ATOM 4443 C C . GLU A 1 600 ? 54.561 87.974 205.069 1.00 54.16 600 GLU A C 1
ATOM 4444 O O . GLU A 1 600 ? 53.810 87.808 206.027 1.00 53.88 600 GLU A O 1
ATOM 4446 N N . ASN A 1 601 ? 55.266 86.983 204.506 1.00 50.75 601 ASN A N 1
ATOM 4447 C CA . ASN A 1 601 ? 55.263 85.620 205.016 1.00 48.67 601 ASN A CA 1
ATOM 4448 C C . ASN A 1 601 ? 56.575 85.347 205.750 1.00 48.64 601 ASN A C 1
ATOM 4449 O O . ASN A 1 601 ? 57.647 85.744 205.292 1.00 48.83 601 ASN A O 1
ATOM 4454 N N . SER A 1 602 ? 56.472 84.639 206.879 1.00 46.51 602 SER A N 1
ATOM 4455 C CA . SER A 1 602 ? 57.604 84.383 207.755 1.00 46.30 602 SER A CA 1
ATOM 4456 C C . SER A 1 602 ? 57.754 82.877 207.978 1.00 45.41 602 SER A C 1
ATOM 4457 O O . SER A 1 602 ? 56.756 82.164 208.068 1.00 45.50 602 SER A O 1
ATOM 4460 N N . PHE A 1 603 ? 59.009 82.404 208.061 1.00 42.32 603 PHE A N 1
ATOM 4461 C CA . PHE A 1 603 ? 59.311 80.982 208.133 1.00 42.73 603 PHE A CA 1
ATOM 4462 C C . PHE A 1 603 ? 60.564 80.760 208.977 1.00 44.53 603 PHE A C 1
ATOM 4463 O O . PHE A 1 603 ? 61.468 81.598 208.986 1.00 45.04 603 PHE A O 1
ATOM 4471 N N . THR A 1 604 ? 60.626 79.610 209.659 1.00 42.35 604 THR A N 1
ATOM 4472 C CA . THR A 1 604 ? 61.847 79.209 210.341 1.00 46.23 604 THR A CA 1
ATOM 4473 C C . THR A 1 604 ? 62.530 78.091 209.554 1.00 43.60 604 THR A C 1
ATOM 4474 O O . THR A 1 604 ? 61.866 77.160 209.105 1.00 44.17 604 THR A O 1
ATOM 4478 N N . PHE A 1 605 ? 63.861 78.189 209.422 1.00 40.40 605 PHE A N 1
ATOM 4479 C CA . PHE A 1 605 ? 64.649 77.166 208.755 1.00 42.09 605 PHE A CA 1
ATOM 4480 C C . PHE A 1 605 ? 65.801 76.703 209.648 1.00 42.49 605 PHE A C 1
ATOM 4481 O O . PHE A 1 605 ? 66.562 77.514 210.179 1.00 45.63 605 PHE A O 1
ATOM 4489 N N . ASN A 1 606 ? 65.911 75.382 209.819 1.00 41.25 606 ASN A N 1
ATOM 4490 C CA . ASN A 1 606 ? 67.005 74.793 210.576 1.00 40.92 606 ASN A CA 1
ATOM 4491 C C . ASN A 1 606 ? 68.056 74.256 209.608 1.00 39.78 606 ASN A C 1
ATOM 4492 O O . ASN A 1 606 ? 67.710 73.635 208.610 1.00 42.62 606 ASN A O 1
ATOM 4497 N N . VAL A 1 607 ? 69.333 74.504 209.917 1.00 38.78 607 VAL A N 1
ATOM 4498 C CA . VAL A 1 607 ? 70.445 73.844 209.255 1.00 39.79 607 VAL A CA 1
ATOM 4499 C C . VAL A 1 607 ? 71.201 73.037 210.309 1.00 42.63 607 VAL A C 1
ATOM 4500 O O . VAL A 1 607 ? 71.591 73.588 211.337 1.00 44.59 607 VAL A O 1
ATOM 4504 N N . SER A 1 608 ? 71.406 71.738 210.038 1.00 39.53 608 SER A N 1
ATOM 4505 C CA . SER A 1 608 ? 72.010 70.831 211.003 1.00 37.43 608 SER A CA 1
ATOM 4506 C C . SER A 1 608 ? 73.173 70.069 210.370 1.00 37.03 608 SER A C 1
ATOM 4507 O O . SER A 1 608 ? 73.187 69.866 209.157 1.00 40.36 608 SER A O 1
ATOM 4510 N N . ASP A 1 609 ? 74.143 69.650 211.193 1.00 33.20 609 ASP A N 1
ATOM 4511 C CA . ASP A 1 609 ? 75.195 68.759 210.725 1.00 34.40 609 ASP A CA 1
ATOM 4512 C C . ASP A 1 609 ? 75.025 67.374 211.351 1.00 35.62 609 ASP A C 1
ATOM 4513 O O . ASP A 1 609 ? 75.948 66.555 211.325 1.00 37.47 609 ASP A O 1
ATOM 4518 N N . GLY A 1 610 ? 73.845 67.125 211.923 1.00 32.15 610 GLY A N 1
ATOM 4519 C CA . GLY A 1 610 ? 73.614 65.886 212.644 1.00 36.69 610 GLY A CA 1
ATOM 4520 C C . GLY A 1 610 ? 73.939 65.957 214.139 1.00 38.64 610 GLY A C 1
ATOM 4521 O O . GLY A 1 610 ? 73.493 65.098 214.892 1.00 39.80 610 GLY A O 1
ATOM 4522 N N . ILE A 1 611 ? 74.729 66.954 214.570 1.00 39.22 611 ILE A N 1
ATOM 4523 C CA . ILE A 1 611 ? 75.097 67.092 215.973 1.00 37.47 611 ILE A CA 1
ATOM 4524 C C . ILE A 1 611 ? 74.618 68.444 216.499 1.00 38.48 611 ILE A C 1
ATOM 4525 O O . ILE A 1 611 ? 73.851 68.493 217.460 1.00 39.48 611 ILE A O 1
ATOM 4530 N N . LEU A 1 612 ? 75.101 69.535 215.885 1.00 40.20 612 LEU A N 1
ATOM 4531 C CA . LEU A 1 612 ? 74.678 70.887 216.235 1.00 41.39 612 LEU A CA 1
ATOM 4532 C C . LEU A 1 612 ? 73.885 71.490 215.077 1.00 43.74 612 LEU A C 1
ATOM 4533 O O . LEU A 1 612 ? 74.006 71.038 213.935 1.00 42.59 612 LEU A O 1
ATOM 4538 N N . SER A 1 613 ? 73.085 72.522 215.390 1.00 43.96 613 SER A N 1
ATOM 4539 C CA . SER A 1 613 ? 72.263 73.213 214.408 1.00 40.70 613 SER A CA 1
ATOM 4540 C C . SER A 1 613 ? 72.040 74.672 214.815 1.00 44.17 613 SER A C 1
ATOM 4541 O O . SER A 1 613 ? 72.473 75.087 215.887 1.00 42.46 613 SER A O 1
ATOM 4544 N N . SER A 1 614 ? 71.377 75.438 213.932 1.00 44.47 614 SER A N 1
ATOM 4545 C CA . SER A 1 614 ? 71.016 76.830 214.158 1.00 44.95 614 SER A CA 1
ATOM 4546 C C . SER A 1 614 ? 69.863 77.227 213.239 1.00 46.15 614 SER A C 1
ATOM 4547 O O . SER A 1 614 ? 69.697 76.653 212.168 1.00 51.09 614 SER A O 1
ATOM 4550 N N . ASP A 1 615 ? 69.070 78.213 213.668 1.00 45.45 615 ASP A N 1
ATOM 4551 C CA . ASP A 1 615 ? 67.877 78.613 212.939 1.00 43.95 615 ASP A CA 1
ATOM 4552 C C . ASP A 1 615 ? 68.090 79.983 212.298 1.00 43.11 615 ASP A C 1
ATOM 4553 O O . ASP A 1 615 ? 69.025 80.707 212.641 1.00 42.73 615 ASP A O 1
ATOM 4558 N N . THR A 1 616 ? 67.223 80.300 211.331 1.00 42.33 616 THR A N 1
ATOM 4559 C CA . THR A 1 616 ? 67.068 81.648 210.812 1.00 42.09 616 THR A CA 1
ATOM 4560 C C . THR A 1 616 ? 65.605 81.862 210.438 1.00 38.45 616 THR A C 1
ATOM 4561 O O . THR A 1 616 ? 64.830 80.911 210.382 1.00 36.02 616 THR A O 1
ATOM 4565 N N . GLU A 1 617 ? 65.247 83.125 210.193 1.00 39.38 617 GLU A N 1
ATOM 4566 C CA . GLU A 1 617 ? 63.911 83.477 209.743 1.00 39.21 617 GLU A CA 1
ATOM 4567 C C . GLU A 1 617 ? 64.004 83.841 208.266 1.00 38.59 617 GLU A C 1
ATOM 4568 O O . GLU A 1 617 ? 64.855 84.644 207.882 1.00 35.80 617 GLU A O 1
ATOM 4574 N N . ILE A 1 618 ? 63.140 83.214 207.455 1.00 38.48 618 ILE A N 1
ATOM 4575 C CA . ILE A 1 618 ? 63.064 83.482 206.028 1.00 39.27 618 ILE A CA 1
ATOM 4576 C C . ILE A 1 618 ? 61.804 84.300 205.767 1.00 39.29 618 ILE A C 1
ATOM 4577 O O . ILE A 1 618 ? 60.725 83.932 206.219 1.00 41.60 618 ILE A O 1
ATOM 4582 N N . LYS A 1 619 ? 61.959 85.407 205.031 1.00 40.03 619 LYS A N 1
ATOM 4583 C CA . LYS A 1 619 ? 60.851 86.301 204.738 1.00 42.62 619 LYS A CA 1
ATOM 4584 C C . LYS A 1 619 ? 60.653 86.386 203.226 1.00 43.00 619 LYS A C 1
ATOM 4585 O O . LYS A 1 619 ? 61.583 86.689 202.480 1.00 43.17 619 LYS A O 1
ATOM 4590 N N . ILE A 1 620 ? 59.426 86.088 202.792 1.00 42.90 620 ILE A N 1
ATOM 4591 C CA . ILE A 1 620 ? 59.017 86.214 201.404 1.00 41.73 620 ILE A CA 1
ATOM 4592 C C . ILE A 1 620 ? 57.723 87.016 201.385 1.00 42.52 620 ILE A C 1
ATOM 4593 O O . ILE A 1 620 ? 56.777 86.664 202.083 1.00 44.12 620 ILE A O 1
ATOM 4598 N N . THR A 1 621 ? 57.684 88.068 200.564 1.00 44.43 621 THR A N 1
ATOM 4599 C CA . THR A 1 621 ? 56.445 88.790 200.331 1.00 44.58 621 THR A CA 1
ATOM 4600 C C . THR A 1 621 ? 55.700 88.136 199.172 1.00 46.47 621 THR A C 1
ATOM 4601 O O . THR A 1 621 ? 56.252 87.997 198.085 1.00 46.78 621 THR A O 1
ATOM 4605 N N . VAL A 1 622 ? 54.446 87.735 199.424 1.00 46.30 622 VAL A N 1
ATOM 4606 C CA . VAL A 1 622 ? 53.547 87.263 198.382 1.00 45.83 622 VAL A CA 1
ATOM 4607 C C . VAL A 1 622 ? 52.735 88.446 197.856 1.00 47.32 622 VAL A C 1
ATOM 4608 O O . VAL A 1 622 ? 52.046 89.109 198.625 1.00 49.92 622 VAL A O 1
ATOM 4612 N N . ASP A 1 623 ? 52.809 88.687 196.541 1.00 48.46 623 ASP A N 1
ATOM 4613 C CA . ASP A 1 623 ? 52.041 89.732 195.884 1.00 48.55 623 ASP A CA 1
ATOM 4614 C C . ASP A 1 623 ? 50.774 89.127 195.291 1.00 51.10 623 ASP A C 1
ATOM 4615 O O . ASP A 1 623 ? 50.726 87.927 195.026 1.00 53.07 623 ASP A O 1
ATOM 4620 N N . HIS A 1 624 ? 49.765 89.982 195.074 1.00 52.05 624 HIS A N 1
ATOM 4621 C CA . HIS A 1 624 ? 48.537 89.596 194.396 1.00 52.64 624 HIS A CA 1
ATOM 4622 C C . HIS A 1 624 ? 48.808 89.456 192.900 1.00 53.52 624 HIS A C 1
ATOM 4623 O O . HIS A 1 624 ? 49.715 90.094 192.371 1.00 53.33 624 HIS A O 1
ATOM 4630 N N . VAL A 1 625 ? 48.012 88.607 192.235 1.00 55.56 625 VAL A N 1
ATOM 4631 C CA . VAL A 1 625 ? 47.995 88.503 190.783 1.00 54.77 625 VAL A CA 1
ATOM 4632 C C . VAL A 1 625 ? 47.669 89.883 190.218 1.00 55.06 625 VAL A C 1
ATOM 4633 O O . VAL A 1 625 ? 46.761 90.548 190.704 1.00 57.67 625 VAL A O 1
ATOM 4637 N N . ALA A 1 626 ? 48.425 90.310 189.199 1.00 57.71 626 ALA A N 1
ATOM 4638 C CA . ALA A 1 626 ? 48.234 91.620 188.593 1.00 57.03 626 ALA A CA 1
ATOM 4639 C C . ALA A 1 626 ? 47.064 91.567 187.617 1.00 56.76 626 ALA A C 1
ATOM 4640 O O . ALA A 1 626 ? 46.671 90.486 187.179 1.00 54.73 626 ALA A O 1
ATOM 4642 N N . GLY A 1 627 ? 46.515 92.748 187.297 1.00 59.01 627 GLY A N 1
ATOM 4643 C CA . GLY A 1 627 ? 45.500 92.884 186.262 1.00 61.21 627 GLY A CA 1
ATOM 4644 C C . GLY A 1 627 ? 44.071 92.941 186.802 1.00 63.79 627 GLY A C 1
ATOM 4645 O O . GLY A 1 627 ? 43.134 93.171 186.041 1.00 63.36 627 GLY A O 1
ATOM 4646 N N . PHE A 1 628 ? 4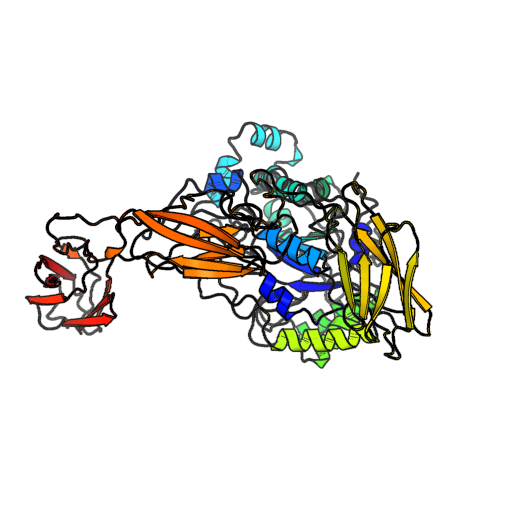3.911 92.718 188.112 1.00 66.97 628 PHE A N 1
ATOM 4647 C CA . PHE A 1 628 ? 42.608 92.762 188.757 1.00 67.09 628 PHE A CA 1
ATOM 4648 C C . PHE A 1 628 ? 42.518 93.999 189.645 1.00 67.96 628 PHE A C 1
ATOM 4649 O O . PHE A 1 628 ? 43.540 94.518 190.087 1.00 67.86 628 PHE A O 1
ATOM 4657 N N . THR A 1 629 ? 41.282 94.447 189.901 1.00 71.91 629 THR A N 1
ATOM 4658 C CA . THR A 1 629 ? 41.014 95.607 190.738 1.00 71.12 629 THR A CA 1
ATOM 4659 C C . THR A 1 629 ? 40.335 95.166 192.034 1.00 70.43 629 THR A C 1
ATOM 4660 O O . THR A 1 629 ? 39.216 94.654 192.014 1.00 72.39 629 THR A O 1
ATOM 4664 N N . ASN A 1 630 ? 41.037 95.373 193.155 1.00 68.05 630 ASN A N 1
ATOM 4665 C CA . ASN A 1 630 ? 40.499 95.137 194.483 1.00 65.82 630 ASN A CA 1
ATOM 4666 C C . ASN A 1 630 ? 39.402 96.163 194.747 1.00 66.98 630 ASN A C 1
ATOM 4667 O O . ASN A 1 630 ? 39.600 97.352 194.516 1.00 65.93 630 ASN A O 1
ATOM 4672 N N . LEU A 1 631 ? 38.240 95.687 195.206 1.00 70.58 631 LEU A N 1
ATOM 4673 C CA . LEU A 1 631 ? 37.114 96.571 195.466 1.00 73.81 631 LEU A CA 1
ATOM 4674 C C . LEU A 1 631 ? 37.093 96.958 196.944 1.00 74.18 631 LEU A C 1
ATOM 4675 O O . LEU A 1 631 ? 36.443 97.931 197.323 1.00 73.10 631 LEU A O 1
ATOM 4680 N N . GLY A 1 632 ? 37.816 96.180 197.763 1.00 74.70 632 GLY A N 1
ATOM 4681 C CA . GLY A 1 632 ? 38.149 96.548 199.130 1.00 71.26 632 GLY A CA 1
ATOM 4682 C C . GLY A 1 632 ? 37.212 95.946 200.175 1.00 70.26 632 GLY A C 1
ATOM 4683 O O . GLY A 1 632 ? 37.391 96.188 201.365 1.00 72.12 632 GLY A O 1
ATOM 4684 N N . ASN A 1 633 ? 36.235 95.146 199.727 1.00 69.71 633 ASN A N 1
ATOM 4685 C CA . ASN A 1 633 ? 35.148 94.709 200.591 1.00 67.40 633 ASN A CA 1
ATOM 4686 C C . ASN A 1 633 ? 35.047 93.184 200.637 1.00 66.78 633 ASN A C 1
ATOM 4687 O O . ASN A 1 633 ? 34.184 92.640 201.329 1.00 66.10 633 ASN A O 1
ATOM 4692 N N . GLY A 1 634 ? 35.925 92.497 199.897 1.00 63.64 634 GLY A N 1
ATOM 4693 C CA . GLY A 1 634 ? 36.009 91.046 199.971 1.00 57.82 634 GLY A CA 1
ATOM 4694 C C . GLY A 1 634 ? 35.389 90.352 198.763 1.00 53.61 634 GLY A C 1
ATOM 4695 O O . GLY A 1 634 ? 35.498 89.133 198.629 1.00 49.60 634 GLY A O 1
ATOM 4696 N N . ALA A 1 635 ? 34.754 91.148 197.890 1.00 51.98 635 ALA A N 1
ATOM 4697 C CA . ALA A 1 635 ? 34.100 90.643 196.692 1.00 56.01 635 ALA A CA 1
ATOM 4698 C C . ALA A 1 635 ? 35.142 90.135 195.699 1.00 58.92 635 ALA A C 1
ATOM 4699 O O . ALA A 1 635 ? 36.201 90.744 195.561 1.00 57.69 635 ALA A O 1
ATOM 4701 N N . PRO A 1 636 ? 34.895 88.987 195.018 1.00 66.20 636 PRO A N 1
ATOM 4702 C CA . PRO A 1 636 ? 35.593 88.646 193.771 1.00 65.49 636 PRO A CA 1
ATOM 4703 C C . PRO A 1 636 ? 35.307 89.677 192.677 1.00 65.11 636 PRO A C 1
ATOM 4704 O O . PRO A 1 636 ? 34.370 90.463 192.816 1.00 67.26 636 PRO A O 1
ATOM 4708 N N . VAL A 1 637 ? 36.104 89.661 191.592 1.00 61.91 637 VAL A N 1
ATOM 4709 C CA . VAL A 1 637 ? 36.299 90.850 190.768 1.00 64.07 637 VAL A CA 1
ATOM 4710 C C . VAL A 1 637 ? 35.962 90.623 189.289 1.00 66.32 637 VAL A C 1
ATOM 4711 O O . VAL A 1 637 ? 35.299 91.468 188.682 1.00 65.53 637 VAL A O 1
ATOM 4713 N N . TRP A 1 638 ? 36.450 89.511 188.711 1.00 60.30 638 TRP A N 1
ATOM 4714 C CA . TRP A 1 638 ? 36.488 89.254 187.272 1.00 61.47 638 TRP A CA 1
ATOM 4715 C C . TRP A 1 638 ? 37.571 90.110 186.617 1.00 63.81 638 TRP A C 1
ATOM 4716 O O . TRP A 1 638 ? 37.852 91.215 187.073 1.00 68.81 638 TRP A O 1
ATOM 4727 N N . SER A 1 639 ? 38.160 89.591 185.530 1.00 63.31 639 SER A N 1
ATOM 4728 C CA . SER A 1 639 ? 39.224 90.277 184.811 1.00 60.67 639 SER A CA 1
ATOM 4729 C C . SER A 1 639 ? 38.685 91.530 184.128 1.00 58.70 639 SER A C 1
ATOM 4730 O O . SER A 1 639 ? 39.405 92.516 183.974 1.00 55.17 639 SER A O 1
ATOM 4733 N N . SER A 1 640 ? 37.411 91.464 183.722 1.00 58.45 640 SER A N 1
ATOM 4734 C CA . SER A 1 640 ? 36.758 92.519 182.964 1.00 56.99 640 SER A CA 1
ATOM 4735 C C . SER A 1 640 ? 35.246 92.405 183.151 1.00 58.82 640 SER A C 1
ATOM 4736 O O . SER A 1 640 ? 34.763 91.368 183.608 1.00 54.65 640 SER A O 1
ATOM 4739 N N . PRO A 1 641 ? 34.461 93.475 182.871 1.00 62.08 641 PRO A N 1
ATOM 4740 C CA . PRO A 1 641 ? 33.000 93.369 182.816 1.00 61.42 641 PRO A CA 1
ATOM 4741 C C . PRO A 1 641 ? 32.501 92.523 181.644 1.00 60.64 641 PRO A C 1
ATOM 4742 O O . PRO A 1 641 ? 31.515 91.801 181.779 1.00 61.10 641 PRO A O 1
ATOM 4746 N N . ILE A 1 642 ? 33.183 92.624 180.494 1.00 62.91 642 ILE A N 1
ATOM 4747 C CA . ILE A 1 642 ? 32.874 91.792 179.340 1.00 62.05 642 ILE A CA 1
ATOM 4748 C C . ILE A 1 642 ? 34.065 90.890 179.016 1.00 58.07 642 ILE A C 1
ATOM 4749 O O . ILE A 1 642 ? 35.076 91.348 178.484 1.00 59.45 642 ILE A O 1
ATOM 4754 N N . LEU A 1 643 ? 33.909 89.598 179.323 1.00 52.24 643 LEU A N 1
ATOM 4755 C CA . LEU A 1 643 ? 34.843 88.572 178.895 1.00 50.46 643 LEU A CA 1
ATOM 4756 C C . LEU A 1 643 ? 34.467 88.136 177.483 1.00 51.58 643 LEU A C 1
ATOM 4757 O O . LEU A 1 643 ? 33.562 87.322 177.303 1.00 53.02 643 LEU A O 1
ATOM 4762 N N . ASN A 1 644 ? 35.158 88.719 176.495 1.00 51.57 644 ASN A N 1
ATOM 4763 C CA . ASN A 1 644 ? 35.009 88.355 175.096 1.00 51.65 644 ASN A CA 1
ATOM 4764 C C . ASN A 1 644 ? 35.807 87.077 174.835 1.00 53.82 644 ASN A C 1
ATOM 4765 O O . ASN A 1 644 ? 37.034 87.083 174.918 1.00 59.04 644 ASN A O 1
ATOM 4770 N N . LEU A 1 645 ? 35.092 85.986 174.523 1.00 50.38 645 LEU A N 1
ATOM 4771 C CA . LEU A 1 645 ? 35.663 84.650 174.440 1.00 45.96 645 LEU A CA 1
ATOM 4772 C C . LEU A 1 645 ? 35.881 84.239 172.984 1.00 42.51 645 LEU A C 1
ATOM 4773 O O . LEU A 1 645 ? 35.689 85.034 172.067 1.00 39.56 645 LEU A O 1
ATOM 4778 N N . THR A 1 646 ? 36.324 82.990 172.793 1.00 43.42 646 THR A N 1
ATOM 4779 C CA . THR A 1 646 ? 36.663 82.453 171.485 1.00 46.22 646 THR A CA 1
ATOM 4780 C C . THR A 1 646 ? 35.384 82.102 170.730 1.00 43.91 646 THR A C 1
ATOM 4781 O O . THR A 1 646 ? 34.455 81.539 171.312 1.00 44.61 646 THR A O 1
ATOM 4785 N N . ASP A 1 647 ? 35.383 82.417 169.428 1.00 40.92 647 ASP A N 1
ATOM 4786 C CA . ASP A 1 647 ? 34.323 82.068 168.497 1.00 45.47 647 ASP A CA 1
ATOM 4787 C C . ASP A 1 647 ? 33.913 80.605 168.652 1.00 47.18 647 ASP A C 1
ATOM 4788 O O . ASP A 1 647 ? 34.737 79.741 168.951 1.00 51.78 647 ASP A O 1
ATOM 4793 N N . GLY A 1 648 ? 32.614 80.361 168.449 1.00 48.55 648 GLY A N 1
ATOM 4794 C CA . GLY A 1 648 ? 32.062 79.028 168.283 1.00 47.76 648 GLY A CA 1
ATOM 4795 C C . GLY A 1 648 ? 31.717 78.776 166.817 1.00 48.50 648 GLY A C 1
ATOM 4796 O O . GLY A 1 648 ? 31.668 79.711 166.016 1.00 45.95 648 GLY A O 1
ATOM 4797 N N . LYS A 1 649 ? 31.504 77.502 166.476 1.00 49.17 649 LYS A N 1
ATOM 4798 C CA . LYS A 1 649 ? 31.126 77.130 165.122 1.00 51.95 649 LYS A CA 1
ATOM 4799 C C . LYS A 1 649 ? 29.888 76.238 165.194 1.00 52.01 649 LYS A C 1
ATOM 4800 O O . LYS A 1 649 ? 29.828 75.311 165.999 1.00 51.40 649 LYS A O 1
ATOM 4802 N N . GLY A 1 650 ? 28.886 76.554 164.367 1.00 55.48 650 GLY A N 1
ATOM 4803 C CA . GLY A 1 650 ? 27.626 75.828 164.385 1.00 55.98 650 GLY A CA 1
ATOM 4804 C C . GLY A 1 650 ? 27.832 74.330 164.174 1.00 54.71 650 GLY A C 1
ATOM 4805 O O . GLY A 1 650 ? 28.463 73.928 163.199 1.00 51.34 650 GLY A O 1
ATOM 4806 N N . SER A 1 651 ? 27.313 73.537 165.123 1.00 56.77 651 SER A N 1
ATOM 4807 C CA . SER A 1 651 ? 27.296 72.079 165.108 1.00 59.53 651 SER A CA 1
ATOM 4808 C C . SER A 1 651 ? 28.601 71.483 165.642 1.00 57.16 651 SER A C 1
ATOM 4809 O O . SER A 1 651 ? 28.723 70.267 165.766 1.00 55.49 651 SER A O 1
ATOM 4812 N N . PHE A 1 652 ? 29.569 72.342 165.972 1.00 58.38 652 PHE A N 1
ATOM 4813 C CA . PHE A 1 652 ? 30.825 71.890 166.547 1.00 56.46 652 PHE A CA 1
ATOM 4814 C C . PHE A 1 652 ? 30.809 72.122 168.054 1.00 55.34 652 PHE A C 1
ATOM 4815 O O . PHE A 1 652 ? 30.388 73.182 168.512 1.00 60.89 652 PHE A O 1
ATOM 4823 N N . ALA A 1 653 ? 31.254 71.111 168.811 1.00 50.49 653 ALA A N 1
ATOM 4824 C CA . ALA A 1 653 ? 31.318 71.212 170.259 1.00 47.98 653 ALA A CA 1
ATOM 4825 C C . ALA A 1 653 ? 32.235 72.372 170.639 1.00 47.72 653 ALA A C 1
ATOM 4826 O O . ALA A 1 653 ? 33.291 72.571 170.036 1.00 46.21 653 ALA A O 1
ATOM 4828 N N . TYR A 1 654 ? 31.776 73.152 171.621 1.00 46.01 654 TYR A N 1
ATOM 4829 C CA . TYR A 1 654 ? 32.490 74.313 172.114 1.00 44.03 654 TYR A CA 1
ATOM 4830 C C . TYR A 1 654 ? 33.079 73.966 173.474 1.00 43.46 654 TYR A C 1
ATOM 4831 O O . TYR A 1 654 ? 32.467 73.222 174.245 1.00 41.12 654 TYR A O 1
ATOM 4840 N N . ASN A 1 655 ? 34.266 74.524 173.743 1.00 45.52 655 ASN A N 1
ATOM 4841 C CA . ASN A 1 655 ? 34.944 74.361 175.020 1.00 49.18 655 ASN A CA 1
ATOM 4842 C C . ASN A 1 655 ? 35.755 75.619 175.315 1.00 49.40 655 ASN A C 1
ATOM 4843 O O . ASN A 1 655 ? 36.368 76.185 174.410 1.00 50.07 655 ASN A O 1
ATOM 4848 N N . TYR A 1 656 ? 35.735 76.033 176.591 1.00 51.52 656 TYR A N 1
ATOM 4849 C CA . TYR A 1 656 ? 36.545 77.131 177.098 1.00 51.55 656 TYR A CA 1
ATOM 4850 C C . TYR A 1 656 ? 36.621 77.046 178.620 1.00 53.34 656 TYR A C 1
ATOM 4851 O O . TYR A 1 656 ? 35.592 76.944 179.286 1.00 54.39 656 TYR A O 1
ATOM 4860 N N . THR A 1 657 ? 37.849 77.103 179.156 1.00 51.23 657 THR A N 1
ATOM 4861 C CA . THR A 1 657 ? 38.068 76.963 180.587 1.00 49.58 657 THR A CA 1
ATOM 4862 C C . THR A 1 657 ? 38.337 78.334 181.204 1.00 51.51 657 THR A C 1
ATOM 4863 O O . THR A 1 657 ? 39.243 79.050 180.776 1.00 50.65 657 THR A O 1
ATOM 4867 N N . LEU A 1 658 ? 37.513 78.694 182.198 1.00 49.63 658 LEU A N 1
ATOM 4868 C CA . LEU A 1 658 ? 37.749 79.869 183.020 1.00 45.96 658 LEU A CA 1
ATOM 4869 C C . LEU A 1 658 ? 38.692 79.482 184.155 1.00 47.73 658 LEU A C 1
ATOM 4870 O O . LEU A 1 658 ? 38.518 78.434 184.782 1.00 45.09 658 LEU A O 1
ATOM 4875 N N . GLN A 1 659 ? 39.679 80.350 184.406 1.00 50.05 659 GLN A N 1
ATOM 4876 C CA . GLN A 1 659 ? 40.817 80.025 185.251 1.00 51.54 659 GLN A CA 1
ATOM 4877 C C . GLN A 1 659 ? 40.961 81.065 186.362 1.00 48.37 659 GLN A C 1
ATOM 4878 O O . GLN A 1 659 ? 41.066 82.262 186.088 1.00 45.63 659 GLN A O 1
ATOM 4884 N N . LEU A 1 660 ? 40.971 80.586 187.614 1.00 47.60 660 LEU A N 1
ATOM 4885 C CA . LEU A 1 660 ? 41.290 81.421 188.762 1.00 47.87 660 LEU A CA 1
ATOM 4886 C C . LEU A 1 660 ? 42.682 82.001 188.547 1.00 50.09 660 LEU A C 1
ATOM 4887 O O . LEU A 1 660 ? 43.642 81.258 188.356 1.00 51.96 660 LEU A O 1
ATOM 4892 N N . GLY A 1 661 ? 42.764 83.333 188.537 1.00 51.70 661 GLY A N 1
ATOM 4893 C CA . GLY A 1 661 ? 44.036 84.018 188.384 1.00 49.80 661 GLY A CA 1
ATOM 4894 C C . GLY A 1 661 ? 44.191 84.603 186.988 1.00 48.06 661 GLY A C 1
ATOM 4895 O O . GLY A 1 661 ? 45.038 85.464 186.774 1.00 49.07 661 GLY A O 1
ATOM 4896 N N . THR A 1 662 ? 43.356 84.129 186.057 1.00 46.58 662 THR A N 1
ATOM 4897 C CA . THR A 1 662 ? 43.358 84.633 184.692 1.00 48.99 662 THR A CA 1
ATOM 4898 C C . THR A 1 662 ? 42.052 85.382 184.416 1.00 47.77 662 THR A C 1
ATOM 4899 O O . THR A 1 662 ? 42.068 86.496 183.889 1.00 43.90 662 THR A O 1
ATOM 4903 N N . ASP A 1 663 ? 40.926 84.754 184.782 1.00 47.30 663 ASP A N 1
ATOM 4904 C CA . ASP A 1 663 ? 39.613 85.252 184.399 1.00 51.46 663 ASP A CA 1
ATOM 4905 C C . ASP A 1 663 ? 38.898 85.890 185.592 1.00 51.01 663 ASP A C 1
ATOM 4906 O O . ASP A 1 663 ? 38.069 86.779 185.407 1.00 49.97 663 ASP A O 1
ATOM 4911 N N . TYR A 1 664 ? 39.235 85.436 186.806 1.00 50.20 664 TYR A N 1
ATOM 4912 C CA . TYR A 1 664 ? 38.530 85.829 188.016 1.00 51.80 664 TYR A CA 1
ATOM 4913 C C . TYR A 1 664 ? 39.445 85.626 189.223 1.00 56.71 664 TYR A C 1
ATOM 4914 O O . TYR A 1 664 ? 40.229 84.676 189.264 1.00 59.90 664 TYR A O 1
ATOM 4923 N N . TYR A 1 665 ? 39.302 86.508 190.218 1.00 55.88 665 TYR A N 1
ATOM 4924 C CA . TYR A 1 665 ? 40.214 86.553 191.348 1.00 55.30 665 TYR A CA 1
ATOM 4925 C C . TYR A 1 665 ? 39.471 86.947 192.624 1.00 55.13 665 TYR A C 1
ATOM 4926 O O . TYR A 1 665 ? 38.597 87.810 192.600 1.00 52.76 665 TYR A O 1
ATOM 4935 N N . ASP A 1 666 ? 39.861 86.319 193.740 1.00 55.06 666 ASP A N 1
ATOM 4936 C CA . ASP A 1 666 ? 39.346 86.662 195.055 1.00 55.05 666 ASP A CA 1
ATOM 4937 C C . ASP A 1 666 ? 40.507 87.008 195.985 1.00 57.19 666 ASP A C 1
ATOM 4938 O O . ASP A 1 666 ? 41.322 86.146 196.310 1.00 60.06 666 ASP A O 1
ATOM 4943 N N . PHE A 1 667 ? 40.528 88.259 196.460 1.00 56.76 667 PHE A N 1
ATOM 4944 C CA . PHE A 1 667 ? 41.656 88.809 197.198 1.00 53.63 667 PHE A CA 1
ATOM 4945 C C . PHE A 1 667 ? 41.847 88.156 198.568 1.00 53.14 667 PHE A C 1
ATOM 4946 O O . PHE A 1 667 ? 42.812 88.475 199.259 1.00 55.97 667 PHE A O 1
ATOM 4954 N N . GLU A 1 668 ? 40.958 87.232 198.955 1.00 52.97 668 GLU A N 1
ATOM 4955 C CA . GLU A 1 668 ? 41.097 86.563 200.243 1.00 52.53 668 GLU A CA 1
ATOM 4956 C C . GLU A 1 668 ? 41.331 85.069 200.036 1.00 55.44 668 GLU A C 1
ATOM 4957 O O . GLU A 1 668 ? 41.576 84.336 200.993 1.00 54.46 668 GLU A O 1
ATOM 4963 N N . GLY A 1 669 ? 41.257 84.630 198.774 1.00 60.66 669 GLY A N 1
ATOM 4964 C CA . GLY A 1 669 ? 41.512 83.244 198.417 1.00 59.79 669 GLY A CA 1
ATOM 4965 C C . GLY A 1 669 ? 40.418 82.305 198.916 1.00 59.60 669 GLY A C 1
ATOM 4966 O O . GLY A 1 669 ? 40.687 81.137 199.199 1.00 58.44 669 GLY A O 1
ATOM 4967 N N . ASP A 1 670 ? 39.189 82.832 199.020 1.00 60.53 670 ASP A N 1
ATOM 4968 C CA . ASP A 1 670 ? 38.019 82.038 199.359 1.00 61.00 670 ASP A CA 1
ATOM 4969 C C . ASP A 1 670 ? 37.709 81.105 198.194 1.00 60.78 670 ASP A C 1
ATOM 4970 O O . ASP A 1 670 ? 37.998 81.433 197.045 1.00 64.83 670 ASP A O 1
ATOM 4975 N N . ALA A 1 671 ? 37.125 79.943 198.509 1.00 59.54 671 ALA A N 1
ATOM 4976 C CA . ALA A 1 671 ? 36.521 79.083 197.503 1.00 60.41 671 ALA A CA 1
ATOM 4977 C C . ALA A 1 671 ? 35.434 79.867 196.765 1.00 56.85 671 ALA A C 1
ATOM 4978 O O . ALA A 1 671 ? 34.658 80.588 197.389 1.00 57.15 671 ALA A O 1
ATOM 4980 N N . LEU A 1 672 ? 35.409 79.754 195.430 1.00 55.02 672 LEU A N 1
ATOM 4981 C CA . LEU A 1 672 ? 34.464 80.500 194.613 1.00 53.17 672 LEU A CA 1
ATOM 4982 C C . LEU A 1 672 ? 33.459 79.540 193.981 1.00 55.60 672 LEU A C 1
ATOM 4983 O O . LEU A 1 672 ? 33.752 78.358 193.784 1.00 55.88 672 LEU A O 1
ATOM 4988 N N . THR A 1 673 ? 32.276 80.081 193.665 1.00 52.89 673 THR A N 1
ATOM 4989 C CA . THR A 1 673 ? 31.260 79.390 192.887 1.00 51.66 673 THR A CA 1
ATOM 4990 C C . THR A 1 673 ? 30.869 80.284 191.712 1.00 47.94 673 THR A C 1
ATOM 4991 O O . THR A 1 673 ? 30.728 81.490 191.877 1.00 47.28 673 THR A O 1
ATOM 4995 N N . ILE A 1 674 ? 30.752 79.685 190.522 1.00 48.85 674 ILE A N 1
ATOM 4996 C CA . ILE A 1 674 ? 30.203 80.363 189.358 1.00 48.39 674 ILE A CA 1
ATOM 4997 C C . ILE A 1 674 ? 28.885 79.681 188.990 1.00 49.22 674 ILE A C 1
ATOM 4998 O O . ILE A 1 674 ? 28.832 78.476 188.739 1.00 46.39 674 ILE A O 1
ATOM 5003 N N . THR A 1 675 ? 27.811 80.474 189.020 1.00 49.85 675 THR A N 1
ATOM 5004 C CA . THR A 1 675 ? 26.493 80.041 188.588 1.00 50.47 675 THR A CA 1
ATOM 5005 C C . THR A 1 675 ? 26.080 80.891 187.389 1.00 46.09 675 THR A C 1
ATOM 5006 O O . THR A 1 675 ? 26.474 82.048 187.273 1.00 45.78 675 THR A O 1
ATOM 5010 N N . LYS A 1 676 ? 25.325 80.282 186.474 1.00 43.86 676 LYS A N 1
ATOM 5011 C CA . LYS A 1 676 ? 24.797 80.997 185.327 1.00 45.60 676 LYS A CA 1
ATOM 5012 C C . LYS A 1 676 ? 23.536 81.722 185.781 1.00 47.58 676 LYS A C 1
ATOM 5013 O O . LYS A 1 676 ? 22.785 81.191 186.601 1.00 45.41 676 LYS A O 1
ATOM 5019 N N . THR A 1 677 ? 23.326 82.929 185.235 1.00 48.85 677 THR A N 1
ATOM 5020 C CA . THR A 1 677 ? 22.196 83.761 185.613 1.00 48.31 677 THR A CA 1
ATOM 5021 C C . THR A 1 677 ? 21.356 84.161 184.396 1.00 49.77 677 THR A C 1
ATOM 5022 O O . THR A 1 677 ? 20.181 84.481 184.565 1.00 52.59 677 THR A O 1
ATOM 5026 N N . SER A 1 678 ? 21.935 84.138 183.184 1.00 45.43 678 SER A N 1
ATOM 5027 C CA . SER A 1 678 ? 21.142 84.369 181.981 1.00 46.25 678 SER A CA 1
ATOM 5028 C C . SER A 1 678 ? 21.923 84.037 180.710 1.00 48.81 678 SER A C 1
ATOM 5029 O O . SER A 1 678 ? 23.136 83.833 180.761 1.00 52.84 678 SER A O 1
ATOM 5032 N N . GLY A 1 679 ? 21.193 83.987 179.582 1.00 49.81 679 GLY A N 1
ATOM 5033 C CA . GLY A 1 679 ? 21.729 83.829 178.236 1.00 44.90 679 GLY A CA 1
ATOM 5034 C C . GLY A 1 679 ? 21.335 82.487 177.616 1.00 45.19 679 GLY A C 1
ATOM 5035 O O . GLY A 1 679 ? 20.889 81.590 178.330 1.00 42.41 679 GLY A O 1
ATOM 5036 N N . PRO A 1 680 ? 21.524 82.297 176.285 1.00 43.81 680 PRO A N 1
ATOM 5037 C CA . PRO A 1 680 ? 21.142 81.059 175.590 1.00 45.93 680 PRO A CA 1
ATOM 5038 C C . PRO A 1 680 ? 21.460 79.737 176.294 1.00 50.44 680 PRO A C 1
ATOM 5039 O O . PRO A 1 680 ? 22.465 79.618 176.997 1.00 49.75 680 PRO A O 1
ATOM 5043 N N . ASP A 1 681 ? 20.599 78.739 176.045 1.00 53.11 681 ASP A N 1
ATOM 5044 C CA . ASP A 1 681 ? 20.520 77.504 176.812 1.00 55.46 681 ASP A CA 1
ATOM 5045 C C . ASP A 1 681 ? 21.668 76.552 176.482 1.00 54.48 681 ASP A C 1
ATOM 5046 O O . ASP A 1 681 ? 21.958 75.652 177.270 1.00 52.74 681 ASP A O 1
ATOM 5051 N N . TRP A 1 682 ? 22.303 76.740 175.318 1.00 48.50 682 TRP A N 1
ATOM 5052 C CA . TRP A 1 682 ? 23.264 75.760 174.836 1.00 51.32 682 TRP A CA 1
ATOM 5053 C C . TRP A 1 682 ? 24.530 75.701 175.694 1.00 50.23 682 TRP A C 1
ATOM 5054 O O . TRP A 1 682 ? 25.143 74.639 175.783 1.00 49.02 682 TRP A O 1
ATOM 5065 N N . LEU A 1 683 ? 24.907 76.825 176.326 1.00 46.70 683 LEU A N 1
ATOM 5066 C CA . LEU A 1 683 ? 26.155 76.915 177.072 1.00 44.99 683 LEU A CA 1
ATOM 5067 C C . LEU A 1 683 ? 25.888 76.774 178.572 1.00 46.75 683 LEU A C 1
ATOM 5068 O O . LEU A 1 683 ? 25.139 77.557 179.155 1.00 46.33 683 LEU A O 1
ATOM 5073 N N . THR A 1 684 ? 26.504 75.761 179.194 1.00 45.63 684 THR A N 1
ATOM 5074 C CA . THR A 1 684 ? 26.460 75.622 180.643 1.00 47.26 684 THR A CA 1
ATOM 5075 C C . THR A 1 684 ? 27.878 75.690 181.208 1.00 47.89 684 THR A C 1
ATOM 5076 O O . THR A 1 684 ? 28.841 75.839 180.462 1.00 47.37 684 THR A O 1
ATOM 5080 N N . ILE A 1 685 ? 27.990 75.588 182.536 1.00 45.97 685 ILE A N 1
ATOM 5081 C CA . ILE A 1 685 ? 29.280 75.639 183.196 1.00 48.46 685 ILE A CA 1
ATOM 5082 C C . ILE A 1 685 ? 29.319 74.519 184.223 1.00 53.43 685 ILE A C 1
ATOM 5083 O O . ILE A 1 685 ? 28.306 74.218 184.855 1.00 55.14 685 ILE A O 1
ATOM 5088 N N . GLN A 1 686 ? 30.496 73.905 184.366 1.00 56.55 686 GLN A N 1
ATOM 5089 C CA . GLN A 1 686 ? 30.730 72.993 185.470 1.00 61.61 686 GLN A CA 1
ATOM 5090 C C . GLN A 1 686 ? 32.160 73.171 185.965 1.00 58.80 686 GLN A C 1
ATOM 5091 O O . GLN A 1 686 ? 33.069 73.442 185.183 1.00 62.81 686 GLN A O 1
ATOM 5097 N N . GLN A 1 687 ? 32.330 73.024 187.279 1.00 58.51 687 GLN A N 1
ATOM 5098 C CA . GLN A 1 687 ? 33.642 73.064 187.897 1.00 63.39 687 GLN A CA 1
ATOM 5099 C C . GLN A 1 687 ? 34.478 71.897 187.375 1.00 63.93 687 GLN A C 1
ATOM 5100 O O . GLN A 1 687 ? 34.056 70.742 187.450 1.00 59.52 687 GLN A O 1
ATOM 5106 N N . THR A 1 688 ? 35.652 72.228 186.824 1.00 64.58 688 THR A N 1
ATOM 5107 C CA . THR A 1 688 ? 36.633 71.230 186.430 1.00 64.55 688 THR A CA 1
ATOM 5108 C C . THR A 1 688 ? 37.402 70.805 187.678 1.00 66.71 688 THR A C 1
ATOM 5109 O O . THR A 1 688 ? 37.326 69.650 188.099 1.00 65.54 688 THR A O 1
ATOM 5113 N N . ASP A 1 689 ? 38.119 71.767 188.270 1.00 67.08 689 ASP A N 1
ATOM 5114 C CA . ASP A 1 689 ? 38.844 71.554 189.512 1.00 69.47 689 ASP A CA 1
ATOM 5115 C C . ASP A 1 689 ? 38.765 72.822 190.357 1.00 67.79 689 ASP A C 1
ATOM 5116 O O . ASP A 1 689 ? 38.098 73.785 189.979 1.00 64.89 689 ASP A O 1
ATOM 5121 N N . ALA A 1 690 ? 39.497 72.810 191.479 1.00 65.37 690 ALA A N 1
ATOM 5122 C CA . ALA A 1 690 ? 39.508 73.883 192.460 1.00 64.17 690 ALA A CA 1
ATOM 5123 C C . ALA A 1 690 ? 39.689 75.250 191.800 1.00 60.97 690 ALA A C 1
ATOM 5124 O O . ALA A 1 690 ? 39.192 76.247 192.317 1.00 59.26 690 ALA A O 1
ATOM 5126 N N . ASN A 1 691 ? 40.376 75.286 190.650 1.00 61.92 691 ASN A N 1
ATOM 5127 C CA . ASN A 1 691 ? 40.920 76.527 190.115 1.00 61.75 691 ASN A CA 1
ATOM 5128 C C . ASN A 1 691 ? 40.290 76.899 188.772 1.00 57.50 691 ASN A C 1
ATOM 5129 O O . ASN A 1 691 ? 40.574 77.976 188.243 1.00 52.50 691 ASN A O 1
ATOM 5134 N N . SER A 1 692 ? 39.446 76.012 188.221 1.00 55.18 692 SER A N 1
ATOM 5135 C CA . SER A 1 692 ? 38.972 76.171 186.852 1.00 53.48 692 SER A CA 1
ATOM 5136 C C . SER A 1 692 ? 37.532 75.685 186.679 1.00 50.52 692 SER A C 1
ATOM 5137 O O . SER A 1 692 ? 37.122 74.699 187.291 1.00 48.74 692 SER A O 1
ATOM 5140 N N . TRP A 1 693 ? 36.790 76.388 185.809 1.00 48.51 693 TRP A N 1
ATOM 5141 C CA . TRP A 1 693 ? 35.413 76.068 185.457 1.00 49.56 693 TRP A CA 1
ATOM 5142 C C . TRP A 1 693 ? 35.294 75.992 183.937 1.00 50.42 693 TRP A C 1
ATOM 5143 O O . TRP A 1 693 ? 35.780 76.878 183.234 1.00 48.14 693 TRP A O 1
ATOM 5154 N N . LYS A 1 694 ? 34.649 74.930 183.432 1.00 52.36 694 LYS A N 1
ATOM 5155 C CA . LYS A 1 694 ? 34.567 74.718 181.992 1.00 55.55 694 LYS A CA 1
ATOM 5156 C C . LYS A 1 694 ? 33.194 75.118 181.452 1.00 54.37 694 LYS A C 1
ATOM 5157 O O . LYS A 1 694 ? 32.160 74.633 181.914 1.00 54.04 694 LYS A O 1
ATOM 5163 N N . LEU A 1 695 ? 33.219 76.006 180.453 1.00 51.08 695 LEU A N 1
ATOM 5164 C CA . LEU A 1 695 ? 32.055 76.357 179.661 1.00 49.69 695 LEU A CA 1
ATOM 5165 C C . LEU A 1 695 ? 32.001 75.427 178.456 1.00 51.91 695 LEU A C 1
ATOM 5166 O O . LEU A 1 695 ? 32.937 75.391 177.657 1.00 51.51 695 LEU A O 1
ATOM 5171 N N . SER A 1 696 ? 30.900 74.679 178.331 1.00 48.78 696 SER A N 1
ATOM 5172 C CA . SER A 1 696 ? 30.762 73.762 177.213 1.00 50.20 696 SER A CA 1
ATOM 5173 C C . SER A 1 696 ? 29.329 73.738 176.688 1.00 49.76 696 SER A C 1
ATOM 5174 O O . SER A 1 696 ? 28.408 74.264 177.314 1.00 49.50 696 SER A O 1
ATOM 5177 N N . GLY A 1 697 ? 29.173 73.110 175.521 1.00 47.94 697 GLY A N 1
ATOM 5178 C CA . GLY A 1 697 ? 27.895 72.955 174.855 1.00 47.90 697 GLY A CA 1
ATOM 5179 C C . GLY A 1 697 ? 28.086 73.002 173.346 1.00 48.83 697 GLY A C 1
ATOM 5180 O O . GLY A 1 697 ? 29.161 73.361 172.872 1.00 53.56 697 GLY A O 1
ATOM 5181 N N . THR A 1 698 ? 27.034 72.648 172.604 1.00 51.58 698 THR A N 1
ATOM 5182 C CA . THR A 1 698 ? 27.113 72.651 171.153 1.00 56.22 698 THR A CA 1
ATOM 5183 C C . THR A 1 698 ? 26.131 73.675 170.593 1.00 56.04 698 THR A C 1
ATOM 5184 O O . THR A 1 698 ? 24.922 73.530 170.755 1.00 55.98 698 THR A O 1
ATOM 5188 N N . PRO A 1 699 ? 26.622 74.747 169.933 1.00 58.12 699 PRO A N 1
ATOM 5189 C CA . PRO A 1 699 ? 25.742 75.707 169.273 1.00 56.96 699 PRO A CA 1
ATOM 5190 C C . PRO A 1 699 ? 25.355 75.172 167.899 1.00 57.34 699 PRO A C 1
ATOM 5191 O O . PRO A 1 699 ? 26.112 74.416 167.295 1.00 58.28 699 PRO A O 1
ATOM 5195 N N . ILE A 1 700 ? 24.158 75.552 167.438 1.00 59.76 700 ILE A N 1
ATOM 5196 C CA . ILE A 1 700 ? 23.725 75.310 166.070 1.00 57.57 700 ILE A CA 1
ATOM 5197 C C . ILE A 1 700 ? 23.671 76.659 165.352 1.00 57.00 700 ILE A C 1
ATOM 5198 O O . ILE A 1 700 ? 23.824 77.699 165.994 1.00 55.28 700 ILE A O 1
ATOM 5203 N N . ASN A 1 701 ? 23.460 76.627 164.028 1.00 53.25 701 ASN A N 1
ATOM 5204 C CA . ASN A 1 701 ? 23.495 77.814 163.183 1.00 52.31 701 ASN A CA 1
ATOM 5205 C C . ASN A 1 701 ? 22.450 78.845 163.613 1.00 51.83 701 ASN A C 1
ATOM 5206 O O . ASN A 1 701 ? 22.672 80.045 163.467 1.00 51.33 701 ASN A O 1
ATOM 5211 N N . SER A 1 702 ? 21.313 78.379 164.140 1.00 51.04 702 SER A N 1
ATOM 5212 C CA . SER A 1 702 ? 20.282 79.291 164.614 1.00 52.89 702 SER A CA 1
ATOM 5213 C C . SER A 1 702 ? 20.812 80.186 165.739 1.00 54.85 702 SER A C 1
ATOM 5214 O O . SER A 1 702 ? 20.143 81.143 166.124 1.00 57.63 702 SER A O 1
ATOM 5217 N N . ASP A 1 703 ? 22.019 79.879 166.243 1.00 50.44 703 ASP A N 1
ATOM 5218 C CA . ASP A 1 703 ? 22.636 80.616 167.334 1.00 49.61 703 ASP A CA 1
ATOM 5219 C C . ASP A 1 703 ? 23.708 81.578 166.807 1.00 47.32 703 ASP A C 1
ATOM 5220 O O . ASP A 1 703 ? 24.471 82.141 167.592 1.00 47.25 703 ASP A O 1
ATOM 5225 N N . ALA A 1 704 ? 23.741 81.790 165.482 1.00 43.33 704 ALA A N 1
ATOM 5226 C CA . ALA A 1 704 ? 24.782 82.563 164.814 1.00 40.56 704 ALA A CA 1
ATOM 5227 C C . ALA A 1 704 ? 24.822 84.008 165.321 1.00 42.29 704 ALA A C 1
ATOM 5228 O O . ALA A 1 704 ? 23.786 84.662 165.440 1.00 45.58 704 ALA A O 1
ATOM 5230 N N . GLY A 1 705 ? 26.037 84.500 165.612 1.00 43.46 705 GLY A N 1
ATOM 5231 C CA . GLY A 1 705 ? 26.255 85.865 166.068 1.00 39.53 705 GLY A CA 1
ATOM 5232 C C . GLY A 1 705 ? 26.562 85.923 167.563 1.00 41.44 705 GLY A C 1
ATOM 5233 O O . GLY A 1 705 ? 26.804 84.888 168.183 1.00 40.27 705 GLY A O 1
ATOM 5234 N N . GLU A 1 706 ? 26.506 87.140 168.126 1.00 37.01 706 GLU A N 1
ATOM 5235 C CA . GLU A 1 706 ? 26.993 87.434 169.463 1.00 40.69 706 GLU A CA 1
ATOM 5236 C C . GLU A 1 706 ? 26.006 86.923 170.514 1.00 40.88 706 GLU A C 1
ATOM 5237 O O . GLU A 1 706 ? 24.909 87.453 170.655 1.00 45.43 706 GLU A O 1
ATOM 5243 N N . ASN A 1 707 ? 26.423 85.899 171.261 1.00 41.31 707 ASN A N 1
ATOM 5244 C CA . ASN A 1 707 ? 25.613 85.268 172.291 1.00 41.31 707 ASN A CA 1
ATOM 5245 C C . ASN A 1 707 ? 26.043 85.799 173.654 1.00 43.35 707 ASN A C 1
ATOM 5246 O O . ASN A 1 707 ? 27.166 85.548 174.087 1.00 43.71 707 ASN A O 1
ATOM 5251 N N . SER A 1 708 ? 25.129 86.514 174.326 1.00 42.61 708 SER A N 1
ATOM 5252 C CA . SER A 1 708 ? 25.454 87.182 175.574 1.00 41.49 708 SER A CA 1
ATOM 5253 C C . SER A 1 708 ? 24.978 86.352 176.766 1.00 43.28 708 SER A C 1
ATOM 5254 O O . SER A 1 708 ? 23.848 85.865 176.786 1.00 47.13 708 SER A O 1
ATOM 5257 N N . PHE A 1 709 ? 25.862 86.194 177.755 1.00 41.85 709 PHE A N 1
ATOM 5258 C CA . PHE A 1 709 ? 25.575 85.415 178.950 1.00 44.79 709 PHE A CA 1
ATOM 5259 C C . PHE A 1 709 ? 25.974 86.214 180.186 1.00 44.76 709 PHE A C 1
ATOM 5260 O O . PHE A 1 709 ? 26.785 87.132 180.100 1.00 47.54 709 PHE A O 1
ATOM 5268 N N . THR A 1 710 ? 25.405 85.853 181.340 1.00 42.13 710 THR A N 1
ATOM 5269 C CA . THR A 1 710 ? 25.826 86.468 182.588 1.00 43.10 710 THR A CA 1
ATOM 5270 C C . THR A 1 710 ? 26.124 85.366 183.604 1.00 43.53 710 THR A C 1
ATOM 5271 O O . THR A 1 710 ? 25.421 84.356 183.661 1.00 43.94 710 THR A O 1
ATOM 5275 N N . PHE A 1 711 ? 27.179 85.574 184.397 1.00 42.67 711 PHE A N 1
ATOM 5276 C CA . PHE A 1 711 ? 27.616 84.579 185.361 1.00 42.85 711 PHE A CA 1
ATOM 5277 C C . PHE A 1 711 ? 27.888 85.253 186.701 1.00 43.16 711 PHE A C 1
ATOM 5278 O O . PHE A 1 711 ? 28.368 86.381 186.755 1.00 41.42 711 PHE A O 1
ATOM 5286 N N . ASN A 1 712 ? 27.581 84.539 187.783 1.00 44.51 712 ASN A N 1
ATOM 5287 C CA . ASN A 1 712 ? 27.732 85.117 189.104 1.00 49.40 712 ASN A CA 1
ATOM 5288 C C . ASN A 1 712 ? 28.824 84.374 189.868 1.00 49.30 712 ASN A C 1
ATOM 5289 O O . ASN A 1 712 ? 28.881 83.146 189.847 1.00 48.17 712 ASN A O 1
ATOM 5294 N N . LEU A 1 713 ? 29.657 85.162 190.557 1.00 48.45 713 LEU A N 1
ATOM 5295 C CA . LEU A 1 713 ? 30.830 84.706 191.279 1.00 51.65 713 LEU A CA 1
ATOM 5296 C C . LEU A 1 713 ? 30.696 85.158 192.735 1.00 52.65 713 LEU A C 1
ATOM 5297 O O . LEU A 1 713 ? 30.717 86.356 193.006 1.00 53.40 713 LEU A O 1
ATOM 5302 N N . SER A 1 714 ? 30.571 84.206 193.675 1.00 54.52 714 SER A N 1
ATOM 5303 C CA . SER A 1 714 ? 29.846 84.510 194.903 1.00 65.75 714 SER A CA 1
ATOM 5304 C C . SER A 1 714 ? 30.649 84.372 196.199 1.00 73.28 714 SER A C 1
ATOM 5305 O O . SER A 1 714 ? 30.286 85.003 197.189 1.00 75.68 714 SER A O 1
ATOM 5308 N N . ASP A 1 715 ? 31.693 83.532 196.220 1.00 76.07 715 ASP A N 1
ATOM 5309 C CA . ASP A 1 715 ? 32.320 83.105 197.470 1.00 80.06 715 ASP A CA 1
ATOM 5310 C C . ASP A 1 715 ? 31.255 82.718 198.503 1.00 83.42 715 ASP A C 1
ATOM 5311 O O . ASP A 1 715 ? 30.349 81.944 198.198 1.00 87.44 715 ASP A O 1
ATOM 5316 N N . ASP A 1 716 ? 31.372 83.256 199.723 1.00 81.68 716 ASP A N 1
ATOM 5317 C CA . ASP A 1 716 ? 30.457 82.932 200.806 1.00 81.18 716 ASP A CA 1
ATOM 5318 C C . ASP A 1 716 ? 29.409 84.028 200.987 1.00 79.81 716 ASP A C 1
ATOM 5319 O O . ASP A 1 716 ? 28.264 83.727 201.314 1.00 80.80 716 ASP A O 1
ATOM 5324 N N . THR A 1 717 ? 29.805 85.293 200.798 1.00 77.67 717 THR A N 1
ATOM 5325 C CA . THR A 1 717 ? 28.953 86.410 201.185 1.00 79.68 717 THR A CA 1
ATOM 5326 C C . THR A 1 717 ? 28.769 87.387 200.023 1.00 78.51 717 THR A C 1
ATOM 5327 O O . THR A 1 717 ? 27.642 87.680 199.631 1.00 84.54 717 THR A O 1
ATOM 5331 N N . ASN A 1 718 ? 29.886 87.891 199.489 1.00 76.14 718 ASN A N 1
ATOM 5332 C CA . ASN A 1 718 ? 29.872 88.896 198.439 1.00 75.66 718 ASN A CA 1
ATOM 5333 C C . ASN A 1 718 ? 29.862 88.215 197.073 1.00 69.96 718 ASN A C 1
ATOM 5334 O O . ASN A 1 718 ? 30.619 87.277 196.849 1.00 69.44 718 ASN A O 1
ATOM 5339 N N . SER A 1 719 ? 29.020 88.721 196.162 1.00 64.08 719 SER A N 1
ATOM 5340 C CA . SER A 1 719 ? 28.916 88.190 194.812 1.00 57.63 719 SER A CA 1
ATOM 5341 C C . SER A 1 719 ? 29.055 89.317 193.794 1.00 58.47 719 SER A C 1
ATOM 5342 O O . SER A 1 719 ? 28.535 90.409 194.003 1.00 60.64 719 SER A O 1
ATOM 5344 N N . THR A 1 720 ? 29.766 89.038 192.694 1.00 59.03 720 THR A N 1
ATOM 5345 C CA . THR A 1 720 ? 29.793 89.928 191.542 1.00 58.21 720 THR A CA 1
ATOM 5346 C C . THR A 1 720 ? 29.471 89.142 190.271 1.00 58.43 720 THR A C 1
ATOM 5347 O O . THR A 1 720 ? 29.793 87.954 190.165 1.00 54.15 720 THR A O 1
ATOM 5351 N N . THR A 1 721 ? 28.817 89.825 189.319 1.00 54.52 721 THR A N 1
ATOM 5352 C CA . THR A 1 721 ? 28.430 89.214 188.057 1.00 52.37 721 THR A CA 1
ATOM 5353 C C . THR A 1 721 ? 29.253 89.819 186.927 1.00 50.72 721 THR A C 1
ATOM 5354 O O . THR A 1 721 ? 29.686 90.966 187.015 1.00 51.72 721 THR A O 1
ATOM 5358 N N . ALA A 1 722 ? 29.444 89.023 185.871 1.00 47.39 722 ALA A N 1
ATOM 5359 C CA . ALA A 1 722 ? 30.130 89.454 184.667 1.00 46.45 722 ALA A CA 1
ATOM 5360 C C . ALA A 1 722 ? 29.340 88.982 183.450 1.00 44.78 722 ALA A C 1
ATOM 5361 O O . ALA A 1 722 ? 28.511 88.074 183.558 1.00 43.09 722 ALA A O 1
ATOM 5363 N N . GLU A 1 723 ? 29.611 89.615 182.302 1.00 41.81 723 GLU A N 1
ATOM 5364 C CA . GLU A 1 723 ? 29.077 89.188 181.018 1.00 41.21 723 GLU A CA 1
ATOM 5365 C C . GLU A 1 723 ? 30.132 88.368 180.266 1.00 42.93 723 GLU A C 1
ATOM 5366 O O . GLU A 1 723 ? 31.306 88.743 180.224 1.00 40.51 723 GLU A O 1
ATOM 5372 N N . ILE A 1 724 ? 29.694 87.246 179.675 1.00 42.33 724 ILE A N 1
ATOM 5373 C CA . ILE A 1 724 ? 30.489 86.448 178.750 1.00 45.45 724 ILE A CA 1
ATOM 5374 C C . ILE A 1 724 ? 29.851 86.536 177.362 1.00 46.75 724 ILE A C 1
ATOM 5375 O O . ILE A 1 724 ? 28.659 86.284 177.212 1.00 49.03 724 ILE A O 1
ATOM 5380 N N . LEU A 1 725 ? 30.663 86.881 176.354 1.00 50.18 725 LEU A N 1
ATOM 5381 C CA . LEU A 1 725 ? 30.210 87.153 174.997 1.00 50.26 725 LEU A CA 1
ATOM 5382 C C . LEU A 1 725 ? 30.943 86.224 174.026 1.00 53.84 725 LEU A C 1
ATOM 5383 O O . LEU A 1 725 ? 32.163 86.302 173.887 1.00 55.70 725 LEU A O 1
ATOM 5388 N N . ILE A 1 726 ? 30.185 85.331 173.373 1.00 51.60 726 ILE A N 1
ATOM 5389 C CA . ILE A 1 726 ? 30.710 84.392 172.391 1.00 48.25 726 ILE A CA 1
ATOM 5390 C C . ILE A 1 726 ? 30.015 84.640 171.056 1.00 49.79 726 ILE A C 1
ATOM 5391 O O . ILE A 1 726 ? 28.790 84.558 170.967 1.00 49.97 726 ILE A O 1
ATOM 5396 N N . ASN A 1 727 ? 30.817 84.912 170.023 1.00 49.44 727 ASN A N 1
ATOM 5397 C CA . ASN A 1 727 ? 30.342 84.933 168.650 1.00 48.58 727 ASN A CA 1
ATOM 5398 C C . ASN A 1 727 ? 30.288 83.504 168.109 1.00 53.74 727 ASN A C 1
ATOM 5399 O O . ASN A 1 727 ? 31.295 82.797 168.110 1.00 56.75 727 ASN A O 1
ATOM 5404 N N . VAL A 1 728 ? 29.102 83.091 167.642 1.00 50.89 728 VAL A N 1
ATOM 5405 C CA . VAL A 1 728 ? 28.915 81.785 167.030 1.00 47.53 728 VAL A CA 1
ATOM 5406 C C . VAL A 1 728 ? 28.900 81.963 165.512 1.00 47.22 728 VAL A C 1
ATOM 5407 O O . VAL A 1 728 ? 28.016 82.627 164.983 1.00 49.04 728 VAL A O 1
ATOM 5411 N N . ILE A 1 729 ? 29.895 81.381 164.826 1.00 50.02 729 ILE A N 1
ATOM 5412 C CA . ILE A 1 729 ? 29.982 81.405 163.372 1.00 49.16 729 ILE A CA 1
ATOM 5413 C C . ILE A 1 729 ? 29.232 80.194 162.821 1.00 55.00 729 ILE A C 1
ATOM 5414 O O . ILE A 1 729 ? 29.462 79.065 163.256 1.00 55.68 729 ILE A O 1
ATOM 5419 N N . ALA A 1 730 ? 28.349 80.449 161.846 1.00 59.22 730 ALA A N 1
ATOM 5420 C CA . ALA A 1 730 ? 27.528 79.425 161.216 1.00 59.02 730 ALA A CA 1
ATOM 5421 C C . ALA A 1 730 ? 28.346 78.674 160.168 1.00 58.63 730 ALA A C 1
ATOM 5422 O O . ALA A 1 730 ? 29.103 79.285 159.412 1.00 58.85 730 ALA A O 1
ATOM 5424 N N . THR A 1 731 ? 28.160 77.348 160.130 1.00 56.16 731 THR A N 1
ATOM 5425 C CA . THR A 1 731 ? 28.919 76.474 159.249 1.00 58.49 731 THR A CA 1
ATOM 5426 C C . THR A 1 731 ? 28.266 76.451 157.867 1.00 63.12 731 THR A C 1
ATOM 5427 O O . THR A 1 731 ? 27.281 75.743 157.654 1.00 61.76 731 THR A O 1
ATOM 5431 N N . ILE A 1 732 ? 28.836 77.239 156.945 1.00 64.54 732 ILE A N 1
ATOM 5432 C CA . ILE A 1 732 ? 28.310 77.418 155.601 1.00 62.96 732 ILE A CA 1
ATOM 5433 C C . ILE A 1 732 ? 29.214 76.666 154.618 1.00 64.17 732 ILE A C 1
ATOM 5434 O O . ILE A 1 732 ? 28.981 75.493 154.324 1.00 67.12 732 ILE A O 1
#

Sequence (704 aa):
QVPDPNQGLRAEWMRGALGMLWLPERTFNGNIEGIRIDDFLTQIKDIRTVDYVQLPLTSPNIFSPTHVAPHPIIESLWQGDTDANGDPINLVAPRESVDDPLLSWLKALRAAGLRTEIYVNSYNLLARIPEDTQADYPDVSARWMEWCDTNTEAQAFINSQTYHEGNGRRKYMFCYAEFILKEYAQRYGDLIDAWCFDSADNVMEDECGDDPASEDVNDQRIYQAFADACHAGNPNAAIAFNNSVGDREGNPFTSATLFDDYTFGHPFGGAGNMVVPEALYTYNHDLVVFMQTNNGYAFRDDTRTWNDNVVAHFFPKQSTTSWNAGNTPCLTDEQFVEWTSTGIVNGGGITWGTPLVRTNLENAPVLTLQPYALNQFELTDTYLKEFQSPGKPNWSRQYTILPAIYPGQPYSHNLVEGVDFWDPEGVGITGLTASGTLPAWLTISQTATGTWTLSGTPPVSEASNYTFELMAQDSDGVTNREVKLEVISHPAGFTNPGDGTPVWFSNPMVLAKATALKDYGSLLKLGVDFYDFEGDVLTITKTSGPDWLVLTQNSDDTWRLSGMPTAADAGENSFTFNVSDGILSSDTEIKITVDHVAGFTNLGNGAPVWSSPILNLTDGKGSFAYNYTLQLGTDYYDFEGDALTITKTSGPDWLTIQQTDANSWKLSGTPINSDAGENSFTFNLSDDTNSTTAEILINVIATI

Foldseek 3Di:
DPLDLCFLVLCVVQFLAEEEEFEFPPCFQQLLFQFACVVQLVLCLLQFAHAEYEYEQFDDDQRLQAGAADDPLQQVLQVCDADPQRGGALGRYHHPVADGRVLRHLVSQVQSQHAYEYEHELCHLAGPPVVDADRRNRCSNVVLVVCQVDDPVNVCQLVVDDLCDAFAPSVSSLVCLPRPLLVVLQVCARSHQEYEYECCCVPVPPTGNADQLDQDCSRCVSLVSNLVSNCNRYVSYAYEYPPDFDDLVDQRFDDGGSRHSETSAEAPDDFFACCPPPVSVSSRLVNLLQQLVLLQFRPPPDDDPSRRSHGYEHEEEQERGDLAAHQHGNDDLVRLLCSSCSRRLSGGHYHYSFYFHARHSVPPGGRYGNPVSSVSSSSNSLCCLQPSDAFWKDAGHNADAADAAEAQDKGKDKDFESRGMYHSVHPTFPDKDWDDDDPPQWDWAAPDVGIIMTIGHHHNPDQDKDWIWMWIGDPRGIDIHIYIYHHDDAAPQDDDPVPFEKDFSDAAAEDEAAEAPDKDKHKDFERHGIYTSNPAQKDKDWDDWDDQWDWDASDSTMIIIIGHHHLQQAAKTKTKMWMGSPPHIDIHIYIHGYHYQPQFDDPPPFEKTFSDQEAEDEAAEAQDKDKDKDFESPTIYTNNRFQKDKAWDDWDDFWGWDDPDSTIIMIIGHHHQVCAAWTKTKIWIQRPHHIDMHIYIYGYHYDD